Protein AF-0000000067905037 (afdb_homodimer)

Sequence (658 aa):
MSNEEKDTKITINEKEEEEYQRSCMRKISRIVVLLLIGLLATCYYIFVVELCIFTVQLLEAKVTFLVIFHLLFLLCVWCYLRTVMMPPVVPPEKFRPSESDKQLYLSDERPQVLQEILIRMAKDLHIKKAVRYCTTCHVIKPDRCHHCPVCNVCILKLDHHCGFLNNCVGFSNYKFFLLAVMYGVLLCIFTSAVSLYCSILFWTHQLPNSPSKVPIIVLFSLTTFFAIMLFQLFLDHFELALRNITDREDSDNTEEFNPYNLGFSKNLREVFGNEKKYWFLPIFSSLGDGFSFPMGEVTMDIEKNAAIAAKPPSESNSQLLEVKTTQKSMSNEEKDTKITINEKEEEEYQRSCMRKISRIVVLLLIGLLATCYYIFVVELCIFTVQLLEAKVTFLVIFHLLFLLCVWCYLRTVMMPPVVPPEKFRPSESDKQLYLSDERPQVLQEILIRMAKDLHIKKAVRYCTTCHVIKPDRCHHCPVCNVCILKLDHHCGFLNNCVGFSNYKFFLLAVMYGVLLCIFTSAVSLYCSILFWTHQLPNSPSKVPIIVLFSLTTFFAIMLFQLFLDHFELALRNITDREDSDNTEEFNPYNLGFSKNLREVFGNEKKYWFLPIFSSLGDGFSFPMGEVTMDIEKNAAIAAKPPSESNSQLLEVKTTQKS

Organism: Xenopus laevis (NCBI:txid8355)

Foldseek 3Di:
DDPVVVVVVVVVVVVVVLVVVLVVLLVLLVVLQVVVVVVVVLLVCLVLPLNLPPFDDDPVVSVVLVVVLVVLVVLLVQLLCLLLPDAFDADDPLQAADPVLLVVLVVDDDPVVNQVSQCVSCVPVPAPDDWDADNQARGTAFPLWDADSSVRGIGQNWQDQDSNSSHTDGLFRVLSVLLSLVSLLVSLVSLLVSLVVSLVCVVVVVTPDDPSNVVSVVSNVVSVVSNVVSVVVSVVVLVCLQQVHGNVCVVVDPDPDDFQGAGRVVSNCQNQNDDPVCSNHSDDHHDDDRRDGDTHPPPCPVVVVVVVVVPPPDPPPVPPPPPDPDDDD/DDPVVVVVVVVVVVVVVLVVVLVVLLVLLVVLQVVVVVVVVLLVCLVLPLNLPPFDDDPVVSVVLVVVLVVLVVLLVQLLCLLLVDAFDADDPLQAADPVLLVVLVVDDDPVVNQVSQCVSCVPVPAPDRWDADPQARGTAFPLWDADSSVRGIGQNWQDQDSNSSHTDGLFRVLSVLLSLVSLLVSLVSLLVSLVVSLVCVVVVVTPDDPSNVVSVVSNVVSVVSNVVSVVVSVVVLVCLQQLHGNVCVVVDPDPDDFQGAGRVVSNCQNQNDDPVCSNHSDDHHDDDRRDGDTHPPPCPVVVVVVVVPPPPPPPPVPPPPPPPPDDD

pLDDT: mean 87.22, std 19.2, range [18.95, 98.88]

InterPro domains:
  IPR001594 Palmitoyltransferase, DHHC domain [PF01529] (130-250)
  IPR039859 Palmitoyltransferase PFA4/ZDHHC16/ZDHHC20/ERF2-like [PTHR12246] (24-300)

Structure (mmCIF, N/CA/C/O backbone):
data_AF-0000000067905037-model_v1
#
loop_
_entity.id
_entity.type
_entity.pdbx_description
1 polymer Palmitoyltransferase
#
loop_
_atom_site.group_PDB
_atom_site.id
_atom_site.type_symbol
_atom_site.label_atom_id
_atom_site.label_alt_id
_atom_site.label_comp_id
_atom_site.label_asym_id
_atom_site.label_entity_id
_atom_site.label_seq_id
_atom_site.pdbx_PDB_ins_code
_atom_site.Cartn_x
_atom_site.Cartn_y
_atom_site.Cartn_z
_atom_site.occupancy
_atom_site.B_iso_or_equiv
_atom_site.auth_seq_id
_atom_site.auth_comp_id
_atom_site.auth_asym_id
_atom_site.auth_atom_id
_atom_site.pdbx_PDB_model_num
ATOM 1 N N . MET A 1 1 ? 27.641 -44.125 22.328 1 56.81 1 MET A N 1
ATOM 2 C CA . MET A 1 1 ? 26.625 -43.938 21.297 1 56.81 1 MET A CA 1
ATOM 3 C C . MET A 1 1 ? 27.172 -44.344 19.938 1 56.81 1 MET A C 1
ATOM 5 O O . MET A 1 1 ? 28.188 -43.812 19.484 1 56.81 1 MET A O 1
ATOM 9 N N . SER A 1 2 ? 26.688 -45.469 19.344 1 69.44 2 SER A N 1
ATOM 10 C CA . SER A 1 2 ? 27.203 -45.969 18.078 1 69.44 2 SER A CA 1
ATOM 11 C C . SER A 1 2 ? 27 -44.969 16.938 1 69.44 2 SER A C 1
ATOM 13 O O . SER A 1 2 ? 26.141 -44.094 17.047 1 69.44 2 SER A O 1
ATOM 15 N N . ASN A 1 3 ? 27.875 -45.062 15.961 1 76.19 3 ASN A N 1
ATOM 16 C CA . ASN A 1 3 ? 27.766 -44.219 14.773 1 76.19 3 ASN A CA 1
ATOM 17 C C . ASN A 1 3 ? 26.375 -44.312 14.156 1 76.19 3 ASN A C 1
ATOM 19 O O . ASN A 1 3 ? 25.859 -43.344 13.625 1 76.19 3 ASN A O 1
ATOM 23 N N . GLU A 1 4 ? 25.781 -45.375 14.281 1 78.31 4 GLU A N 1
ATOM 24 C CA . GLU A 1 4 ? 24.453 -45.625 13.75 1 78.31 4 GLU A CA 1
ATOM 25 C C . GLU A 1 4 ? 23.391 -44.844 14.531 1 78.31 4 GLU A C 1
ATOM 27 O O . GLU A 1 4 ? 22.469 -44.281 13.938 1 78.31 4 GLU A O 1
ATOM 32 N N . GLU A 1 5 ? 23.578 -44.844 15.75 1 75.69 5 GLU A N 1
ATOM 33 C CA . GLU A 1 5 ? 22.641 -44.094 16.594 1 75.69 5 GLU A CA 1
ATOM 34 C C . GLU A 1 5 ? 22.75 -42.594 16.328 1 75.69 5 GLU A C 1
ATOM 36 O O . GLU A 1 5 ? 21.734 -41.906 16.312 1 75.69 5 GLU A O 1
ATOM 41 N N . LYS A 1 6 ? 23.875 -42.219 16.062 1 72.75 6 LYS A N 1
ATOM 42 C CA . LYS A 1 6 ? 24.109 -40.781 15.781 1 72.75 6 LYS A CA 1
ATOM 43 C C . LYS A 1 6 ? 23.484 -40.375 14.453 1 72.75 6 LYS A C 1
ATOM 45 O O . LYS A 1 6 ? 22.859 -39.312 14.344 1 72.75 6 LYS A O 1
ATOM 50 N N . ASP A 1 7 ? 23.609 -41.188 13.484 1 72.06 7 ASP A N 1
ATOM 51 C CA . ASP A 1 7 ? 23.031 -40.938 12.172 1 72.06 7 ASP A CA 1
ATOM 52 C C . ASP A 1 7 ? 21.516 -40.938 12.219 1 72.06 7 ASP A C 1
ATOM 54 O O . ASP A 1 7 ? 20.875 -40.125 11.57 1 72.06 7 ASP A O 1
ATOM 58 N N . THR A 1 8 ? 21.016 -41.719 12.977 1 74.25 8 THR A N 1
ATOM 59 C CA . THR A 1 8 ? 19.562 -41.781 13.125 1 74.25 8 THR A CA 1
ATOM 60 C C . THR A 1 8 ? 19.047 -40.531 13.836 1 74.25 8 THR A C 1
ATOM 62 O O . THR A 1 8 ? 18 -39.969 13.461 1 74.25 8 THR A O 1
ATOM 65 N N . LYS A 1 9 ? 19.781 -40.062 14.82 1 74.12 9 LYS A N 1
ATOM 66 C CA . LYS A 1 9 ? 19.375 -38.875 15.555 1 74.12 9 LYS A CA 1
ATOM 67 C C . LYS A 1 9 ? 19.453 -37.625 14.672 1 74.12 9 LYS A C 1
ATOM 69 O O . LYS A 1 9 ? 18.578 -36.781 14.727 1 74.12 9 LYS A O 1
ATOM 74 N N . ILE A 1 10 ? 20.359 -37.625 13.867 1 73.81 10 ILE A N 1
ATOM 75 C CA . ILE A 1 10 ? 20.547 -36.5 12.953 1 73.81 10 ILE A CA 1
ATOM 76 C C . ILE A 1 10 ? 19.406 -36.469 11.945 1 73.81 10 ILE A C 1
ATOM 78 O O . ILE A 1 10 ? 18.844 -35.406 11.656 1 73.81 10 ILE A O 1
ATOM 82 N N . THR A 1 11 ? 19.016 -37.562 11.477 1 77.62 11 THR A N 1
ATOM 83 C CA . THR A 1 11 ? 17.922 -37.688 10.516 1 77.62 11 THR A CA 1
ATOM 84 C C . THR A 1 11 ? 16.594 -37.281 11.164 1 77.62 11 THR A C 1
ATOM 86 O O . THR A 1 11 ? 15.773 -36.594 10.547 1 77.62 11 THR A O 1
ATOM 89 N N . ILE A 1 12 ? 16.469 -37.656 12.398 1 78.31 12 ILE A N 1
ATOM 90 C CA . ILE A 1 12 ? 15.242 -37.344 13.117 1 78.31 12 ILE A CA 1
ATOM 91 C C . ILE A 1 12 ? 15.18 -35.812 13.367 1 78.31 12 ILE A C 1
ATOM 93 O O . ILE A 1 12 ? 14.125 -35.219 13.195 1 78.31 12 ILE A O 1
ATOM 97 N N . ASN A 1 13 ? 16.266 -35.312 13.75 1 81.75 13 ASN A N 1
ATOM 98 C CA . ASN A 1 13 ? 16.328 -33.875 13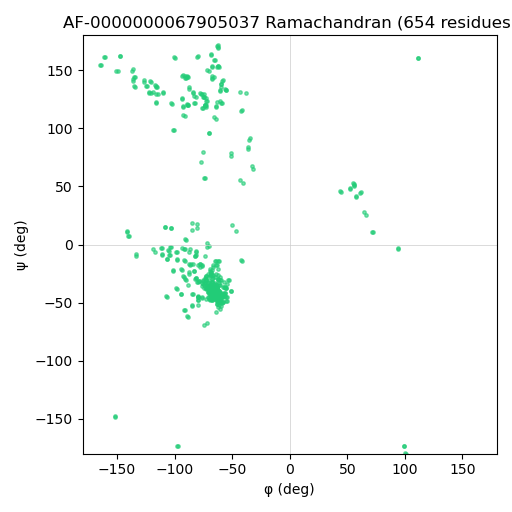.992 1 81.75 13 ASN A CA 1
ATOM 99 C C . ASN A 1 13 ? 16.078 -33.094 12.711 1 81.75 13 ASN A C 1
ATOM 101 O O . ASN A 1 13 ? 15.406 -32.062 12.742 1 81.75 13 ASN A O 1
ATOM 105 N N . GLU A 1 14 ? 16.547 -33.594 11.664 1 83.88 14 GLU A N 1
ATOM 106 C CA . GLU A 1 14 ? 16.328 -32.906 10.383 1 83.88 14 GLU A CA 1
ATOM 107 C C . GLU A 1 14 ? 14.859 -32.969 9.977 1 83.88 14 GLU A C 1
ATOM 109 O O . GLU A 1 14 ? 14.305 -31.984 9.484 1 83.88 14 GLU A O 1
ATOM 114 N N . LYS A 1 15 ? 14.289 -34.094 10.203 1 85.38 15 LYS A N 1
ATOM 115 C CA . LYS A 1 15 ? 12.875 -34.25 9.883 1 85.38 15 LYS A CA 1
ATOM 116 C C . LYS A 1 15 ? 12.008 -33.375 10.766 1 85.38 15 LYS A C 1
ATOM 118 O O . LYS A 1 15 ? 11.023 -32.781 10.289 1 85.38 15 LYS A O 1
ATOM 123 N N . GLU A 1 16 ? 12.391 -33.219 11.969 1 86.06 16 GLU A N 1
ATOM 124 C CA . GLU A 1 16 ? 11.656 -32.375 12.883 1 86.06 16 GLU A CA 1
ATOM 125 C C . GLU A 1 16 ? 11.812 -30.891 12.5 1 86.06 16 GLU A C 1
ATOM 127 O O . GLU A 1 16 ? 10.859 -30.125 12.57 1 86.06 16 GLU A O 1
ATOM 132 N N . GLU A 1 17 ? 12.938 -30.578 12.117 1 87.38 17 GLU A N 1
ATOM 133 C CA . GLU A 1 17 ? 13.195 -29.203 11.68 1 87.38 17 GLU A CA 1
ATOM 134 C C . GLU A 1 17 ? 12.406 -28.875 10.414 1 87.38 17 GLU A C 1
ATOM 136 O O . GLU A 1 17 ? 11.859 -27.781 10.289 1 87.38 17 GLU A O 1
ATOM 141 N N . GLU A 1 18 ? 12.367 -29.797 9.508 1 88.25 18 GLU A N 1
ATOM 142 C CA . GLU A 1 18 ? 11.602 -29.609 8.281 1 88.25 18 GLU A CA 1
ATOM 143 C C . GLU A 1 18 ? 10.109 -29.469 8.586 1 88.25 18 GLU A C 1
ATOM 145 O O . GLU A 1 18 ? 9.43 -28.625 7.992 1 88.25 18 GLU A O 1
ATOM 150 N N . GLU A 1 19 ? 9.695 -30.281 9.477 1 88.69 19 GLU A N 1
ATOM 151 C CA . GLU A 1 19 ? 8.289 -30.188 9.867 1 88.69 19 GLU A CA 1
ATOM 152 C C . GLU A 1 19 ? 7.988 -28.859 10.555 1 88.69 19 GLU A C 1
ATOM 154 O O . GLU A 1 19 ? 6.918 -28.281 10.352 1 88.69 19 GLU A O 1
ATOM 159 N N . TYR A 1 20 ? 8.867 -28.438 11.359 1 88.62 20 TYR A N 1
ATOM 160 C CA . TYR A 1 20 ? 8.719 -27.156 12.008 1 88.62 20 TYR A CA 1
ATOM 161 C C . TYR A 1 20 ? 8.664 -26.031 10.984 1 88.62 20 TYR A C 1
ATOM 163 O O . TYR A 1 20 ? 7.809 -25.141 11.07 1 88.62 20 TYR A O 1
ATOM 171 N N . GLN A 1 21 ? 9.492 -26.062 10.023 1 89.44 21 GLN A N 1
ATOM 172 C CA . GLN A 1 21 ? 9.516 -25.047 8.961 1 89.44 21 GLN A CA 1
ATOM 173 C C . GLN A 1 21 ? 8.203 -25.062 8.172 1 89.44 21 GLN A C 1
ATOM 175 O O . GLN A 1 21 ? 7.664 -24 7.852 1 89.44 21 GLN A O 1
ATOM 180 N N . ARG A 1 22 ? 7.727 -26.234 7.914 1 90.5 22 ARG A N 1
ATOM 181 C CA . ARG A 1 22 ? 6.465 -26.359 7.191 1 90.5 22 ARG A CA 1
ATOM 182 C C . ARG A 1 22 ? 5.309 -25.797 8 1 90.5 22 ARG A C 1
ATOM 184 O O . ARG A 1 22 ? 4.449 -25.094 7.453 1 90.5 22 ARG A O 1
ATOM 191 N N . SER A 1 23 ? 5.363 -26.094 9.234 1 89.94 23 SER A N 1
ATOM 192 C CA . SER A 1 23 ? 4.324 -25.578 10.125 1 89.94 23 SER A CA 1
ATOM 193 C C . SER A 1 23 ? 4.367 -24.047 10.195 1 89.94 23 SER A C 1
ATOM 195 O O . SER A 1 23 ? 3.326 -23.391 10.195 1 89.94 23 SER A O 1
ATOM 197 N N . CYS A 1 24 ? 5.465 -23.594 10.203 1 90.94 24 CYS A N 1
ATOM 198 C CA . CYS A 1 24 ? 5.645 -22.156 10.242 1 90.94 24 CYS A CA 1
ATOM 199 C C . CYS A 1 24 ? 5.133 -21.5 8.953 1 90.94 24 CYS A C 1
ATOM 201 O O . CYS A 1 24 ? 4.434 -20.5 9 1 90.94 24 CYS A O 1
ATOM 203 N N . MET A 1 25 ? 5.367 -22.094 7.887 1 90.56 25 MET A N 1
ATOM 204 C CA . MET A 1 25 ? 4.938 -21.547 6.598 1 90.56 25 MET A CA 1
ATOM 205 C C . MET A 1 25 ? 3.416 -21.578 6.477 1 90.56 25 MET A C 1
ATOM 207 O O . MET A 1 25 ? 2.811 -20.656 5.941 1 90.56 25 MET A O 1
ATOM 211 N N . ARG A 1 26 ? 2.885 -22.578 7.027 1 90.06 26 ARG A N 1
ATOM 212 C CA . ARG A 1 26 ? 1.43 -22.688 6.996 1 90.06 26 ARG A CA 1
ATOM 213 C C . ARG A 1 26 ? 0.78 -21.625 7.871 1 90.06 26 ARG A C 1
ATOM 215 O O . ARG A 1 26 ? -0.245 -21.047 7.504 1 90.06 26 ARG A O 1
ATOM 222 N N . LYS A 1 27 ? 1.39 -21.422 9 1 92.62 27 LYS A N 1
ATOM 223 C CA . LYS A 1 27 ? 0.876 -20.391 9.891 1 92.62 27 LYS A CA 1
ATOM 224 C C . LYS A 1 27 ? 1.007 -19 9.266 1 92.62 27 LYS A C 1
ATOM 226 O O . LYS A 1 27 ? 0.085 -18.188 9.344 1 92.62 27 LYS A O 1
ATOM 231 N N . ILE A 1 28 ? 2.059 -18.766 8.625 1 92.75 28 ILE A N 1
ATOM 232 C CA . ILE A 1 28 ? 2.277 -17.5 7.953 1 92.75 28 ILE A CA 1
ATOM 233 C C . ILE A 1 28 ? 1.254 -17.312 6.836 1 92.75 28 ILE A C 1
ATOM 235 O O . ILE A 1 28 ? 0.665 -16.25 6.688 1 92.75 28 ILE A O 1
ATOM 239 N N . SER A 1 29 ? 1.012 -18.328 6.121 1 93.19 29 SER A N 1
ATOM 240 C CA . SER A 1 29 ? 0.037 -18.266 5.035 1 93.19 29 SER A CA 1
ATOM 241 C C . SER A 1 29 ? -1.364 -17.984 5.566 1 93.19 29 SER A C 1
ATOM 243 O O . SER A 1 29 ? -2.137 -17.266 4.938 1 93.19 29 SER A O 1
ATOM 245 N N . ARG A 1 30 ? -1.628 -18.562 6.73 1 93.38 30 ARG A N 1
ATOM 246 C CA . ARG A 1 30 ? -2.928 -18.297 7.34 1 93.38 30 ARG A CA 1
ATOM 247 C C . ARG A 1 30 ? -3.072 -16.828 7.727 1 93.38 30 ARG A C 1
ATOM 249 O O . ARG A 1 30 ? -4.133 -16.234 7.535 1 93.38 30 ARG A O 1
ATOM 256 N N . ILE A 1 31 ? -2.041 -16.344 8.164 1 94.38 31 ILE A N 1
ATOM 257 C CA . ILE A 1 31 ? -2.043 -14.938 8.547 1 94.38 31 ILE A CA 1
ATOM 258 C C . ILE A 1 31 ? -2.191 -14.062 7.297 1 94.38 31 ILE A C 1
ATOM 260 O O . ILE A 1 31 ? -2.961 -13.102 7.293 1 94.38 31 ILE A O 1
ATOM 264 N N . VAL A 1 32 ? -1.517 -14.445 6.293 1 93.5 32 VAL A N 1
ATOM 265 C CA . VAL A 1 32 ? -1.561 -13.688 5.043 1 93.5 32 VAL A CA 1
ATOM 266 C C . VAL A 1 32 ? -2.977 -13.719 4.473 1 93.5 32 VAL A C 1
ATOM 268 O O . VAL A 1 32 ? -3.496 -12.688 4.035 1 93.5 32 VAL A O 1
ATOM 271 N N . VAL A 1 33 ? -3.586 -14.836 4.566 1 94.5 33 VAL A N 1
ATOM 272 C CA . VAL A 1 33 ? -4.945 -14.984 4.059 1 94.5 33 VAL A CA 1
ATOM 273 C C . VAL A 1 33 ? -5.91 -14.148 4.895 1 94.5 33 VAL A C 1
ATOM 275 O O . VAL A 1 33 ? -6.797 -13.484 4.352 1 94.5 33 VAL A O 1
ATOM 278 N N . LEU A 1 34 ? -5.723 -14.141 6.195 1 94.25 34 LEU A N 1
ATOM 279 C CA . LEU A 1 34 ? -6.574 -13.344 7.07 1 94.25 34 LEU A CA 1
ATOM 280 C C . LEU A 1 34 ? -6.406 -11.859 6.789 1 94.25 34 LEU A C 1
ATOM 282 O O . LEU A 1 34 ? -7.387 -11.109 6.773 1 94.25 34 LEU A O 1
ATOM 286 N N . LEU A 1 35 ? -5.211 -11.461 6.543 1 94.25 35 LEU A N 1
ATOM 287 C CA . LEU A 1 35 ? -4.941 -10.062 6.203 1 94.25 35 LEU A CA 1
ATOM 288 C C . LEU A 1 35 ? -5.594 -9.695 4.875 1 94.25 35 LEU A C 1
ATOM 290 O O . LEU A 1 35 ? -6.125 -8.594 4.727 1 94.25 35 LEU A O 1
ATOM 294 N N . LEU A 1 36 ? -5.551 -10.641 3.998 1 95 36 LEU A N 1
ATOM 295 C CA . LEU A 1 36 ? -6.188 -10.414 2.705 1 95 36 LEU A CA 1
ATOM 296 C C . LEU A 1 36 ? -7.695 -10.242 2.861 1 95 36 LEU A C 1
ATOM 298 O O . LEU A 1 36 ? -8.289 -9.352 2.252 1 95 36 LEU A O 1
ATOM 302 N N . ILE A 1 37 ? -8.25 -11.039 3.686 1 94.38 37 ILE A N 1
ATOM 303 C CA . ILE A 1 37 ? -9.688 -10.961 3.936 1 94.38 37 ILE A CA 1
ATOM 304 C C . ILE A 1 37 ? -10.016 -9.625 4.598 1 94.38 37 ILE A C 1
ATOM 306 O O . ILE A 1 37 ? -11 -8.969 4.234 1 94.38 37 ILE A O 1
ATOM 310 N N . GLY A 1 38 ? -9.234 -9.258 5.543 1 95.94 38 GLY A N 1
ATOM 311 C CA . GLY A 1 38 ? -9.422 -7.969 6.18 1 95.94 38 GLY A CA 1
ATOM 312 C C . GLY A 1 38 ? -9.312 -6.805 5.215 1 95.94 38 GLY A C 1
ATOM 313 O O . GLY A 1 38 ? -10.102 -5.863 5.273 1 95.94 38 GLY A O 1
ATOM 314 N N . LEU A 1 39 ? -8.312 -6.867 4.375 1 96.25 39 LEU A N 1
ATOM 315 C CA . LEU A 1 39 ? -8.117 -5.828 3.367 1 96.25 39 LEU A CA 1
ATOM 316 C C . LEU A 1 39 ? -9.312 -5.754 2.422 1 96.25 39 LEU A C 1
ATOM 318 O O . LEU A 1 39 ? -9.797 -4.664 2.109 1 96.25 39 LEU A O 1
ATOM 322 N N . LEU A 1 40 ? -9.781 -6.895 2.016 1 96.44 40 LEU A N 1
ATOM 323 C CA . LEU A 1 40 ? -10.938 -6.945 1.122 1 96.44 40 LEU A CA 1
ATOM 324 C C . LEU A 1 40 ? -12.18 -6.379 1.803 1 96.44 40 LEU A C 1
ATOM 326 O O . LEU A 1 40 ? -12.953 -5.648 1.182 1 96.44 40 LEU A O 1
ATOM 330 N N . ALA A 1 41 ? -12.344 -6.684 3.039 1 97.38 41 ALA A N 1
ATOM 331 C CA . ALA A 1 41 ? -13.492 -6.191 3.793 1 97.38 41 ALA A CA 1
ATOM 332 C C . ALA A 1 41 ? -13.438 -4.672 3.943 1 97.38 41 ALA A C 1
ATOM 334 O O . ALA A 1 41 ? -14.461 -3.994 3.803 1 97.38 41 ALA A O 1
ATOM 335 N N . THR A 1 42 ? -12.281 -4.184 4.219 1 97.38 42 THR A N 1
ATOM 336 C CA . THR A 1 42 ? -12.117 -2.742 4.379 1 97.38 42 THR A CA 1
ATOM 337 C C . THR A 1 42 ? -12.383 -2.014 3.066 1 97.38 42 THR A C 1
ATOM 339 O O . THR A 1 42 ? -13.109 -1.019 3.039 1 97.38 42 THR A O 1
ATOM 342 N N . CYS A 1 43 ? -11.836 -2.518 1.996 1 97.94 43 CYS A N 1
ATOM 343 C CA . CYS A 1 43 ? -12.07 -1.91 0.69 1 97.94 43 CYS A CA 1
ATOM 344 C C . CYS A 1 43 ? -13.547 -1.984 0.307 1 97.94 43 CYS A C 1
ATOM 346 O O . CYS A 1 43 ? -14.086 -1.04 -0.269 1 97.94 43 CYS A O 1
ATOM 348 N N . TYR A 1 44 ? -14.148 -3.105 0.646 1 98.56 44 TYR A N 1
ATOM 349 C CA . TYR A 1 44 ? -15.578 -3.27 0.395 1 98.56 44 TYR A CA 1
ATOM 350 C C . TYR A 1 44 ? -16.391 -2.223 1.151 1 98.56 44 TYR A C 1
ATOM 352 O O . TYR A 1 44 ? -17.266 -1.577 0.578 1 98.56 44 TYR A O 1
ATOM 360 N N . TYR A 1 45 ? -16.078 -1.998 2.354 1 98.56 45 TYR A N 1
ATOM 361 C CA . TYR A 1 45 ? -16.781 -1.016 3.172 1 98.56 45 TYR A CA 1
ATOM 362 C C . TYR A 1 45 ? -16.609 0.389 2.604 1 98.56 45 TYR A C 1
ATOM 364 O O . TYR A 1 45 ? -17.578 1.143 2.494 1 98.56 45 TYR A O 1
ATOM 372 N N . ILE A 1 46 ? -15.367 0.693 2.262 1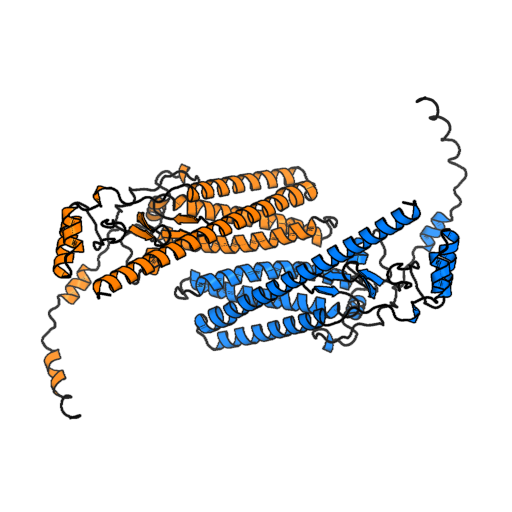 98.69 46 ILE A N 1
ATOM 373 C CA . ILE A 1 46 ? -15.117 2.043 1.772 1 98.69 46 ILE A CA 1
ATOM 374 C C . ILE A 1 46 ? -15.828 2.254 0.439 1 98.69 46 ILE A C 1
ATOM 376 O O . ILE A 1 46 ? -16.469 3.289 0.224 1 98.69 46 ILE A O 1
ATOM 380 N N . PHE A 1 47 ? -15.789 1.333 -0.455 1 98.81 47 PHE A N 1
ATOM 381 C CA . PHE A 1 47 ? -16.391 1.51 -1.772 1 98.81 47 PHE A CA 1
ATOM 382 C C . PHE A 1 47 ? -17.906 1.553 -1.673 1 98.81 47 PHE A C 1
ATOM 384 O O . PHE A 1 47 ? -18.547 2.439 -2.242 1 98.81 47 PHE A O 1
ATOM 391 N N . VAL A 1 48 ? -18.5 0.611 -0.927 1 98.75 48 VAL A N 1
ATOM 392 C CA . VAL A 1 48 ? -19.953 0.461 -0.908 1 98.75 48 VAL A CA 1
ATOM 393 C C . VAL A 1 48 ? -20.578 1.508 0.018 1 98.75 48 VAL A C 1
ATOM 395 O O . VAL A 1 48 ? -21.5 2.217 -0.37 1 98.75 48 VAL A O 1
ATOM 398 N N . VAL A 1 49 ? -20.031 1.706 1.178 1 98.38 49 VAL A N 1
ATOM 399 C CA . VAL A 1 49 ? -20.672 2.547 2.184 1 98.38 49 VAL A CA 1
ATOM 400 C C . VAL A 1 49 ? -20.188 3.984 2.045 1 98.38 49 VAL A C 1
ATOM 402 O O . VAL A 1 49 ? -20.969 4.891 1.758 1 98.38 49 VAL A O 1
ATOM 405 N N . GLU A 1 50 ? -18.922 4.199 2.109 1 98.25 50 GLU A N 1
ATOM 406 C CA . GLU A 1 50 ? -18.391 5.559 2.1 1 98.25 50 GLU A CA 1
ATOM 407 C C . GLU A 1 50 ? -18.562 6.203 0.728 1 98.25 50 GLU A C 1
ATOM 409 O O . GLU A 1 50 ? -19.016 7.34 0.622 1 98.25 50 GLU A O 1
ATOM 414 N N . LEU A 1 51 ? -18.234 5.469 -0.307 1 98.5 51 LEU A N 1
ATOM 415 C CA . LEU A 1 51 ? -18.203 6.055 -1.643 1 98.5 51 LEU A CA 1
ATOM 416 C C . LEU A 1 51 ? -19.594 6.023 -2.277 1 98.5 51 LEU A C 1
ATOM 418 O O . LEU A 1 51 ? -20.109 7.062 -2.695 1 98.5 51 LEU A O 1
ATOM 422 N N . CYS A 1 52 ? -20.219 4.875 -2.307 1 98.12 52 CYS A N 1
ATOM 423 C CA . CYS A 1 52 ? -21.469 4.762 -3.031 1 98.12 52 CYS A CA 1
ATOM 424 C C . CYS A 1 52 ? -22.625 5.309 -2.205 1 98.12 52 CYS A C 1
ATOM 426 O O . CYS A 1 52 ? -23.406 6.137 -2.686 1 98.12 52 CYS A O 1
ATOM 428 N N . ILE A 1 53 ? -22.781 4.969 -0.982 1 97.31 53 ILE A N 1
ATOM 429 C CA . ILE A 1 53 ? -23.953 5.309 -0.195 1 97.31 53 ILE A CA 1
ATOM 430 C C . ILE A 1 53 ? -23.859 6.746 0.303 1 97.31 53 ILE A C 1
ATOM 432 O O . ILE A 1 53 ? -24.781 7.539 0.132 1 97.31 53 ILE A O 1
ATOM 436 N N . PHE A 1 54 ? -22.703 7.156 0.796 1 96.56 54 PHE A N 1
ATOM 437 C CA . PHE A 1 54 ? -22.594 8.445 1.473 1 96.56 54 PHE A CA 1
ATOM 438 C C . PHE A 1 54 ? -22.172 9.539 0.497 1 96.56 54 PHE A C 1
ATOM 440 O O . PHE A 1 54 ? -22.516 10.703 0.681 1 96.56 54 PHE A O 1
ATOM 447 N N . THR A 1 55 ? -21.484 9.203 -0.531 1 96.69 55 THR A N 1
ATOM 448 C CA . THR A 1 55 ? -20.844 10.258 -1.31 1 96.69 55 THR A CA 1
ATOM 449 C C . THR A 1 55 ? -21.547 10.461 -2.645 1 96.69 55 THR A C 1
ATOM 451 O O . THR A 1 55 ? -21.844 11.586 -3.031 1 96.69 55 THR A O 1
ATOM 454 N N . VAL A 1 56 ? -21.875 9.352 -3.338 1 96.69 56 VAL A N 1
ATOM 455 C CA . VAL A 1 56 ? -22.516 9.461 -4.652 1 96.69 56 VAL A CA 1
ATOM 456 C C . VAL A 1 56 ? -23.969 9.867 -4.492 1 96.69 56 VAL A C 1
ATOM 458 O O . VAL A 1 56 ? -24.719 9.234 -3.752 1 96.69 56 VAL A O 1
ATOM 461 N N . GLN A 1 57 ? -24.344 10.945 -5.195 1 93.06 57 GLN A N 1
ATOM 462 C CA . GLN A 1 57 ? -25.672 11.516 -5.023 1 93.06 57 GLN A CA 1
ATOM 463 C C . GLN A 1 57 ? -26.625 11.039 -6.113 1 93.06 57 GLN A C 1
ATOM 465 O O . GLN A 1 57 ? -27.797 10.773 -5.848 1 93.06 57 GLN A O 1
ATOM 470 N N . LEU A 1 58 ? -26.125 10.914 -7.355 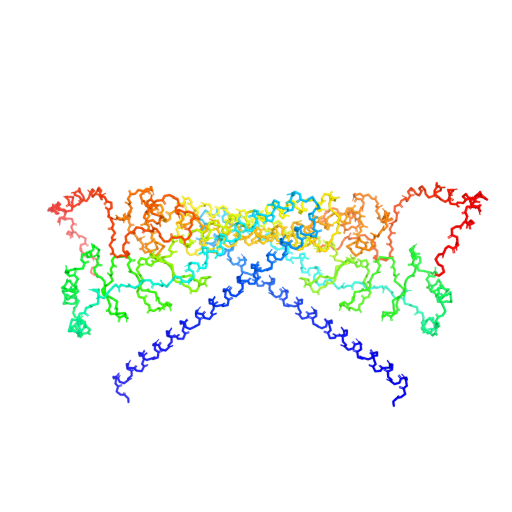1 94.81 58 LEU A N 1
ATOM 471 C CA . LEU A 1 58 ? -26.969 10.492 -8.469 1 94.81 58 LEU A CA 1
ATOM 472 C C . LEU A 1 58 ? -27.312 9.008 -8.367 1 94.81 58 LEU A C 1
ATOM 474 O O . LEU A 1 58 ? -26.422 8.156 -8.359 1 94.81 58 LEU A O 1
ATOM 478 N N . LEU A 1 59 ? -28.531 8.711 -8.352 1 96.88 59 LEU A N 1
ATOM 479 C CA . LEU A 1 59 ? -29.016 7.348 -8.164 1 96.88 59 LEU A CA 1
ATOM 480 C C . LEU A 1 59 ? -28.531 6.441 -9.297 1 96.88 59 LEU A C 1
ATOM 482 O O . LEU A 1 59 ? -28.141 5.301 -9.055 1 96.88 59 LEU A O 1
ATOM 486 N N . GLU A 1 60 ? -28.531 6.891 -10.531 1 97.25 60 GLU A N 1
ATOM 487 C CA . GLU A 1 60 ? -28.125 6.082 -11.672 1 97.25 60 GLU A CA 1
ATOM 488 C C . GLU A 1 60 ? -26.656 5.691 -11.57 1 97.25 60 GLU A C 1
ATOM 490 O O . GLU A 1 60 ? -26.281 4.559 -11.875 1 97.25 60 GLU A O 1
ATOM 495 N N . ALA A 1 61 ? -25.844 6.664 -11.164 1 96.81 61 ALA A N 1
ATOM 496 C CA . ALA A 1 61 ? -24.422 6.387 -10.992 1 96.81 61 ALA A CA 1
ATOM 497 C C . ALA A 1 61 ? -24.188 5.387 -9.859 1 96.81 61 ALA A C 1
ATOM 499 O O . ALA A 1 61 ? -23.406 4.449 -10.008 1 96.81 61 ALA A O 1
ATOM 500 N N . LYS A 1 62 ? -24.891 5.586 -8.828 1 97.62 62 LYS A N 1
ATOM 501 C CA . LYS A 1 62 ? -24.781 4.711 -7.66 1 97.62 62 LYS A CA 1
ATOM 502 C C . LYS A 1 62 ? -25.125 3.268 -8.023 1 97.62 62 LYS A C 1
ATOM 504 O O . LYS A 1 62 ? -24.359 2.352 -7.711 1 97.62 62 LYS A O 1
ATOM 509 N N . VAL A 1 63 ? -26.203 3.072 -8.672 1 98.06 63 VAL A N 1
ATOM 510 C CA . VAL A 1 63 ? -26.641 1.735 -9.062 1 98.06 63 VAL A CA 1
ATOM 511 C C . VAL A 1 63 ? -25.641 1.122 -10.039 1 98.06 63 VAL A C 1
ATOM 513 O O . VAL A 1 63 ? -25.281 -0.048 -9.906 1 98.06 63 VAL A O 1
ATOM 516 N N . THR A 1 64 ? -25.172 1.926 -10.977 1 98.31 64 THR A N 1
ATOM 517 C CA . THR A 1 64 ? -24.219 1.436 -11.961 1 98.31 64 THR A CA 1
ATOM 518 C C . THR A 1 64 ? -22.922 0.999 -11.281 1 98.31 64 THR A C 1
ATOM 520 O O . THR A 1 64 ? -22.406 -0.085 -11.562 1 98.31 64 THR A O 1
ATOM 523 N N . PHE A 1 65 ? -22.422 1.813 -10.359 1 98.69 65 PHE A N 1
ATOM 524 C CA . PHE A 1 65 ? -21.188 1.49 -9.648 1 98.69 65 PHE A CA 1
ATOM 525 C C . PHE A 1 65 ? -21.344 0.208 -8.836 1 98.69 65 PHE A C 1
ATOM 527 O O . PHE A 1 65 ? -20.484 -0.675 -8.891 1 98.69 65 PHE A O 1
ATOM 534 N N . LEU A 1 66 ? -22.484 0.11 -8.18 1 98.75 66 LEU A N 1
ATOM 535 C CA . LEU A 1 66 ? -22.703 -1.039 -7.309 1 98.75 66 LEU A CA 1
ATOM 536 C C . LEU A 1 66 ? -22.875 -2.316 -8.125 1 98.75 66 LEU A C 1
ATOM 538 O O . LEU A 1 66 ? -22.359 -3.373 -7.742 1 98.75 66 LEU A O 1
ATOM 542 N N . VAL A 1 67 ? -23.5 -2.229 -9.273 1 98.81 67 VAL A N 1
ATOM 543 C CA . VAL A 1 67 ? -23.734 -3.408 -10.102 1 98.81 67 VAL A CA 1
ATOM 544 C C . VAL A 1 67 ? -22.422 -3.9 -10.688 1 98.81 67 VAL A C 1
ATOM 546 O O . VAL A 1 67 ? -22.094 -5.086 -10.578 1 98.81 67 VAL A O 1
ATOM 549 N N . ILE A 1 68 ? -21.656 -3.016 -11.211 1 98.81 68 ILE A N 1
ATOM 550 C CA . ILE A 1 68 ? -20.391 -3.395 -11.836 1 98.81 68 ILE A CA 1
ATOM 551 C C . ILE A 1 68 ? -19.438 -3.912 -10.766 1 98.81 68 ILE A C 1
ATOM 553 O O . ILE A 1 68 ? -18.781 -4.945 -10.953 1 98.81 68 ILE A O 1
ATOM 557 N N . PHE A 1 69 ? -19.406 -3.252 -9.617 1 98.88 69 PHE A N 1
ATOM 558 C CA . PHE A 1 69 ? -18.531 -3.643 -8.523 1 98.88 69 PHE A CA 1
ATOM 559 C C . PHE A 1 69 ? -18.859 -5.051 -8.039 1 98.88 69 PHE A C 1
ATOM 561 O O . PHE A 1 69 ? -17.969 -5.887 -7.898 1 98.88 69 PHE A O 1
ATOM 568 N N . HIS A 1 70 ? -20.109 -5.316 -7.816 1 98.81 70 HIS A N 1
ATOM 569 C CA . HIS A 1 70 ? -20.484 -6.602 -7.238 1 98.81 70 HIS A CA 1
ATOM 570 C C . HIS A 1 70 ? -20.344 -7.727 -8.258 1 98.81 70 HIS A C 1
ATOM 572 O O . HIS A 1 70 ? -20.047 -8.867 -7.898 1 98.81 70 HIS A O 1
ATOM 578 N N . LEU A 1 71 ? -20.5 -7.445 -9.578 1 98.75 71 LEU A N 1
ATOM 579 C CA . LEU A 1 71 ? -20.25 -8.453 -10.602 1 98.75 71 LEU A CA 1
ATOM 580 C C . LEU A 1 71 ? -18.781 -8.867 -10.609 1 98.75 71 LEU A C 1
ATOM 582 O O . LEU A 1 71 ? -18.469 -10.062 -10.555 1 98.75 71 LEU A O 1
ATOM 586 N N . LEU A 1 72 ? -17.938 -7.93 -10.602 1 98.81 72 LEU A N 1
ATOM 587 C CA . LEU A 1 72 ? -16.5 -8.203 -10.609 1 98.81 72 LEU A CA 1
ATOM 588 C C . LEU A 1 72 ? -16.062 -8.836 -9.297 1 98.81 72 LEU A C 1
ATOM 590 O O . LEU A 1 72 ? -15.258 -9.773 -9.289 1 98.81 72 LEU A O 1
ATOM 594 N N . PHE A 1 73 ? -16.609 -8.297 -8.219 1 98.75 73 PHE A N 1
ATOM 595 C CA . PHE A 1 73 ? -16.266 -8.773 -6.887 1 98.75 73 PHE A CA 1
ATOM 596 C C . PHE A 1 73 ? -16.672 -10.234 -6.719 1 98.75 73 PHE A C 1
ATOM 598 O O . PHE A 1 73 ? -15.867 -11.047 -6.246 1 98.75 73 PHE A O 1
ATOM 605 N N . LEU A 1 74 ? -17.844 -10.602 -7.141 1 98.5 74 LEU A N 1
ATOM 606 C CA . LEU A 1 74 ? -18.344 -11.961 -6.992 1 98.5 74 LEU A CA 1
ATOM 607 C C . LEU A 1 74 ? -17.562 -12.922 -7.883 1 98.5 74 LEU A C 1
ATOM 609 O O . LEU A 1 74 ? -17.25 -14.047 -7.469 1 98.5 74 LEU A O 1
ATOM 613 N N . LEU A 1 75 ? -17.219 -12.477 -9.078 1 98.69 75 LEU A N 1
ATOM 614 C CA . LEU A 1 75 ? -16.422 -13.32 -9.969 1 98.69 75 LEU A CA 1
ATOM 615 C C . LEU A 1 75 ? -15.023 -13.539 -9.406 1 98.69 75 LEU A C 1
ATOM 617 O O . LEU A 1 75 ? -14.508 -14.656 -9.438 1 98.69 75 LEU A O 1
ATOM 621 N N . CYS A 1 76 ? -14.445 -12.508 -8.875 1 98.56 76 CYS A N 1
ATOM 622 C CA . CYS A 1 76 ? -13.109 -12.594 -8.305 1 98.56 76 CYS A CA 1
ATOM 623 C C . CYS A 1 76 ? -13.094 -13.531 -7.105 1 98.56 76 CYS A C 1
ATOM 625 O O . CYS A 1 76 ? -12.25 -14.422 -7.023 1 98.56 76 CYS A O 1
ATOM 627 N N . VAL A 1 77 ? -14.055 -13.383 -6.242 1 98.12 77 VAL A N 1
ATOM 628 C CA . VAL A 1 77 ? -14.125 -14.188 -5.031 1 98.12 77 VAL A CA 1
ATOM 629 C C . VAL A 1 77 ? -14.422 -15.641 -5.395 1 98.12 77 VAL A C 1
ATOM 631 O O . VAL A 1 77 ? -13.852 -16.562 -4.805 1 98.12 77 VAL A O 1
ATOM 634 N N . TRP A 1 78 ? -15.289 -15.805 -6.371 1 98.5 78 TRP A N 1
ATOM 635 C CA . TRP A 1 78 ? -15.617 -17.156 -6.816 1 98.5 78 TRP A CA 1
ATOM 636 C C . TRP A 1 78 ? -14.383 -17.875 -7.352 1 98.5 78 TRP A C 1
ATOM 638 O O . TRP A 1 78 ? -14.094 -19.016 -6.969 1 98.5 78 TRP A O 1
ATOM 648 N N . CYS A 1 79 ? -13.664 -17.219 -8.172 1 98.62 79 CYS A N 1
ATOM 649 C CA . CYS A 1 79 ? -12.453 -17.812 -8.734 1 98.62 79 CYS A CA 1
ATOM 650 C C . CYS A 1 79 ? -11.406 -18.062 -7.652 1 98.62 79 CYS A C 1
ATOM 652 O O . CYS A 1 79 ? -10.75 -19.094 -7.648 1 98.62 79 CYS A O 1
ATOM 654 N N . TYR A 1 80 ? -11.281 -17.141 -6.746 1 98.31 80 TYR A N 1
ATOM 655 C CA . TYR A 1 80 ? -10.344 -17.281 -5.637 1 98.31 80 TYR A CA 1
ATOM 656 C C . TYR A 1 80 ? -10.695 -18.484 -4.773 1 98.31 80 TYR A C 1
ATOM 658 O O . TYR A 1 80 ? -9.828 -19.297 -4.449 1 98.31 80 TYR A O 1
ATOM 666 N N . LEU A 1 81 ? -11.953 -18.609 -4.461 1 97.81 81 LEU A N 1
ATOM 667 C CA . LEU A 1 81 ? -12.391 -19.703 -3.604 1 97.81 81 LEU A CA 1
ATOM 668 C C . LEU A 1 81 ? -12.195 -21.062 -4.297 1 97.81 81 LEU A C 1
ATOM 670 O O . LEU A 1 81 ? -11.797 -22.031 -3.66 1 97.81 81 LEU A O 1
ATOM 674 N N . ARG A 1 82 ? -12.414 -21.078 -5.594 1 98.12 82 ARG A N 1
ATOM 675 C CA . ARG A 1 82 ? -12.188 -22.312 -6.344 1 98.12 82 ARG A CA 1
ATOM 676 C C . ARG A 1 82 ? -10.711 -22.688 -6.34 1 98.12 82 ARG A C 1
ATOM 678 O O . ARG A 1 82 ? -10.367 -23.859 -6.27 1 98.12 82 ARG A O 1
ATOM 685 N N . THR A 1 83 ? -9.883 -21.672 -6.395 1 97.94 83 THR A N 1
ATOM 686 C CA . THR A 1 83 ? -8.453 -21.922 -6.395 1 97.94 83 THR A CA 1
ATOM 687 C C . THR A 1 83 ? -8 -22.5 -5.051 1 97.94 83 THR A C 1
ATOM 689 O O . THR A 1 83 ? -7.219 -23.453 -5.004 1 97.94 83 THR A O 1
ATOM 692 N N . VAL A 1 84 ? -8.562 -21.953 -4 1 96.5 84 VAL A N 1
ATOM 693 C CA . VAL A 1 84 ? -8.172 -22.297 -2.639 1 96.5 84 VAL A CA 1
ATOM 694 C C . VAL A 1 84 ? -8.75 -23.672 -2.266 1 96.5 84 VAL A C 1
ATOM 696 O O . VAL A 1 84 ? -8.102 -24.453 -1.577 1 96.5 84 VAL A O 1
ATOM 699 N N . MET A 1 85 ? -9.883 -23.953 -2.758 1 95.88 85 MET A N 1
ATOM 700 C CA . MET A 1 85 ? -10.617 -25.125 -2.281 1 95.88 85 MET A CA 1
ATOM 701 C C . MET A 1 85 ? -10.273 -26.359 -3.111 1 95.88 85 MET A C 1
ATOM 703 O O . MET A 1 85 ? -10.555 -27.484 -2.703 1 95.88 85 MET A O 1
ATOM 707 N N . MET A 1 86 ? -9.656 -26.141 -4.215 1 95.12 86 MET A N 1
ATOM 708 C CA . MET A 1 86 ? -9.242 -27.297 -5.016 1 95.12 86 MET A CA 1
ATOM 709 C C . MET A 1 86 ? -8.023 -27.969 -4.402 1 95.12 86 MET A C 1
ATOM 711 O O . MET A 1 86 ? -6.961 -27.359 -4.27 1 95.12 86 MET A O 1
ATOM 715 N N . PRO A 1 87 ? -8.148 -29.156 -4.016 1 91.94 87 PRO A N 1
ATOM 716 C CA . PRO A 1 87 ? -6.973 -29.844 -3.467 1 91.94 87 PRO A CA 1
ATOM 717 C C . PRO A 1 87 ? -5.926 -30.156 -4.531 1 91.94 87 PRO A C 1
ATOM 719 O O . PRO A 1 87 ? -6.27 -30.375 -5.695 1 91.94 87 PRO A O 1
ATOM 722 N N . PRO A 1 88 ? -4.711 -30.156 -4.09 1 91.5 88 PRO A N 1
ATOM 723 C CA . PRO A 1 88 ? -3.676 -30.578 -5.039 1 91.5 88 PRO A CA 1
ATOM 724 C C . PRO A 1 88 ? -3.883 -32 -5.551 1 91.5 88 PRO A C 1
ATOM 726 O O . PRO A 1 88 ? -4.258 -32.875 -4.777 1 91.5 88 PRO A O 1
ATOM 729 N N . VAL A 1 89 ? -3.666 -32.156 -6.82 1 95.75 89 VAL A N 1
ATOM 730 C CA . VAL A 1 89 ? -3.826 -33.469 -7.414 1 95.75 89 VAL A CA 1
ATOM 731 C C . VAL A 1 89 ? -2.482 -34.188 -7.43 1 95.75 89 VAL A C 1
ATOM 733 O O . VAL A 1 89 ? -1.501 -33.688 -7.977 1 95.75 89 VAL A O 1
ATOM 736 N N . VAL A 1 90 ? -2.518 -35.406 -6.844 1 96.75 90 VAL A N 1
ATOM 737 C CA . VAL A 1 90 ? -1.304 -36.188 -6.707 1 96.75 90 VAL A CA 1
ATOM 738 C C . VAL A 1 90 ? -1.256 -37.25 -7.801 1 96.75 90 VAL A C 1
ATOM 740 O O . VAL A 1 90 ? -2.268 -37.531 -8.445 1 96.75 90 VAL A O 1
ATOM 743 N N . PRO A 1 91 ? -0.085 -37.781 -8.055 1 97 91 PRO A N 1
ATOM 744 C CA . PRO A 1 91 ? 0.013 -38.844 -9.062 1 97 91 PRO A CA 1
ATOM 745 C C . PRO A 1 91 ? -0.859 -40.062 -8.734 1 97 91 PRO A C 1
ATOM 747 O O . PRO A 1 91 ? -0.979 -40.438 -7.566 1 97 91 PRO A O 1
ATOM 750 N N . PRO A 1 92 ? -1.461 -40.625 -9.758 1 95.56 92 PRO A N 1
ATOM 751 C CA . PRO A 1 92 ? -2.285 -41.812 -9.547 1 95.56 92 PRO A CA 1
ATOM 752 C C . PRO A 1 92 ? -1.485 -43 -9.008 1 95.56 92 PRO A C 1
ATOM 754 O O . PRO A 1 92 ? -0.252 -42.969 -9.047 1 95.56 92 PRO A O 1
ATOM 757 N N . GLU A 1 93 ? -2.195 -44.031 -8.586 1 95.25 93 GLU A N 1
ATOM 758 C CA . GLU A 1 93 ? -1.613 -45.188 -7.926 1 95.25 93 GLU A CA 1
ATOM 759 C C . GLU A 1 93 ? -0.671 -45.938 -8.859 1 95.25 93 GLU A C 1
ATOM 761 O O . GLU A 1 93 ? 0.31 -46.531 -8.414 1 95.25 93 GLU A O 1
ATOM 766 N N . LYS A 1 94 ? -0.877 -45.812 -10.164 1 94 94 LYS A N 1
ATOM 767 C CA . LYS A 1 94 ? -0.054 -46.531 -11.133 1 94 94 LYS A CA 1
ATOM 768 C C . LYS A 1 94 ? 1.387 -46.031 -11.109 1 94 94 LYS A C 1
ATOM 770 O O . LYS A 1 94 ? 2.295 -46.719 -11.586 1 94 94 LYS A O 1
ATOM 775 N N . PHE A 1 95 ? 1.571 -44.875 -10.555 1 96.06 95 PHE A N 1
ATOM 776 C CA . PHE A 1 95 ? 2.918 -44.312 -10.508 1 96.06 95 PHE A CA 1
ATOM 777 C C . PHE A 1 95 ? 3.635 -44.719 -9.227 1 96.06 95 PHE A C 1
ATOM 779 O O . PHE A 1 95 ? 4.801 -44.375 -9.023 1 96.06 95 PHE A O 1
ATOM 786 N N . ARG A 1 96 ? 2.996 -45.406 -8.352 1 94.44 96 ARG A N 1
ATOM 787 C CA . ARG A 1 96 ? 3.617 -45.938 -7.148 1 94.44 96 ARG A CA 1
ATOM 788 C C . ARG A 1 96 ? 4.191 -47.344 -7.406 1 94.44 96 ARG A C 1
ATOM 790 O O . ARG A 1 96 ? 3.467 -48.25 -7.812 1 94.44 96 ARG A O 1
ATOM 797 N N . PRO A 1 97 ? 5.461 -47.438 -7.219 1 93.25 97 PRO A N 1
ATOM 798 C CA . PRO A 1 97 ? 6.066 -48.75 -7.461 1 93.25 97 PRO A CA 1
ATOM 799 C C . PRO A 1 97 ? 5.637 -49.812 -6.434 1 93.25 97 PRO A C 1
ATOM 801 O O . PRO A 1 97 ? 5.133 -49.438 -5.363 1 93.25 97 PRO A O 1
ATOM 804 N N . SER A 1 98 ? 5.879 -51.031 -6.805 1 91.44 98 SER A N 1
ATOM 805 C CA . SER A 1 98 ? 5.637 -52.125 -5.867 1 91.44 98 SER A CA 1
ATOM 806 C C . SER A 1 98 ? 6.574 -52.031 -4.668 1 91.44 98 SER A C 1
ATOM 808 O O . SER A 1 98 ? 7.648 -51.438 -4.754 1 91.44 98 SER A O 1
ATOM 810 N N . GLU A 1 99 ? 6.066 -52.719 -3.604 1 92.31 99 GLU A N 1
ATOM 811 C CA . GLU A 1 99 ? 6.875 -52.719 -2.389 1 92.31 99 GLU A CA 1
ATOM 812 C C . GLU A 1 99 ? 8.242 -53.344 -2.633 1 92.31 99 GLU A C 1
ATOM 814 O O . GLU A 1 99 ? 9.25 -52.875 -2.08 1 92.31 99 GLU A O 1
ATOM 819 N N . SER A 1 100 ? 8.266 -54.281 -3.443 1 90.81 100 SER A N 1
ATOM 820 C CA . SER A 1 100 ? 9.531 -54.938 -3.764 1 90.81 100 SER A CA 1
ATOM 821 C C . SER A 1 100 ? 10.477 -54 -4.508 1 90.81 100 SER A C 1
ATOM 823 O O . SER A 1 100 ? 11.656 -53.906 -4.168 1 90.81 100 SER A O 1
ATOM 825 N N . ASP A 1 101 ? 9.961 -53.312 -5.457 1 89.88 101 ASP A N 1
ATOM 826 C CA . ASP A 1 101 ? 10.773 -52.406 -6.234 1 89.88 101 ASP A CA 1
ATOM 827 C C . ASP A 1 101 ? 11.25 -51.219 -5.371 1 89.88 101 ASP A C 1
ATOM 829 O O . ASP A 1 101 ? 12.391 -50.781 -5.5 1 89.88 101 ASP A O 1
ATOM 833 N N . LYS A 1 102 ? 10.391 -50.812 -4.535 1 91 102 LYS A N 1
ATOM 834 C CA . LYS A 1 102 ? 10.727 -49.75 -3.607 1 91 102 LYS A CA 1
ATOM 835 C C . LYS A 1 102 ? 11.898 -50.125 -2.711 1 91 102 LYS A C 1
ATOM 837 O O . LYS A 1 102 ? 12.852 -49.375 -2.57 1 91 102 LYS A O 1
ATOM 842 N N . GLN A 1 103 ? 11.852 -51.281 -2.16 1 91.19 103 GLN A N 1
ATOM 843 C CA . GLN A 1 103 ? 12.906 -51.75 -1.264 1 91.19 103 GLN A CA 1
ATOM 844 C C . GLN A 1 103 ? 14.219 -51.938 -2.01 1 91.19 103 GLN A C 1
ATOM 846 O O . GLN A 1 103 ? 15.289 -51.594 -1.484 1 91.19 103 GLN A O 1
ATOM 851 N N . LEU A 1 104 ? 14.094 -52.406 -3.207 1 89.38 104 LEU A N 1
ATOM 852 C CA . LEU A 1 104 ? 15.281 -52.594 -4.031 1 89.38 104 LEU A CA 1
ATOM 853 C C . LEU A 1 104 ? 15.953 -51.281 -4.332 1 89.38 104 LEU A C 1
ATOM 855 O O . LEU A 1 104 ? 17.172 -51.156 -4.258 1 89.38 104 LEU A O 1
ATOM 859 N N . TYR A 1 105 ? 15.148 -50.312 -4.66 1 90.69 105 TYR A N 1
ATOM 860 C CA . TYR A 1 105 ? 15.664 -48.969 -4.996 1 90.69 105 TYR A CA 1
ATOM 861 C C . TYR A 1 105 ? 16.312 -48.312 -3.783 1 90.69 105 TYR A C 1
ATOM 863 O O . TYR A 1 105 ? 17.375 -47.719 -3.895 1 90.69 105 TYR A O 1
ATOM 871 N N . LEU A 1 106 ? 15.711 -48.469 -2.549 1 89.38 106 LEU A N 1
ATOM 872 C CA . LEU A 1 106 ? 16.172 -47.812 -1.347 1 89.38 106 LEU A CA 1
ATOM 873 C C . LEU A 1 106 ? 17.391 -48.5 -0.763 1 89.38 106 LEU A C 1
ATOM 875 O O . LEU A 1 106 ? 18.172 -47.875 -0.017 1 89.38 106 LEU A O 1
ATOM 879 N N . SER A 1 107 ? 17.609 -49.75 -1.159 1 88.69 107 SER A N 1
ATOM 880 C CA . SER A 1 107 ? 18.703 -50.531 -0.569 1 88.69 107 SER A CA 1
ATOM 881 C C . SER A 1 107 ? 19.969 -50.438 -1.407 1 88.69 107 SER A C 1
ATOM 883 O O . SER A 1 107 ? 21.078 -50.594 -0.891 1 88.69 107 SER A O 1
ATOM 885 N N . ASP A 1 108 ? 19.812 -50.094 -2.629 1 84.5 108 ASP A N 1
ATOM 886 C CA . ASP A 1 108 ? 20.969 -50.031 -3.529 1 84.5 108 ASP A CA 1
ATOM 887 C C . ASP A 1 108 ? 21.562 -48.656 -3.588 1 84.5 108 ASP A C 1
ATOM 889 O O . ASP A 1 108 ? 20.844 -47.656 -3.465 1 84.5 108 ASP A O 1
ATOM 893 N N . GLU A 1 109 ? 22.891 -48.562 -3.713 1 85.06 109 GLU A N 1
ATOM 894 C CA . GLU A 1 109 ? 23.547 -47.25 -3.744 1 85.06 109 GLU A CA 1
ATOM 895 C C . GLU A 1 109 ? 24.234 -47.031 -5.082 1 85.06 109 GLU A C 1
ATOM 897 O O . GLU A 1 109 ? 24.672 -45.906 -5.371 1 85.06 109 GLU A O 1
ATOM 902 N N . ARG A 1 110 ? 24.281 -48.031 -5.977 1 84.94 110 ARG A N 1
ATOM 903 C CA . ARG A 1 110 ? 25 -47.906 -7.238 1 84.94 110 ARG A CA 1
ATOM 904 C C . ARG A 1 110 ? 24.156 -47.188 -8.281 1 84.94 110 ARG A C 1
ATOM 906 O O . ARG A 1 110 ? 23.062 -47.625 -8.633 1 84.94 110 ARG A O 1
ATOM 913 N N . PRO A 1 111 ? 24.688 -46.062 -8.789 1 87.31 111 PRO A N 1
ATOM 914 C CA . PRO A 1 111 ? 23.891 -45.219 -9.695 1 87.31 111 PRO A CA 1
ATOM 915 C C . PRO A 1 111 ? 23.391 -46 -10.914 1 87.31 111 PRO A C 1
ATOM 917 O O . PRO A 1 111 ? 22.266 -45.75 -11.367 1 87.31 111 PRO A O 1
ATOM 920 N N . GLN A 1 112 ? 24.172 -46.75 -11.484 1 89.5 112 GLN A N 1
ATOM 921 C CA . GLN A 1 112 ? 23.781 -47.5 -12.68 1 89.5 112 GLN A CA 1
ATOM 922 C C . GLN A 1 112 ? 22.625 -48.438 -12.383 1 89.5 112 GLN A C 1
ATOM 924 O O . GLN A 1 112 ? 21.688 -48.562 -13.172 1 89.5 112 GLN A O 1
ATOM 929 N N . VAL A 1 113 ? 22.75 -49.125 -11.242 1 89.06 113 VAL A N 1
ATOM 930 C CA . VAL A 1 113 ? 21.703 -50.062 -10.836 1 89.06 113 VAL A CA 1
ATOM 931 C C . VAL A 1 113 ? 20.422 -49.281 -10.531 1 89.06 113 VAL A C 1
ATOM 933 O O . VAL A 1 113 ? 19.328 -49.719 -10.906 1 89.06 113 VAL A O 1
ATOM 936 N N . LEU A 1 114 ? 20.562 -48.25 -9.844 1 89.88 114 LEU A N 1
ATOM 937 C CA . LEU A 1 114 ? 19.422 -47.406 -9.516 1 89.88 114 LEU A CA 1
ATOM 938 C C . LEU A 1 114 ? 18.703 -46.938 -10.773 1 89.88 114 LEU A C 1
ATOM 940 O O . LEU A 1 114 ? 17.484 -46.938 -10.844 1 89.88 114 LEU A O 1
ATOM 944 N N . GLN A 1 115 ? 19.469 -46.562 -11.773 1 90.12 115 GLN A N 1
ATOM 945 C CA . GLN A 1 115 ? 18.891 -46.125 -13.039 1 90.12 115 GLN A CA 1
ATOM 946 C C . GLN A 1 115 ? 18.141 -47.25 -13.727 1 90.12 115 GLN A C 1
ATOM 948 O O . GLN A 1 115 ? 17.062 -47.062 -14.289 1 90.12 115 GLN A O 1
ATOM 953 N N . GLU A 1 116 ? 18.719 -48.375 -13.648 1 89.25 116 GLU A N 1
ATOM 954 C CA . GLU A 1 116 ? 18.078 -49.531 -14.25 1 89.25 116 GLU A CA 1
ATOM 955 C C . GLU A 1 116 ? 16.766 -49.844 -13.547 1 89.25 116 GLU A C 1
ATOM 957 O O . GLU A 1 116 ? 15.773 -50.188 -14.195 1 89.25 116 GLU A O 1
ATOM 962 N N . ILE A 1 117 ? 16.766 -49.75 -12.219 1 90.56 117 ILE A N 1
ATOM 963 C CA . ILE A 1 117 ? 15.562 -50 -11.438 1 90.56 117 ILE A CA 1
ATOM 964 C C . ILE A 1 117 ? 14.5 -48.938 -11.789 1 90.56 117 ILE A C 1
ATOM 966 O O . ILE A 1 117 ? 13.328 -49.281 -11.961 1 90.56 117 ILE A O 1
ATOM 970 N N . LEU A 1 118 ? 14.93 -47.812 -11.945 1 91.44 118 LEU A N 1
ATOM 971 C CA . LEU A 1 118 ? 14.016 -46.719 -12.281 1 91.44 118 LEU A CA 1
ATOM 972 C C . LEU A 1 118 ? 13.391 -46.938 -13.656 1 91.44 118 LEU A C 1
ATOM 974 O O . LEU A 1 118 ? 12.18 -46.75 -13.82 1 91.44 118 LEU A O 1
ATOM 978 N N . ILE A 1 119 ? 14.172 -47.312 -14.586 1 90.12 119 ILE A N 1
ATOM 979 C CA . ILE A 1 119 ? 13.695 -47.562 -15.945 1 90.12 119 ILE A CA 1
ATOM 980 C C . ILE A 1 119 ? 12.688 -48.719 -15.938 1 90.12 119 ILE A C 1
ATOM 982 O O . ILE A 1 119 ? 11.664 -48.656 -16.609 1 90.12 119 ILE A O 1
ATOM 986 N N . ARG A 1 120 ? 12.977 -49.656 -15.203 1 89.44 120 ARG A N 1
ATOM 987 C CA . ARG A 1 120 ? 12.078 -50.781 -15.094 1 89.44 120 ARG A CA 1
ATOM 988 C C . ARG A 1 120 ? 10.75 -50.375 -14.469 1 89.44 120 ARG A C 1
ATOM 990 O O . ARG A 1 120 ? 9.68 -50.781 -14.938 1 89.44 120 ARG A O 1
ATOM 997 N N . MET A 1 121 ? 10.812 -49.594 -13.453 1 90.69 121 MET A N 1
ATOM 998 C CA . MET A 1 121 ? 9.609 -49.125 -12.758 1 90.69 121 MET A CA 1
ATOM 999 C C . MET A 1 121 ? 8.766 -48.25 -13.656 1 90.69 121 MET A C 1
ATOM 1001 O O . MET A 1 121 ? 7.539 -48.188 -13.523 1 90.69 121 MET A O 1
ATOM 1005 N N . ALA A 1 122 ? 9.414 -47.594 -14.602 1 91.81 122 ALA A N 1
ATOM 1006 C CA . ALA A 1 122 ? 8.734 -46.562 -15.422 1 91.81 122 ALA A CA 1
ATOM 1007 C C . ALA A 1 122 ? 8.289 -47.156 -16.766 1 91.81 122 ALA A C 1
ATOM 1009 O O . ALA A 1 122 ? 7.699 -46.469 -17.594 1 91.81 122 ALA A O 1
ATOM 1010 N N . LYS A 1 123 ? 8.641 -48.375 -17.078 1 87.94 123 LYS A N 1
ATOM 1011 C CA . LYS A 1 123 ? 8.461 -49 -18.391 1 87.94 123 LYS A CA 1
ATOM 1012 C C . LYS A 1 123 ? 7.027 -48.844 -18.875 1 87.94 123 LYS A C 1
ATOM 1014 O O . LYS A 1 123 ? 6.793 -48.469 -20.031 1 87.94 123 LYS A O 1
ATOM 1019 N N . ASP A 1 124 ? 5.969 -48.969 -18.062 1 88.75 124 ASP A N 1
ATOM 1020 C CA . ASP A 1 124 ? 4.574 -48.938 -18.484 1 88.75 124 ASP A CA 1
ATOM 1021 C C . ASP A 1 124 ? 3.916 -47.625 -18.172 1 88.75 124 ASP A C 1
ATOM 1023 O O . ASP A 1 124 ? 2.705 -47.438 -18.328 1 88.75 124 ASP A O 1
ATOM 1027 N N . LEU A 1 125 ? 4.668 -46.594 -17.844 1 91.56 125 LEU A N 1
ATOM 1028 C CA . LEU A 1 125 ? 4.086 -45.344 -17.375 1 91.56 125 LEU A CA 1
ATOM 1029 C C . LEU A 1 125 ? 4.141 -44.281 -18.469 1 91.56 125 LEU A C 1
ATOM 1031 O O . LEU A 1 125 ? 3.498 -43.219 -18.359 1 91.56 125 LEU A O 1
ATOM 1035 N N . HIS A 1 126 ? 4.828 -44.5 -19.609 1 86.44 126 HIS A N 1
ATOM 1036 C CA . HIS A 1 126 ? 4.898 -43.625 -20.781 1 86.44 126 HIS A CA 1
ATOM 1037 C C . HIS A 1 126 ? 5.418 -42.25 -20.422 1 86.44 126 HIS A C 1
ATOM 1039 O O . HIS A 1 126 ? 4.832 -41.219 -20.812 1 86.44 126 HIS A O 1
ATOM 1045 N N . ILE A 1 127 ? 6.379 -42.188 -19.594 1 90.19 127 ILE A N 1
ATOM 1046 C CA . ILE A 1 127 ? 7.07 -40.969 -19.266 1 90.19 127 ILE A CA 1
ATOM 1047 C C . ILE A 1 127 ? 7.977 -40.531 -20.422 1 90.19 127 ILE A C 1
ATOM 1049 O O . ILE A 1 127 ? 8.766 -41.344 -20.906 1 90.19 127 ILE A O 1
ATOM 1053 N N . LYS A 1 128 ? 7.832 -39.344 -20.875 1 85.56 128 LYS A N 1
ATOM 1054 C CA . LYS A 1 128 ? 8.555 -38.875 -22.047 1 85.56 128 LYS A CA 1
ATOM 1055 C C . LYS A 1 128 ? 9.883 -38.25 -21.672 1 85.56 128 LYS A C 1
ATOM 1057 O O . LYS A 1 128 ? 10.844 -38.281 -22.438 1 85.56 128 LYS A O 1
ATOM 1062 N N . LYS A 1 129 ? 9.93 -37.656 -20.484 1 85.5 129 LYS A N 1
ATOM 1063 C CA . LYS A 1 129 ? 11.164 -37.031 -20.031 1 85.5 129 LYS A CA 1
ATOM 1064 C C . LYS A 1 129 ? 11.938 -37.969 -19.094 1 85.5 129 LYS A C 1
ATOM 1066 O O . LYS A 1 129 ? 11.633 -39.156 -19.016 1 85.5 129 LYS A O 1
ATOM 1071 N N . ALA A 1 130 ? 13.016 -37.375 -18.547 1 86.19 130 ALA A N 1
ATOM 1072 C CA . ALA A 1 130 ? 13.828 -38.156 -17.609 1 86.19 130 ALA A CA 1
ATOM 1073 C C . ALA A 1 130 ? 13 -38.688 -16.438 1 86.19 130 ALA A C 1
ATOM 1075 O O . ALA A 1 130 ? 12.172 -37.938 -15.898 1 86.19 130 ALA A O 1
ATOM 1076 N N . VAL A 1 131 ? 13.211 -39.938 -16.172 1 91.81 131 VAL A N 1
ATOM 1077 C CA . VAL A 1 131 ? 12.461 -40.562 -15.086 1 91.81 131 VAL A CA 1
ATOM 1078 C C . VAL A 1 131 ? 13.023 -40.094 -13.742 1 91.81 131 VAL A C 1
ATOM 1080 O O . VAL A 1 131 ? 14.234 -40.156 -13.516 1 91.81 131 VAL A O 1
ATOM 1083 N N . ARG A 1 132 ? 12.055 -39.656 -12.922 1 93.25 132 ARG A N 1
ATOM 1084 C CA . ARG A 1 132 ? 12.438 -39.188 -11.594 1 93.25 132 ARG A CA 1
ATOM 1085 C C . ARG A 1 132 ? 11.625 -39.906 -10.516 1 93.25 132 ARG A C 1
ATOM 1087 O O . ARG A 1 132 ? 10.438 -40.156 -10.695 1 93.25 132 ARG A O 1
ATOM 1094 N N . TYR A 1 133 ? 12.336 -40.188 -9.469 1 94.5 133 TYR A N 1
ATOM 1095 C CA . TYR A 1 133 ? 11.719 -40.844 -8.312 1 94.5 133 TYR A CA 1
ATOM 1096 C C . TYR A 1 133 ? 11.766 -39.938 -7.094 1 94.5 133 TYR A C 1
ATOM 1098 O O . TYR A 1 133 ? 12.805 -39.312 -6.805 1 94.5 133 TYR A O 1
ATOM 1106 N N . CYS A 1 134 ? 10.602 -39.75 -6.426 1 95.38 134 CYS A N 1
ATOM 1107 C CA . CYS A 1 134 ? 10.547 -38.969 -5.199 1 95.38 134 CYS A CA 1
ATOM 1108 C C . CYS A 1 134 ? 10.703 -39.844 -3.973 1 95.38 134 CYS A C 1
ATOM 1110 O O . CYS A 1 134 ? 9.836 -40.688 -3.688 1 95.38 134 CYS A O 1
ATOM 1112 N N . THR A 1 135 ? 11.703 -39.625 -3.215 1 92.12 135 THR A N 1
ATOM 1113 C CA . THR A 1 135 ? 12.008 -40.5 -2.072 1 92.12 135 THR A CA 1
ATOM 1114 C C . THR A 1 135 ? 11.078 -40.188 -0.902 1 92.12 135 THR A C 1
ATOM 1116 O O . THR A 1 135 ? 10.93 -41 0.011 1 92.12 135 THR A O 1
ATOM 1119 N N . THR A 1 136 ? 10.453 -39.062 -0.947 1 93.5 136 THR A N 1
ATOM 1120 C CA . THR A 1 136 ? 9.539 -38.656 0.123 1 93.5 136 THR A CA 1
ATOM 1121 C C . THR A 1 136 ? 8.156 -39.25 -0.099 1 93.5 136 THR A C 1
ATOM 1123 O O . THR A 1 136 ? 7.594 -39.875 0.8 1 93.5 136 THR A O 1
ATOM 1126 N N . CYS A 1 137 ? 7.707 -39.219 -1.301 1 95.06 137 CYS A N 1
ATOM 1127 C CA . CYS A 1 137 ? 6.359 -39.656 -1.628 1 95.06 137 CYS A CA 1
ATOM 1128 C C . CYS A 1 137 ? 6.379 -41.094 -2.148 1 95.06 137 CYS A C 1
ATOM 1130 O O . CYS A 1 137 ? 5.328 -41.719 -2.26 1 95.06 137 CYS A O 1
ATOM 1132 N N . HIS A 1 138 ? 7.52 -41.562 -2.449 1 94.19 138 HIS A N 1
ATOM 1133 C CA . HIS A 1 138 ? 7.707 -42.906 -2.984 1 94.19 138 HIS A CA 1
ATOM 1134 C C . HIS A 1 138 ? 6.875 -43.125 -4.246 1 94.19 138 HIS A C 1
ATOM 1136 O O . HIS A 1 138 ? 6.137 -44.094 -4.348 1 94.19 138 HIS A O 1
ATOM 1142 N N . VAL A 1 139 ? 7.023 -42.188 -5.16 1 96.44 139 VAL A N 1
ATOM 1143 C CA . VAL A 1 139 ? 6.324 -42.25 -6.441 1 96.44 139 VAL A CA 1
ATOM 1144 C C . VAL A 1 139 ? 7.289 -41.906 -7.574 1 96.44 139 VAL A C 1
ATOM 1146 O O . VAL A 1 139 ? 8.25 -41.156 -7.379 1 96.44 139 VAL A O 1
ATOM 1149 N N . ILE A 1 140 ? 7.086 -42.594 -8.68 1 95.69 140 ILE A N 1
ATOM 1150 C CA . ILE A 1 140 ? 7.719 -42.156 -9.914 1 95.69 140 ILE A CA 1
ATOM 1151 C C . ILE A 1 140 ? 7.012 -40.906 -10.438 1 95.69 140 ILE A C 1
ATOM 1153 O O . ILE A 1 140 ? 5.809 -40.938 -10.703 1 95.69 140 ILE A O 1
ATOM 1157 N N . LYS A 1 141 ? 7.676 -39.844 -10.555 1 96.12 141 LYS A N 1
ATOM 1158 C CA . LYS A 1 141 ? 7.051 -38.562 -10.945 1 96.12 141 LYS A CA 1
ATOM 1159 C C . LYS A 1 141 ? 6.668 -38.562 -12.422 1 96.12 141 LYS A C 1
ATOM 1161 O O . LYS A 1 141 ? 7.523 -38.75 -13.289 1 96.12 141 LYS A O 1
ATOM 1166 N N . PRO A 1 142 ? 5.367 -38.375 -12.641 1 96 142 PRO A N 1
ATOM 1167 C CA . PRO A 1 142 ? 5 -38.156 -14.039 1 96 142 PRO A CA 1
ATOM 1168 C C . PRO A 1 142 ? 5.617 -36.875 -14.617 1 96 142 PRO A C 1
ATOM 1170 O O . PRO A 1 142 ? 6.227 -36.094 -13.883 1 96 142 PRO A O 1
ATOM 1173 N N . ASP A 1 143 ? 5.473 -36.719 -15.945 1 93.81 143 ASP A N 1
ATOM 1174 C CA . ASP A 1 143 ? 5.969 -35.5 -16.578 1 93.81 143 ASP A CA 1
ATOM 1175 C C . ASP A 1 143 ? 5.375 -34.25 -15.93 1 93.81 143 ASP A C 1
ATOM 1177 O O . ASP A 1 143 ? 4.188 -34.219 -15.609 1 93.81 143 ASP A O 1
ATOM 1181 N N . ARG A 1 144 ? 6.23 -33.312 -15.648 1 94.69 144 ARG A N 1
ATOM 1182 C CA . ARG A 1 144 ? 5.891 -31.953 -15.188 1 94.69 144 ARG A CA 1
ATOM 1183 C C . ARG A 1 144 ? 5.379 -31.984 -13.75 1 94.69 144 ARG A C 1
ATOM 1185 O O . ARG A 1 144 ? 4.758 -31.031 -13.281 1 94.69 144 ARG A O 1
ATOM 1192 N N . CYS A 1 145 ? 5.555 -33.156 -13.125 1 97 145 CYS A N 1
ATOM 1193 C CA . CYS A 1 145 ? 5.207 -33.312 -11.719 1 97 145 CYS A CA 1
ATOM 1194 C C . CYS A 1 145 ? 6.379 -32.906 -10.828 1 97 145 CYS A C 1
ATOM 1196 O O . CYS A 1 145 ? 7.527 -33.25 -11.117 1 97 145 CYS A O 1
ATOM 1198 N N . HIS A 1 146 ? 6.09 -32.156 -9.773 1 96.88 146 HIS A N 1
ATOM 1199 C CA . HIS A 1 146 ? 7.121 -31.734 -8.828 1 96.88 146 HIS A CA 1
ATOM 1200 C C . HIS A 1 146 ? 6.629 -31.875 -7.391 1 96.88 146 HIS A C 1
ATOM 1202 O O . HIS A 1 146 ? 5.422 -31.797 -7.133 1 96.88 146 HIS A O 1
ATOM 1208 N N . HIS A 1 147 ? 7.594 -32.156 -6.465 1 97 147 HIS A N 1
ATOM 1209 C CA . HIS A 1 147 ? 7.305 -32.219 -5.039 1 97 147 HIS A CA 1
ATOM 1210 C C . HIS A 1 147 ? 7.285 -30.828 -4.402 1 97 147 HIS A C 1
ATOM 1212 O O . HIS A 1 147 ? 8.211 -30.047 -4.602 1 97 147 HIS A O 1
ATOM 1218 N N . CYS A 1 148 ? 6.258 -30.5 -3.727 1 95.62 148 CYS A N 1
ATOM 1219 C CA . CYS A 1 148 ? 6.188 -29.266 -2.967 1 95.62 148 CYS A CA 1
ATOM 1220 C C . CYS A 1 148 ? 6.723 -29.453 -1.554 1 95.62 148 CYS A C 1
ATOM 1222 O O . CYS A 1 148 ? 6.16 -30.219 -0.771 1 95.62 148 CYS A O 1
ATOM 1224 N N . PRO A 1 149 ? 7.668 -28.781 -1.209 1 92.88 149 PRO A N 1
ATOM 1225 C CA . PRO A 1 149 ? 8.234 -28.953 0.131 1 92.88 149 PRO A CA 1
ATOM 1226 C C . PRO A 1 149 ? 7.301 -28.453 1.234 1 92.88 149 PRO A C 1
ATOM 1228 O O . PRO A 1 149 ? 7.371 -28.938 2.369 1 92.88 149 PRO A O 1
ATOM 1231 N N . VAL A 1 150 ? 6.492 -27.547 0.919 1 92.62 150 VAL A N 1
ATOM 1232 C CA . VAL A 1 150 ? 5.598 -26.984 1.925 1 92.62 150 VAL A CA 1
ATOM 1233 C C . VAL A 1 150 ? 4.457 -27.969 2.205 1 92.62 150 VAL A C 1
ATOM 1235 O O . VAL A 1 150 ? 4.164 -28.266 3.365 1 92.62 150 VAL A O 1
ATOM 1238 N N . CYS A 1 151 ? 3.879 -28.5 1.194 1 92.06 151 CYS A N 1
ATOM 1239 C CA . CYS A 1 151 ? 2.773 -29.438 1.344 1 92.06 151 CYS A CA 1
ATOM 1240 C C . CYS A 1 151 ? 3.289 -30.859 1.529 1 92.06 151 CYS A C 1
ATOM 1242 O O . CYS A 1 151 ? 2.549 -31.734 1.969 1 92.06 151 CYS A O 1
ATOM 1244 N N . ASN A 1 152 ? 4.449 -31.078 1.201 1 94.75 152 ASN A N 1
ATOM 1245 C CA . ASN A 1 152 ? 5.133 -32.344 1.337 1 94.75 152 ASN A CA 1
ATOM 1246 C C . ASN A 1 152 ? 4.453 -33.438 0.514 1 94.75 152 ASN A C 1
ATOM 1248 O O . ASN A 1 152 ? 4.219 -34.562 1.011 1 94.75 152 ASN A O 1
ATOM 1252 N N . VAL A 1 153 ? 4.117 -33.094 -0.69 1 96.44 153 VAL A N 1
ATOM 1253 C CA . VAL A 1 153 ? 3.488 -34.031 -1.612 1 96.44 153 VAL A CA 1
ATOM 1254 C C . VAL A 1 153 ? 3.863 -33.656 -3.049 1 96.44 153 VAL A C 1
ATOM 1256 O O . VAL A 1 153 ? 4.16 -32.5 -3.35 1 96.44 153 VAL A O 1
ATOM 1259 N N . CYS A 1 154 ? 3.926 -34.719 -3.908 1 97.75 154 CYS A N 1
ATOM 1260 C CA . CYS A 1 154 ? 4.113 -34.5 -5.336 1 97.75 154 CYS A CA 1
ATOM 1261 C C . CYS A 1 154 ? 2.816 -34.062 -5.996 1 97.75 154 CYS A C 1
ATOM 1263 O O . CYS A 1 154 ? 1.759 -34.656 -5.762 1 97.75 154 CYS A O 1
ATOM 1265 N N . ILE A 1 155 ? 2.902 -32.969 -6.773 1 97.94 155 ILE A N 1
ATOM 1266 C CA . ILE A 1 155 ? 1.718 -32.375 -7.371 1 97.94 155 ILE A CA 1
ATOM 1267 C C . ILE A 1 155 ? 1.842 -32.375 -8.891 1 97.94 155 ILE A C 1
ATOM 1269 O O . ILE A 1 155 ? 2.895 -32.062 -9.438 1 97.94 155 ILE A O 1
ATOM 1273 N N . LEU A 1 156 ? 0.755 -32.875 -9.539 1 98 156 LEU A N 1
ATOM 1274 C CA . LEU A 1 156 ? 0.737 -32.906 -11 1 98 156 LEU A CA 1
ATOM 1275 C C . LEU A 1 156 ? 0.849 -31.516 -11.594 1 98 156 LEU A C 1
ATOM 1277 O O . LEU A 1 156 ? 0.053 -30.625 -11.273 1 98 156 LEU A O 1
ATOM 1281 N N . LYS A 1 157 ? 1.882 -31.312 -12.453 1 97.31 157 LYS A N 1
ATOM 1282 C CA . LYS A 1 157 ? 2.146 -30.047 -13.141 1 97.31 157 LYS A CA 1
ATOM 1283 C C . LYS A 1 157 ? 2.199 -28.891 -12.156 1 97.31 157 LYS A C 1
ATOM 1285 O O . LYS A 1 157 ? 1.513 -27.875 -12.344 1 97.31 157 LYS A O 1
ATOM 1290 N N . LEU A 1 158 ? 2.938 -29.078 -11.109 1 97.62 158 LEU A N 1
ATOM 1291 C CA . LEU A 1 158 ? 3.076 -28.062 -10.07 1 97.62 158 LEU A CA 1
ATOM 1292 C C . LEU A 1 158 ? 3.65 -26.781 -10.648 1 97.62 158 LEU A C 1
ATOM 1294 O O . LEU A 1 158 ? 4.723 -26.797 -11.258 1 97.62 158 LEU A O 1
ATOM 1298 N N . ASP A 1 159 ? 2.912 -25.75 -10.492 1 97.38 159 ASP A N 1
ATOM 1299 C CA . ASP A 1 159 ? 3.398 -24.438 -10.914 1 97.38 159 ASP A CA 1
ATOM 1300 C C . ASP A 1 159 ? 4.164 -23.75 -9.781 1 97.38 159 ASP A C 1
ATOM 1302 O O . ASP A 1 159 ? 5.324 -23.375 -9.953 1 97.38 159 ASP A O 1
ATOM 1306 N N . HIS A 1 160 ? 3.531 -23.5 -8.703 1 96 160 HIS A N 1
ATOM 1307 C CA . HIS A 1 160 ? 4.156 -22.906 -7.531 1 96 160 HIS A CA 1
ATOM 1308 C C . HIS A 1 160 ? 3.273 -23.062 -6.297 1 96 160 HIS A C 1
ATOM 1310 O O . HIS A 1 160 ? 2.084 -23.375 -6.414 1 96 160 HIS A O 1
ATOM 1316 N N . HIS A 1 161 ? 3.91 -23.047 -5.18 1 95.56 161 HIS A N 1
ATOM 1317 C CA . HIS A 1 161 ? 3.16 -22.875 -3.941 1 95.56 161 HIS A CA 1
ATOM 1318 C C . HIS A 1 161 ? 2.91 -21.406 -3.65 1 95.56 161 HIS A C 1
ATOM 1320 O O . HIS A 1 161 ? 3.832 -20.578 -3.725 1 95.56 161 HIS A O 1
ATOM 1326 N N . CYS A 1 162 ? 1.69 -21.078 -3.357 1 94.56 162 CYS A N 1
ATOM 1327 C CA . CYS A 1 162 ? 1.34 -19.672 -3.139 1 94.56 162 CYS A CA 1
ATOM 1328 C C . CYS A 1 162 ? 0.879 -19.453 -1.705 1 94.56 162 CYS A C 1
ATOM 1330 O O . CYS A 1 162 ? -0.149 -19.984 -1.285 1 94.56 162 CYS A O 1
ATOM 1332 N N . GLY A 1 163 ? 1.525 -18.562 -0.958 1 92.31 163 GLY A N 1
ATOM 1333 C CA . GLY A 1 163 ? 1.182 -18.219 0.416 1 92.31 163 GLY A CA 1
ATOM 1334 C C . GLY A 1 163 ? -0.13 -17.469 0.537 1 92.31 163 GLY A C 1
ATOM 1335 O O . GLY A 1 163 ? -0.831 -17.594 1.544 1 92.31 163 GLY A O 1
ATOM 1336 N N . PHE A 1 164 ? -0.481 -16.781 -0.521 1 94.38 164 PHE A N 1
ATOM 1337 C CA . PHE A 1 164 ? -1.711 -15.992 -0.507 1 94.38 164 PHE A CA 1
ATOM 1338 C C . PHE A 1 164 ? -2.93 -16.891 -0.66 1 94.38 164 PHE A C 1
ATOM 1340 O O . PHE A 1 164 ? -4.059 -16.469 -0.402 1 94.38 164 PHE A O 1
ATOM 1347 N N . LEU A 1 165 ? -2.717 -18.094 -1.134 1 95.56 165 LEU A N 1
ATOM 1348 C CA . LEU A 1 165 ? -3.783 -19.062 -1.309 1 95.56 165 LEU A CA 1
ATOM 1349 C C . LEU A 1 165 ? -3.697 -20.156 -0.248 1 95.56 165 LEU A C 1
ATOM 1351 O O . LEU A 1 165 ? -4.648 -20.922 -0.056 1 95.56 165 LEU A O 1
ATOM 1355 N N . ASN A 1 166 ? -2.596 -20.188 0.444 1 94.19 166 ASN A N 1
ATOM 1356 C CA . ASN A 1 166 ? -2.279 -21.328 1.302 1 94.19 166 ASN A CA 1
ATOM 1357 C C . ASN A 1 166 ? -2.564 -22.656 0.602 1 94.19 166 ASN A C 1
ATOM 1359 O O . ASN A 1 166 ? -3.223 -23.531 1.166 1 94.19 166 ASN A O 1
ATOM 1363 N N . ASN A 1 167 ? -2.119 -22.703 -0.629 1 95.38 167 ASN A N 1
ATOM 1364 C CA . ASN A 1 167 ? -2.326 -23.844 -1.515 1 95.38 167 ASN A CA 1
ATOM 1365 C C . ASN A 1 167 ? -1.334 -23.844 -2.676 1 95.38 167 ASN A C 1
ATOM 1367 O O . ASN A 1 167 ? -0.668 -22.828 -2.926 1 95.38 167 ASN A O 1
ATOM 1371 N N . CYS A 1 168 ? -1.199 -25 -3.283 1 96.56 168 CYS A N 1
ATOM 1372 C CA . CYS A 1 168 ? -0.397 -25.094 -4.496 1 96.56 168 CYS A CA 1
ATOM 1373 C C . CYS A 1 168 ? -1.245 -24.828 -5.734 1 96.56 168 CYS A C 1
ATOM 1375 O O . CYS A 1 168 ? -2.428 -25.172 -5.77 1 96.56 168 CYS A O 1
ATOM 1377 N N . VAL A 1 169 ? -0.618 -24.219 -6.652 1 98.19 169 VAL A N 1
ATOM 1378 C CA . VAL A 1 169 ? -1.214 -24.016 -7.973 1 98.19 169 VAL A CA 1
ATOM 1379 C C . VAL A 1 169 ? -0.612 -25.016 -8.961 1 98.19 169 VAL A C 1
ATOM 1381 O O . VAL A 1 169 ? 0.611 -25.109 -9.086 1 98.19 169 VAL A O 1
ATOM 1384 N N . GLY A 1 170 ? -1.457 -25.844 -9.57 1 97.94 170 GLY A N 1
ATOM 1385 C CA . GLY A 1 170 ? -1.036 -26.844 -10.531 1 97.94 170 GLY A CA 1
ATOM 1386 C C . GLY A 1 170 ? -2.102 -27.188 -11.555 1 97.94 170 GLY A C 1
ATOM 1387 O O . GLY A 1 170 ? -2.879 -26.312 -11.953 1 97.94 170 GLY A O 1
ATOM 1388 N N . PHE A 1 171 ? -2.094 -28.406 -11.977 1 97.44 171 PHE A N 1
ATOM 1389 C CA . PHE A 1 171 ? -2.963 -28.828 -13.07 1 97.44 171 PHE A CA 1
ATOM 1390 C C . PHE A 1 171 ? -4.426 -28.562 -12.734 1 97.44 171 PHE A C 1
ATOM 1392 O O . PHE A 1 171 ? -5.176 -28.078 -13.586 1 97.44 171 PHE A O 1
ATOM 1399 N N . SER A 1 172 ? -4.816 -28.719 -11.523 1 96.06 172 SER A N 1
ATOM 1400 C CA . SER A 1 172 ? -6.223 -28.766 -11.141 1 96.06 172 SER A CA 1
ATOM 1401 C C . SER A 1 172 ? -6.801 -27.359 -10.984 1 96.06 172 SER A C 1
ATOM 1403 O O . SER A 1 172 ? -8.016 -27.172 -11.055 1 96.06 172 SER A O 1
ATOM 1405 N N . ASN A 1 173 ? -5.973 -26.359 -10.75 1 98.06 173 ASN A N 1
ATOM 1406 C CA . ASN A 1 173 ? -6.586 -25.078 -10.383 1 98.06 173 ASN A CA 1
ATOM 1407 C C . ASN A 1 173 ? -5.855 -23.906 -11.023 1 98.06 173 ASN A C 1
ATOM 1409 O O . ASN A 1 173 ? -6.109 -22.75 -10.672 1 98.06 173 ASN A O 1
ATOM 1413 N N . TYR A 1 174 ? -4.969 -24.172 -11.953 1 98.56 174 TYR A N 1
ATOM 1414 C CA . TYR A 1 174 ? -4.211 -23.094 -12.578 1 98.56 174 TYR A CA 1
ATOM 1415 C C . TYR A 1 174 ? -5.137 -22.109 -13.297 1 98.56 174 TYR A C 1
ATOM 1417 O O . TYR A 1 174 ? -4.953 -20.891 -13.211 1 98.56 174 TYR A O 1
ATOM 1425 N N . LYS A 1 175 ? -6.125 -22.656 -13.977 1 98.5 175 LYS A N 1
ATOM 1426 C CA . LYS A 1 175 ? -7.098 -21.797 -14.648 1 98.5 175 LYS A CA 1
ATOM 1427 C C . LYS A 1 175 ? -7.809 -20.891 -13.656 1 98.5 175 LYS A C 1
ATOM 1429 O O . LYS A 1 175 ? -7.969 -19.688 -13.914 1 98.5 175 LYS A O 1
ATOM 1434 N N . PHE A 1 176 ? -8.227 -21.422 -12.539 1 98.62 176 PHE A N 1
ATOM 1435 C CA . PHE A 1 176 ? -8.922 -20.641 -11.523 1 98.62 176 PHE A CA 1
ATOM 1436 C C . PHE A 1 176 ? -8.039 -19.516 -11 1 98.62 176 PHE A C 1
ATOM 1438 O O . PHE A 1 176 ? -8.5 -18.391 -10.797 1 98.62 176 PHE A O 1
ATOM 1445 N N . PHE A 1 177 ? -6.816 -19.906 -10.852 1 98.62 177 PHE A N 1
ATOM 1446 C CA . PHE A 1 177 ? -5.84 -18.922 -10.375 1 98.62 177 PHE A CA 1
ATOM 1447 C C . PHE A 1 177 ? -5.711 -17.766 -11.359 1 98.62 177 PHE A C 1
ATOM 1449 O O . PHE A 1 177 ? -5.801 -16.609 -10.969 1 98.62 177 PHE A O 1
ATOM 1456 N N . LEU A 1 178 ? -5.559 -18.062 -12.625 1 98.75 178 LEU A N 1
ATOM 1457 C CA . LEU A 1 178 ? -5.406 -17.031 -13.648 1 98.75 178 LEU A CA 1
ATOM 1458 C C . LEU A 1 178 ? -6.645 -16.141 -13.719 1 98.75 178 LEU A C 1
ATOM 1460 O O . LEU A 1 178 ? -6.535 -14.922 -13.859 1 98.75 178 LEU A O 1
ATOM 1464 N N . LEU A 1 179 ? -7.781 -16.766 -13.594 1 98.81 179 LEU A N 1
ATOM 1465 C CA . LEU A 1 179 ? -9.031 -16.016 -13.625 1 98.81 179 LEU A CA 1
ATOM 1466 C C . LEU A 1 179 ? -9.172 -15.133 -12.398 1 98.81 179 LEU A C 1
ATOM 1468 O O . LEU A 1 179 ? -9.641 -13.992 -12.5 1 98.81 179 LEU A O 1
ATOM 1472 N N . ALA A 1 180 ? -8.805 -15.672 -11.234 1 98.69 180 ALA A N 1
ATOM 1473 C CA . ALA A 1 180 ? -8.852 -14.875 -10.008 1 98.69 180 ALA A CA 1
ATOM 1474 C C . ALA A 1 180 ? -7.984 -13.625 -10.133 1 98.69 180 ALA A C 1
ATOM 1476 O O . ALA A 1 180 ? -8.414 -12.523 -9.758 1 98.69 180 ALA A O 1
ATOM 1477 N N . VAL A 1 181 ? -6.805 -13.82 -10.656 1 98.69 181 VAL A N 1
ATOM 1478 C CA . VAL A 1 181 ? -5.883 -12.703 -10.836 1 98.69 181 VAL A CA 1
ATOM 1479 C C . VAL A 1 181 ? -6.461 -11.711 -11.844 1 98.69 181 VAL A C 1
ATOM 1481 O O . VAL A 1 181 ? -6.441 -10.5 -11.609 1 98.69 181 VAL A O 1
ATOM 1484 N N . MET A 1 182 ? -7.02 -12.164 -12.914 1 98.81 182 MET A N 1
ATOM 1485 C CA . MET A 1 182 ? -7.586 -11.305 -13.953 1 98.81 182 MET A CA 1
ATOM 1486 C C . MET A 1 182 ? -8.742 -10.477 -13.398 1 98.81 182 MET A C 1
ATOM 1488 O O . MET A 1 182 ? -8.781 -9.258 -13.578 1 98.81 182 MET A O 1
ATOM 1492 N N . TYR A 1 183 ? -9.641 -11.102 -12.75 1 98.88 183 TYR A N 1
ATOM 1493 C CA . TYR A 1 183 ? -10.781 -10.383 -12.195 1 98.88 183 TYR A CA 1
ATOM 1494 C C . TYR A 1 183 ? -10.344 -9.453 -11.062 1 98.88 183 TYR A C 1
ATOM 1496 O O . TYR A 1 183 ? -10.945 -8.398 -10.852 1 98.88 183 TYR A O 1
ATOM 1504 N N . GLY A 1 184 ? -9.289 -9.891 -10.328 1 98.75 184 GLY A N 1
ATOM 1505 C CA . GLY A 1 184 ? -8.711 -8.984 -9.344 1 98.75 184 GLY A CA 1
ATOM 1506 C C . GLY A 1 184 ? -8.195 -7.695 -9.961 1 98.75 184 GLY A C 1
ATOM 1507 O O . GLY A 1 184 ? -8.422 -6.609 -9.422 1 98.75 184 GLY A O 1
ATOM 1508 N N . VAL A 1 185 ? -7.531 -7.816 -11.07 1 98.81 185 VAL A N 1
ATOM 1509 C CA . VAL A 1 185 ? -7.027 -6.648 -11.789 1 98.81 185 VAL A CA 1
ATOM 1510 C C . VAL A 1 185 ? -8.195 -5.758 -12.203 1 98.81 185 VAL A C 1
ATOM 1512 O O . VAL A 1 185 ? -8.172 -4.547 -11.969 1 98.81 185 VAL A O 1
ATOM 1515 N N . LEU A 1 186 ? -9.188 -6.336 -12.766 1 98.81 186 LEU A N 1
ATOM 1516 C CA . LEU A 1 186 ? -10.328 -5.574 -13.258 1 98.81 186 LEU A CA 1
ATOM 1517 C C . LEU A 1 186 ? -11.062 -4.887 -12.109 1 98.81 186 LEU A C 1
ATOM 1519 O O . L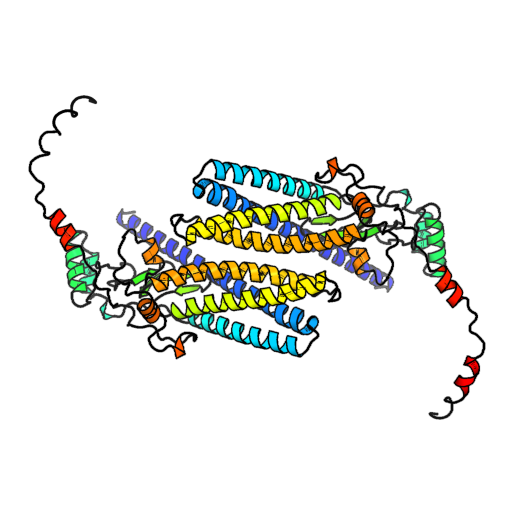EU A 1 186 ? -11.469 -3.729 -12.227 1 98.81 186 LEU A O 1
ATOM 1523 N N . LEU A 1 187 ? -11.188 -5.602 -11.039 1 98.88 187 LEU A N 1
ATOM 1524 C CA . LEU A 1 187 ? -11.844 -5.051 -9.859 1 98.88 187 LEU A CA 1
ATOM 1525 C C . LEU A 1 187 ? -11.07 -3.852 -9.32 1 98.88 187 LEU A C 1
ATOM 1527 O O . LEU A 1 187 ? -11.664 -2.811 -9.016 1 98.88 187 LEU A O 1
ATOM 1531 N N . CYS A 1 188 ? -9.781 -4 -9.195 1 98.75 188 CYS A N 1
ATOM 1532 C CA . CYS A 1 188 ? -8.945 -2.932 -8.664 1 98.75 188 CYS A CA 1
ATOM 1533 C C . CYS A 1 188 ? -8.906 -1.738 -9.609 1 98.75 188 CYS A C 1
ATOM 1535 O O . CYS A 1 188 ? -8.945 -0.589 -9.164 1 98.75 188 CYS A O 1
ATOM 1537 N N . ILE A 1 189 ? -8.867 -1.976 -10.922 1 98.81 189 ILE A N 1
ATOM 1538 C CA . ILE A 1 189 ? -8.867 -0.885 -11.891 1 98.81 189 ILE A CA 1
ATOM 1539 C C . ILE A 1 189 ? -10.188 -0.124 -11.812 1 98.81 189 ILE A C 1
ATOM 1541 O O . ILE A 1 189 ? -10.203 1.108 -11.797 1 98.81 189 ILE A O 1
ATOM 1545 N N . PHE A 1 190 ? -11.289 -0.825 -11.758 1 98.88 190 PHE A N 1
ATOM 1546 C CA . PHE A 1 190 ? -12.609 -0.2 -11.688 1 98.88 190 PHE A CA 1
ATOM 1547 C C . PHE A 1 190 ? -12.734 0.651 -10.43 1 98.88 190 PHE A C 1
ATOM 1549 O O . PHE A 1 190 ? -13.125 1.817 -10.5 1 98.88 190 PHE A O 1
ATOM 1556 N N . THR A 1 191 ? -12.367 0.058 -9.289 1 98.88 191 THR A N 1
ATOM 1557 C CA . THR A 1 191 ? -12.477 0.738 -8 1 98.88 191 THR A CA 1
ATOM 1558 C C . THR A 1 191 ? -11.555 1.956 -7.957 1 98.88 191 THR A C 1
ATOM 1560 O O . THR A 1 191 ? -11.938 3.008 -7.438 1 98.88 191 THR A O 1
ATOM 1563 N N . SER A 1 192 ? -10.375 1.781 -8.484 1 98.62 192 SER A N 1
ATOM 1564 C CA . SER A 1 192 ? -9.43 2.895 -8.539 1 98.62 192 SER A CA 1
ATOM 1565 C C . SER A 1 192 ? -9.977 4.035 -9.391 1 98.62 192 SER A C 1
ATOM 1567 O O . SER A 1 192 ? -9.883 5.203 -9.008 1 98.62 192 SER A O 1
ATOM 1569 N N . ALA A 1 193 ? -10.562 3.719 -10.5 1 98.62 193 ALA A N 1
ATOM 1570 C CA . ALA A 1 193 ? -11.086 4.734 -11.414 1 98.62 193 ALA A CA 1
ATOM 1571 C C . ALA A 1 193 ? -12.234 5.508 -10.773 1 98.62 193 ALA A C 1
ATOM 1573 O O . ALA A 1 193 ? -12.281 6.738 -10.844 1 98.62 193 ALA A O 1
ATOM 1574 N N . VAL A 1 194 ? -13.094 4.789 -10.18 1 98.62 194 VAL A N 1
ATOM 1575 C CA . VAL A 1 194 ? -14.25 5.43 -9.555 1 98.62 194 VAL A CA 1
ATOM 1576 C C . VAL A 1 194 ? -13.789 6.293 -8.383 1 98.62 194 VAL A C 1
ATOM 1578 O O . VAL A 1 194 ? -14.25 7.418 -8.211 1 98.62 194 VAL A O 1
ATOM 1581 N N . SER A 1 195 ? -12.898 5.75 -7.539 1 98.19 195 SER A N 1
ATOM 1582 C CA . SER A 1 195 ? -12.398 6.5 -6.391 1 98.19 195 SER A CA 1
ATOM 1583 C C . SER A 1 195 ? -11.594 7.715 -6.832 1 98.19 195 SER A C 1
ATOM 1585 O O . SER A 1 195 ? -11.609 8.75 -6.164 1 98.19 195 SER A O 1
ATOM 1587 N N . LEU A 1 196 ? -10.867 7.586 -7.934 1 97.56 196 LEU A N 1
ATOM 1588 C CA . LEU A 1 196 ? -10.18 8.742 -8.5 1 97.56 196 LEU A CA 1
ATOM 1589 C C . LEU A 1 196 ? -11.188 9.82 -8.906 1 97.56 196 LEU A C 1
ATOM 1591 O O . LEU A 1 196 ? -10.984 11 -8.617 1 97.56 196 LEU A O 1
ATOM 1595 N N . TYR A 1 197 ? -12.195 9.391 -9.57 1 97.19 197 TYR A N 1
ATOM 1596 C CA . TYR A 1 197 ? -13.25 10.32 -9.992 1 97.19 197 TYR A CA 1
ATOM 1597 C C . TYR A 1 197 ? -13.812 11.078 -8.797 1 97.19 197 TYR A C 1
ATOM 1599 O O . TYR A 1 197 ? -13.914 12.312 -8.836 1 97.19 197 TYR A O 1
ATOM 1607 N N . CYS A 1 198 ? -14.148 10.391 -7.746 1 96.25 198 CYS A N 1
ATOM 1608 C CA . CYS A 1 198 ? -14.695 11.023 -6.551 1 96.25 198 CYS A CA 1
ATOM 1609 C C . CYS A 1 198 ? -13.656 11.93 -5.895 1 96.25 198 CYS A C 1
ATOM 1611 O O . CYS A 1 198 ? -14 13 -5.391 1 96.25 198 CYS A O 1
ATOM 1613 N N . SER A 1 199 ? -12.422 11.477 -5.926 1 94.75 199 SER A N 1
ATOM 1614 C CA . SER A 1 199 ? -11.352 12.297 -5.363 1 94.75 199 SER A CA 1
ATOM 1615 C C . SER A 1 199 ? -11.227 13.625 -6.098 1 94.75 199 SER A C 1
ATOM 1617 O O . SER A 1 199 ? -11.016 14.672 -5.477 1 94.75 199 SER A O 1
ATOM 1619 N N . ILE A 1 200 ? -11.359 13.562 -7.395 1 94.62 200 ILE A N 1
ATOM 1620 C CA . ILE A 1 200 ? -11.289 14.773 -8.203 1 94.62 200 ILE A CA 1
ATOM 1621 C C . ILE A 1 200 ? -12.461 15.695 -7.852 1 94.62 200 ILE A C 1
ATOM 1623 O O . ILE A 1 200 ? -12.289 16.906 -7.75 1 94.62 200 ILE A O 1
ATOM 1627 N N . LEU A 1 201 ? -13.578 15.133 -7.613 1 94.81 201 LEU A N 1
ATOM 1628 C CA . LEU A 1 201 ? -14.75 15.93 -7.246 1 94.81 201 LEU A CA 1
ATOM 1629 C C . LEU A 1 201 ? -14.539 16.609 -5.902 1 94.81 201 LEU A C 1
ATOM 1631 O O . LEU A 1 201 ? -14.977 17.75 -5.699 1 94.81 201 LEU A O 1
ATOM 1635 N N . PHE A 1 202 ? -13.867 15.961 -4.969 1 91.06 202 PHE A N 1
ATOM 1636 C CA . PHE A 1 202 ? -13.531 16.578 -3.691 1 91.06 202 PHE A CA 1
ATOM 1637 C C . PHE A 1 202 ? -12.57 17.75 -3.889 1 91.06 202 PHE A C 1
ATOM 1639 O O . PHE A 1 202 ? -12.781 18.828 -3.348 1 91.06 202 PHE A O 1
ATOM 1646 N N . TRP A 1 203 ? -11.625 17.562 -4.742 1 87.69 203 TRP A N 1
ATOM 1647 C CA . TRP A 1 203 ? -10.57 18.547 -4.926 1 87.69 203 TRP A CA 1
ATOM 1648 C C . TRP A 1 203 ? -11.086 19.766 -5.688 1 87.69 203 TRP A C 1
ATOM 1650 O O . TRP A 1 203 ? -10.625 20.891 -5.473 1 87.69 203 TRP A O 1
ATOM 1660 N N . THR A 1 204 ? -12.062 19.562 -6.555 1 91.06 204 THR A N 1
ATOM 1661 C CA . THR A 1 204 ? -12.633 20.656 -7.324 1 91.06 204 THR A CA 1
ATOM 1662 C C . THR A 1 204 ? -13.812 21.281 -6.59 1 91.06 204 THR A C 1
ATOM 1664 O O . THR A 1 204 ? -14.539 22.109 -7.148 1 91.06 204 THR A O 1
ATOM 1667 N N . HIS A 1 205 ? -14.086 20.859 -5.449 1 89.44 205 HIS A N 1
ATOM 1668 C CA . HIS A 1 205 ? -15.117 21.391 -4.562 1 89.44 205 HIS A CA 1
ATOM 1669 C C . HIS A 1 205 ? -16.516 21.156 -5.145 1 89.44 205 HIS A C 1
ATOM 1671 O O . HIS A 1 205 ? -17.422 21.969 -4.918 1 89.44 205 HIS A O 1
ATOM 1677 N N . GLN A 1 206 ? -16.625 20.141 -5.977 1 93.25 206 GLN A N 1
ATOM 1678 C CA . GLN A 1 206 ? -17.938 19.719 -6.469 1 93.25 206 GLN A CA 1
ATOM 1679 C C . GLN A 1 206 ? -18.625 18.781 -5.48 1 93.25 206 GLN A C 1
ATOM 1681 O O . GLN A 1 206 ? -19.844 18.547 -5.578 1 93.25 206 GLN A O 1
ATOM 1686 N N . LEU A 1 207 ? -17.875 18.234 -4.578 1 91.38 207 LEU A N 1
ATOM 1687 C CA . LEU A 1 207 ? -18.359 17.516 -3.396 1 91.38 207 LEU A CA 1
ATOM 1688 C C . LEU A 1 207 ? -17.938 18.25 -2.121 1 91.38 207 LEU A C 1
ATOM 1690 O O . LEU A 1 207 ? -16.828 18.75 -2.021 1 91.38 207 LEU A O 1
ATOM 1694 N N . PRO A 1 208 ? -18.859 18.359 -1.255 1 87.19 208 PRO A N 1
ATOM 1695 C CA . PRO A 1 208 ? -18.484 19 0.01 1 87.19 208 PRO A CA 1
ATOM 1696 C C . PRO A 1 208 ? -17.5 18.156 0.825 1 87.19 208 PRO A C 1
ATOM 1698 O O . PRO A 1 208 ? -17.484 16.938 0.693 1 87.19 208 PRO A O 1
ATOM 1701 N N . ASN A 1 209 ? -16.75 18.844 1.593 1 84.81 209 ASN A N 1
ATOM 1702 C CA . ASN A 1 209 ? -15.859 18.125 2.5 1 84.81 209 ASN A CA 1
ATOM 1703 C C . ASN A 1 209 ? -16.641 17.234 3.459 1 84.81 209 ASN A C 1
ATOM 1705 O O . ASN A 1 209 ? -17.703 17.609 3.959 1 84.81 209 ASN A O 1
ATOM 1709 N N . SER A 1 210 ? -16.156 15.992 3.557 1 88.56 210 SER A N 1
ATOM 1710 C CA . SER A 1 210 ? -16.797 15 4.414 1 88.56 210 SER A CA 1
ATOM 1711 C C . SER A 1 210 ? -15.766 14.031 4.992 1 88.56 210 SER A C 1
ATOM 1713 O O . SER A 1 210 ? -14.648 13.922 4.48 1 88.56 210 SER A O 1
ATOM 1715 N N . PRO A 1 211 ? -16.156 13.344 6.035 1 90.94 211 PRO A N 1
ATOM 1716 C CA . PRO A 1 211 ? -15.258 12.336 6.602 1 90.94 211 PRO A CA 1
ATOM 1717 C C . PRO A 1 211 ? -14.93 11.219 5.617 1 90.94 211 PRO A C 1
ATOM 1719 O O . PRO A 1 211 ? -13.961 10.477 5.816 1 90.94 211 PRO A O 1
ATOM 1722 N N . SER A 1 212 ? -15.695 11.133 4.539 1 95.25 212 SER A N 1
ATOM 1723 C CA . SER A 1 212 ? -15.492 10.07 3.559 1 95.25 212 SER A CA 1
ATOM 1724 C C . SER A 1 212 ? -14.367 10.422 2.596 1 95.25 212 SER A C 1
ATOM 1726 O O . SER A 1 212 ? -13.883 9.562 1.86 1 95.25 212 SER A O 1
ATOM 1728 N N . LYS A 1 213 ? -13.914 11.586 2.635 1 93.19 213 LYS A N 1
ATOM 1729 C CA . LYS A 1 213 ? -12.906 12.047 1.684 1 93.19 213 LYS A CA 1
ATOM 1730 C C . LYS A 1 213 ? -11.609 11.25 1.833 1 93.19 213 LYS A C 1
ATOM 1732 O O . LYS A 1 213 ? -11.102 10.688 0.858 1 93.19 213 LYS A O 1
ATOM 1737 N N . VAL A 1 214 ? -11.133 11.172 3.072 1 91 214 VAL A N 1
ATOM 1738 C CA . VAL A 1 214 ? -9.836 10.547 3.318 1 91 214 VAL A CA 1
ATOM 1739 C C . VAL A 1 214 ? -9.914 9.055 3.014 1 91 214 VAL A C 1
ATOM 1741 O O . VAL A 1 214 ? -9.086 8.516 2.275 1 91 214 VAL A O 1
ATOM 1744 N N . PRO A 1 215 ? -10.93 8.383 3.52 1 95.69 215 PRO A N 1
ATOM 1745 C CA . PRO A 1 215 ? -11.047 6.969 3.162 1 95.69 215 PRO A CA 1
ATOM 1746 C C . PRO A 1 215 ? -11.102 6.746 1.651 1 95.69 215 PRO A C 1
ATOM 1748 O O . PRO A 1 215 ? -10.539 5.77 1.147 1 95.69 215 PRO A O 1
ATOM 1751 N N . ILE A 1 216 ? -11.727 7.566 0.932 1 96.5 216 ILE A N 1
ATOM 1752 C CA . ILE A 1 216 ? -11.859 7.402 -0.511 1 96.5 216 ILE A CA 1
ATOM 1753 C C . ILE A 1 216 ? -10.516 7.637 -1.19 1 96.5 216 ILE A C 1
ATOM 1755 O O . ILE A 1 216 ? -10.164 6.938 -2.143 1 96.5 216 ILE A O 1
ATOM 1759 N N . ILE A 1 217 ? -9.773 8.523 -0.687 1 94 217 ILE A N 1
ATOM 1760 C CA . ILE A 1 217 ? -8.43 8.773 -1.194 1 94 217 ILE A CA 1
ATOM 1761 C C . ILE A 1 217 ? -7.543 7.562 -0.926 1 94 217 ILE A C 1
ATOM 1763 O O . ILE A 1 217 ? -6.781 7.137 -1.799 1 94 217 ILE A O 1
ATOM 1767 N N . VAL A 1 218 ? -7.66 7.051 0.211 1 95.12 218 VAL A N 1
ATOM 1768 C CA . VAL A 1 218 ? -6.895 5.867 0.583 1 95.12 218 VAL A CA 1
ATOM 1769 C C . VAL A 1 218 ? -7.301 4.691 -0.305 1 95.12 218 VAL A C 1
ATOM 1771 O O . VAL A 1 218 ? -6.449 3.924 -0.757 1 95.12 218 VAL A O 1
ATOM 1774 N N . LEU A 1 219 ? -8.578 4.598 -0.574 1 98.19 219 LEU A N 1
ATOM 1775 C CA . LEU A 1 219 ? -9.07 3.541 -1.449 1 98.19 219 LEU A CA 1
ATOM 1776 C C . LEU A 1 219 ? -8.461 3.656 -2.842 1 98.19 219 LEU A C 1
ATOM 1778 O O . LEU A 1 219 ? -8.031 2.656 -3.42 1 98.19 219 LEU A O 1
ATOM 1782 N N . PHE A 1 220 ? -8.438 4.832 -3.322 1 98.12 220 PHE A N 1
ATOM 1783 C CA . PHE A 1 220 ? -7.848 5.07 -4.637 1 98.12 220 PHE A CA 1
ATOM 1784 C C . PHE A 1 220 ? -6.395 4.613 -4.664 1 98.12 220 PHE A C 1
ATOM 1786 O O . PHE A 1 220 ? -5.996 3.857 -5.555 1 98.12 220 PHE A O 1
ATOM 1793 N N . SER A 1 221 ? -5.629 5.004 -3.721 1 96.12 221 SER A N 1
ATOM 1794 C CA . SER A 1 221 ? -4.207 4.676 -3.672 1 96.12 221 SER A CA 1
ATOM 1795 C C . SER A 1 221 ? -3.996 3.178 -3.475 1 96.12 221 SER A C 1
ATOM 1797 O O . SER A 1 221 ? -3.17 2.566 -4.156 1 96.12 221 SER A O 1
ATOM 1799 N N . LEU A 1 222 ? -4.734 2.605 -2.588 1 96.94 222 LEU A N 1
ATOM 1800 C CA . LEU A 1 222 ? -4.586 1.189 -2.268 1 96.94 222 LEU A CA 1
ATOM 1801 C C . LEU A 1 222 ? -4.953 0.321 -3.467 1 96.94 222 LEU A C 1
ATOM 1803 O O . LEU A 1 222 ? -4.23 -0.623 -3.799 1 96.94 222 LEU A O 1
ATOM 1807 N N . THR A 1 223 ? -6.039 0.636 -4.113 1 98.31 223 THR A N 1
ATOM 1808 C CA . THR A 1 223 ? -6.48 -0.196 -5.227 1 98.31 223 THR A CA 1
ATOM 1809 C C . THR A 1 223 ? -5.582 0.009 -6.445 1 98.31 223 THR A C 1
ATOM 1811 O O . THR A 1 223 ? -5.41 -0.902 -7.258 1 98.31 223 THR A O 1
ATOM 1814 N N . THR A 1 224 ? -4.973 1.162 -6.566 1 96.94 224 THR A N 1
ATOM 1815 C CA . THR A 1 224 ? -3.973 1.354 -7.609 1 96.94 224 THR A CA 1
ATOM 1816 C C . THR A 1 224 ? -2.742 0.489 -7.352 1 96.94 224 THR A C 1
ATOM 1818 O O . THR A 1 224 ? -2.217 -0.144 -8.266 1 96.94 224 THR A O 1
ATOM 1821 N N . PHE A 1 225 ? -2.307 0.461 -6.062 1 96.56 225 PHE A N 1
ATOM 1822 C CA . PHE A 1 225 ? -1.201 -0.392 -5.645 1 96.56 225 PHE A CA 1
ATOM 1823 C C . PHE A 1 225 ? -1.463 -1.845 -6.023 1 96.56 225 PHE A C 1
ATOM 1825 O O . PHE A 1 225 ? -0.629 -2.482 -6.668 1 96.56 225 PHE A O 1
ATOM 1832 N N . PHE A 1 226 ? -2.623 -2.316 -5.773 1 97.06 226 PHE A N 1
ATOM 1833 C CA . PHE A 1 226 ? -2.936 -3.721 -6.004 1 97.06 226 PHE A CA 1
ATOM 1834 C C . PHE A 1 226 ? -3.199 -3.982 -7.48 1 97.06 226 PHE A C 1
ATOM 1836 O O . PHE A 1 226 ? -2.906 -5.066 -7.988 1 97.06 226 PHE A O 1
ATOM 1843 N N . ALA A 1 227 ? -3.74 -2.982 -8.211 1 97.81 227 ALA A N 1
ATOM 1844 C CA . ALA A 1 227 ? -3.914 -3.133 -9.656 1 97.81 227 ALA A CA 1
ATOM 1845 C C . ALA A 1 227 ? -2.574 -3.359 -10.344 1 97.81 227 ALA A C 1
ATOM 1847 O O . ALA A 1 227 ? -2.445 -4.246 -11.195 1 97.81 227 ALA A O 1
ATOM 1848 N N . ILE A 1 228 ? -1.608 -2.604 -9.938 1 95.12 228 ILE A N 1
ATOM 1849 C CA . ILE A 1 228 ? -0.284 -2.713 -10.539 1 95.12 228 ILE A CA 1
ATOM 1850 C C . ILE A 1 228 ? 0.344 -4.055 -10.164 1 95.12 228 ILE A C 1
ATOM 1852 O O . ILE A 1 228 ? 0.858 -4.77 -11.023 1 95.12 228 ILE A O 1
ATOM 1856 N N . MET A 1 229 ? 0.233 -4.449 -8.898 1 95.12 229 MET A N 1
ATOM 1857 C CA . MET A 1 229 ? 0.802 -5.699 -8.414 1 95.12 229 MET A CA 1
ATOM 1858 C C . MET A 1 229 ? 0.185 -6.895 -9.133 1 95.12 229 MET A C 1
ATOM 1860 O O . MET A 1 229 ? 0.904 -7.766 -9.625 1 95.12 229 MET A O 1
ATOM 1864 N N . LEU A 1 230 ? -1.092 -6.867 -9.211 1 97.25 230 LEU A N 1
ATOM 1865 C CA . LEU A 1 230 ? -1.799 -7.992 -9.82 1 97.25 230 LEU A CA 1
ATOM 1866 C C . LEU A 1 230 ? -1.621 -7.996 -11.336 1 97.25 230 LEU A C 1
ATOM 1868 O O . LEU A 1 230 ? -1.568 -9.055 -11.953 1 97.25 230 LEU A O 1
ATOM 1872 N N . PHE A 1 231 ? -1.521 -6.855 -11.891 1 96.81 231 PHE A N 1
ATOM 1873 C CA . PHE A 1 231 ? -1.332 -6.781 -13.336 1 96.81 231 PHE A CA 1
ATOM 1874 C C . PHE A 1 231 ? 0.007 -7.387 -13.734 1 96.81 231 PHE A C 1
ATOM 1876 O O . PHE A 1 231 ? 0.093 -8.109 -14.734 1 96.81 231 PHE A O 1
ATOM 1883 N N . GLN A 1 232 ? 0.985 -7.109 -13.031 1 93.62 232 GLN A N 1
ATOM 1884 C CA . GLN A 1 232 ? 2.289 -7.703 -13.312 1 93.62 232 GLN A CA 1
ATOM 1885 C C . GLN A 1 232 ? 2.252 -9.219 -13.156 1 93.62 232 GLN A C 1
ATOM 1887 O O . GLN A 1 232 ? 2.834 -9.945 -13.961 1 93.62 232 GLN A O 1
ATOM 1892 N N . LEU A 1 233 ? 1.636 -9.633 -12.117 1 95.19 233 LEU A N 1
ATOM 1893 C CA . LEU A 1 233 ? 1.467 -11.07 -11.922 1 95.19 233 LEU A CA 1
ATOM 1894 C C . LEU A 1 233 ? 0.698 -11.688 -13.086 1 95.19 233 LEU A C 1
ATOM 1896 O O . LEU A 1 233 ? 1.065 -12.758 -13.578 1 95.19 233 LEU A O 1
ATOM 1900 N N . PHE A 1 234 ? -0.312 -11.047 -13.461 1 97.31 234 PHE A N 1
ATOM 1901 C CA . PHE A 1 234 ? -1.113 -11.531 -14.586 1 97.31 234 PHE A CA 1
ATOM 1902 C C . PHE A 1 234 ? -0.274 -11.609 -15.852 1 97.31 234 PHE A C 1
ATOM 1904 O O . PHE A 1 234 ? -0.334 -12.609 -16.578 1 97.31 234 PHE A O 1
ATOM 1911 N N . LEU A 1 235 ? 0.505 -10.602 -16.094 1 94.12 235 LEU A N 1
ATOM 1912 C CA . LEU A 1 235 ? 1.353 -10.594 -17.281 1 94.12 235 LEU A CA 1
ATOM 1913 C C . LEU A 1 235 ? 2.332 -11.758 -17.266 1 94.12 235 LEU A C 1
ATOM 1915 O O . LEU A 1 235 ? 2.52 -12.438 -18.281 1 94.12 235 LEU A O 1
ATOM 1919 N N . ASP A 1 236 ? 2.889 -12.008 -16.156 1 93.25 236 ASP A N 1
ATOM 1920 C CA . ASP A 1 236 ? 3.844 -13.102 -16 1 93.25 236 ASP A CA 1
ATOM 1921 C C . ASP A 1 236 ? 3.186 -14.453 -16.281 1 93.25 236 ASP A C 1
ATOM 1923 O O . ASP A 1 236 ? 3.697 -15.242 -17.078 1 93.25 236 ASP A O 1
ATOM 1927 N N . HIS A 1 237 ? 2.104 -14.609 -15.734 1 96.56 237 HIS A N 1
ATOM 1928 C CA . HIS A 1 237 ? 1.476 -15.922 -15.852 1 96.56 237 HIS A CA 1
ATOM 1929 C C . HIS A 1 237 ? 0.75 -16.062 -17.188 1 96.56 237 HIS A C 1
ATOM 1931 O O . HIS A 1 237 ? 0.618 -17.172 -17.719 1 96.56 237 HIS A O 1
ATOM 1937 N N . PHE A 1 238 ? 0.304 -14.969 -17.688 1 96.56 238 PHE A N 1
ATOM 1938 C CA . PHE A 1 238 ? -0.272 -15.023 -19.031 1 96.56 238 PHE A CA 1
ATOM 1939 C C . PHE A 1 238 ? 0.778 -15.43 -20.062 1 96.56 238 PHE A C 1
ATOM 1941 O O . PHE A 1 238 ? 0.5 -16.234 -20.953 1 96.56 238 PHE A O 1
ATOM 1948 N N . GLU A 1 239 ? 1.953 -14.914 -19.891 1 94.38 239 GLU A N 1
ATOM 1949 C CA . GLU A 1 239 ? 3.064 -15.305 -20.75 1 94.38 239 GLU A CA 1
ATOM 1950 C C . GLU A 1 239 ? 3.408 -16.781 -20.578 1 94.38 239 GLU A C 1
ATOM 1952 O O . GLU A 1 239 ? 3.65 -17.484 -21.562 1 94.38 239 GLU A O 1
ATOM 1957 N N . LEU A 1 240 ? 3.438 -17.203 -19.406 1 95.69 240 LEU A N 1
ATOM 1958 C CA . LEU A 1 240 ? 3.713 -18.609 -19.125 1 95.69 240 LEU A CA 1
ATOM 1959 C C . LEU A 1 240 ? 2.66 -19.516 -19.781 1 95.69 240 LEU A C 1
ATOM 1961 O O . LEU A 1 240 ? 2.994 -20.547 -20.375 1 95.69 240 LEU A O 1
ATOM 1965 N N . ALA A 1 241 ? 1.43 -19.125 -19.688 1 97.56 241 ALA A N 1
ATOM 1966 C CA . ALA A 1 241 ? 0.341 -19.891 -20.281 1 97.56 241 ALA A CA 1
ATOM 1967 C C . ALA A 1 241 ? 0.455 -19.922 -21.797 1 97.56 241 ALA A C 1
ATOM 1969 O O . ALA A 1 241 ? 0.185 -20.938 -22.438 1 97.56 241 ALA A O 1
ATOM 1970 N N . LEU A 1 242 ? 0.919 -18.828 -22.375 1 96.31 242 LEU A N 1
ATOM 1971 C CA . LEU A 1 242 ? 1.081 -18.734 -23.812 1 96.31 242 LEU A CA 1
ATOM 1972 C C . LEU A 1 242 ? 2.203 -19.641 -24.297 1 96.31 242 LEU A C 1
ATOM 1974 O O . LEU A 1 242 ? 2.205 -20.062 -25.469 1 96.31 242 LEU A O 1
ATOM 1978 N N . ARG A 1 243 ? 3.104 -19.969 -23.422 1 94.19 243 ARG A N 1
ATOM 1979 C CA . ARG A 1 243 ? 4.254 -20.797 -23.766 1 94.19 243 ARG A CA 1
ATOM 1980 C C . ARG A 1 243 ? 4.094 -22.219 -23.219 1 94.19 243 ARG A C 1
ATOM 1982 O O . ARG A 1 243 ? 4.949 -23.078 -23.438 1 94.19 243 ARG A O 1
ATOM 1989 N N . ASN A 1 244 ? 3.096 -22.406 -22.516 1 96.06 244 ASN A N 1
ATOM 1990 C CA . ASN A 1 244 ? 2.814 -23.703 -21.891 1 96.06 244 ASN A CA 1
ATOM 1991 C C . ASN A 1 244 ? 3.986 -24.188 -21.047 1 96.06 244 ASN A C 1
ATOM 1993 O O . ASN A 1 244 ? 4.449 -25.328 -21.203 1 96.06 244 ASN A O 1
ATOM 1997 N N . ILE A 1 245 ? 4.391 -23.328 -20.188 1 95.44 245 ILE A N 1
ATOM 1998 C CA . ILE A 1 245 ? 5.469 -23.625 -19.25 1 95.44 245 ILE A CA 1
ATOM 1999 C C . ILE A 1 245 ? 5.082 -23.156 -17.844 1 95.44 245 ILE A C 1
ATOM 2001 O O . ILE A 1 245 ? 4.457 -22.094 -17.688 1 95.44 245 ILE A O 1
ATOM 2005 N N . THR A 1 246 ? 5.312 -23.953 -16.828 1 95.44 246 THR A N 1
ATOM 2006 C CA . THR A 1 246 ? 5.027 -23.547 -15.453 1 95.44 246 THR A CA 1
ATOM 2007 C C . THR A 1 246 ? 6.137 -22.656 -14.906 1 95.44 246 THR A C 1
ATOM 2009 O O . THR A 1 246 ? 7.238 -22.609 -15.461 1 95.44 246 THR A O 1
ATOM 2012 N N . ASP A 1 247 ? 5.832 -21.953 -13.859 1 93.94 247 ASP A N 1
ATOM 2013 C CA . ASP A 1 247 ? 6.836 -21.109 -13.203 1 93.94 247 ASP A CA 1
ATOM 2014 C C . ASP A 1 247 ? 8.031 -21.953 -12.75 1 93.94 247 ASP A C 1
ATOM 2016 O O . ASP A 1 247 ? 9.18 -21.531 -12.906 1 93.94 247 ASP A O 1
ATOM 2020 N N . ARG A 1 248 ? 7.801 -23.062 -12.219 1 92.38 248 ARG A N 1
ATOM 2021 C CA . ARG A 1 248 ? 8.859 -23.953 -11.766 1 92.38 248 ARG A CA 1
ATOM 2022 C C . ARG A 1 248 ? 9.742 -24.391 -12.93 1 92.38 248 ARG A C 1
ATOM 2024 O O . ARG A 1 248 ? 10.977 -24.391 -12.812 1 92.38 248 ARG A O 1
ATOM 2031 N N . GLU A 1 249 ? 9.133 -24.781 -14.016 1 91.56 249 GLU A N 1
ATOM 2032 C CA . GLU A 1 249 ? 9.875 -25.188 -15.203 1 91.56 249 GLU A CA 1
ATOM 2033 C C . GLU A 1 249 ? 10.703 -24.031 -15.758 1 91.56 249 GLU A C 1
ATOM 2035 O O . GLU A 1 249 ? 11.836 -24.234 -16.203 1 91.56 249 GLU A O 1
ATOM 2040 N N . ASP A 1 250 ? 10.094 -22.906 -15.773 1 88.69 250 ASP A N 1
ATOM 2041 C CA . ASP A 1 250 ? 10.766 -21.719 -16.297 1 88.69 250 ASP A CA 1
ATOM 2042 C C . ASP A 1 250 ? 11.977 -21.344 -15.453 1 88.69 250 ASP A C 1
ATOM 2044 O O . ASP A 1 250 ? 13 -20.906 -15.984 1 88.69 250 ASP A O 1
ATOM 2048 N N . SER A 1 251 ? 11.883 -21.484 -14.227 1 83.06 251 SER A N 1
ATOM 2049 C CA . SER A 1 251 ? 12.969 -21.156 -13.312 1 83.06 251 SER A CA 1
ATOM 2050 C C . SER A 1 251 ? 14.109 -22.156 -13.43 1 83.06 251 SER A C 1
ATOM 2052 O O . SER A 1 251 ? 15.273 -21.797 -13.227 1 83.06 251 SER A O 1
ATOM 2054 N N . ASP A 1 252 ? 13.742 -23.375 -13.727 1 77.56 252 ASP A N 1
ATOM 2055 C CA . ASP A 1 252 ? 14.734 -24.438 -13.852 1 77.56 252 ASP A CA 1
ATOM 2056 C C . ASP A 1 252 ? 15.414 -24.391 -15.219 1 77.56 252 ASP A C 1
ATOM 2058 O O . ASP A 1 252 ? 16.5 -24.953 -15.398 1 77.56 252 ASP A O 1
ATOM 2062 N N . ASN A 1 253 ? 14.602 -23.969 -16.125 1 63.97 253 ASN A N 1
ATOM 2063 C CA . ASN A 1 253 ? 14.914 -24.203 -17.531 1 63.97 253 ASN A CA 1
ATOM 2064 C C . ASN A 1 253 ? 16.094 -23.344 -17.984 1 63.97 253 ASN A C 1
ATOM 2066 O O . ASN A 1 253 ? 15.992 -22.109 -18.016 1 63.97 253 ASN A O 1
ATOM 2070 N N . THR A 1 254 ? 17.125 -24 -17.906 1 57.16 254 THR A N 1
ATOM 2071 C CA . THR A 1 254 ? 18.312 -23.5 -18.578 1 57.16 254 THR A CA 1
ATOM 2072 C C . THR A 1 254 ? 18.266 -23.859 -20.062 1 57.16 254 THR A C 1
ATOM 2074 O O . THR A 1 254 ? 19.109 -23.391 -20.844 1 57.16 254 THR A O 1
ATOM 2077 N N . GLU A 1 255 ? 17.125 -24.703 -20.312 1 57.91 255 GLU A N 1
ATOM 2078 C CA . GLU A 1 255 ? 17.156 -25.219 -21.672 1 57.91 255 GLU A CA 1
ATOM 2079 C C . GLU A 1 255 ? 16.422 -24.281 -22.641 1 57.91 255 GLU A C 1
ATOM 2081 O O . GLU A 1 255 ? 15.469 -23.609 -22.25 1 57.91 255 GLU A O 1
ATOM 2086 N N . GLU A 1 256 ? 16.828 -24.109 -23.766 1 62.19 256 GLU A N 1
ATOM 2087 C CA . GLU A 1 256 ? 16.359 -23.266 -24.875 1 62.19 256 GLU A CA 1
ATOM 2088 C C . GLU A 1 256 ? 15.023 -23.75 -25.406 1 62.19 256 GLU A C 1
ATOM 2090 O O . GLU A 1 256 ? 14.219 -22.953 -25.891 1 62.19 256 GLU A O 1
ATOM 2095 N N . PHE A 1 257 ? 14.641 -25.172 -25.141 1 74.81 257 PHE A N 1
ATOM 2096 C CA . PHE A 1 257 ? 13.461 -25.656 -25.859 1 74.81 257 PHE A CA 1
ATOM 2097 C C . PHE A 1 257 ? 12.406 -26.156 -24.875 1 74.81 257 PHE A C 1
ATOM 2099 O O . PHE A 1 257 ? 12.711 -26.891 -23.938 1 74.81 257 PHE A O 1
ATOM 2106 N N . ASN A 1 258 ? 11.117 -25.734 -25 1 87.44 258 ASN A N 1
ATOM 2107 C CA . ASN A 1 258 ? 9.922 -26.188 -24.297 1 87.44 258 ASN A CA 1
ATOM 2108 C C . ASN A 1 258 ? 9.094 -27.141 -25.172 1 87.44 258 ASN A C 1
ATOM 2110 O O . ASN A 1 258 ? 8.398 -26.703 -26.078 1 87.44 258 ASN A O 1
ATOM 2114 N N . PRO A 1 259 ? 9.25 -28.453 -24.969 1 89.44 259 PRO A N 1
ATOM 2115 C CA . PRO A 1 259 ? 8.562 -29.422 -25.812 1 89.44 259 PRO A CA 1
ATOM 2116 C C . PRO A 1 259 ? 7.039 -29.359 -25.688 1 89.44 259 PRO A C 1
ATOM 2118 O O . PRO A 1 259 ? 6.32 -29.891 -26.531 1 89.44 259 PRO A O 1
ATOM 2121 N N . TYR A 1 260 ? 6.586 -28.703 -24.688 1 93.19 260 TYR A N 1
ATOM 2122 C CA . TYR A 1 260 ? 5.152 -28.672 -24.422 1 93.19 260 TYR A CA 1
ATOM 2123 C C . TYR A 1 260 ? 4.492 -27.484 -25.094 1 93.19 260 TYR A C 1
ATOM 2125 O O . TYR A 1 260 ? 3.271 -27.312 -25.031 1 93.19 260 TYR A O 1
ATOM 2133 N N . ASN A 1 261 ? 5.285 -26.641 -25.719 1 94.12 261 ASN A N 1
ATOM 2134 C CA . ASN A 1 261 ? 4.746 -25.5 -26.453 1 94.12 261 ASN A CA 1
ATOM 2135 C C . ASN A 1 261 ? 4.074 -25.938 -27.766 1 94.12 261 ASN A C 1
ATOM 2137 O O . ASN A 1 261 ? 4.738 -26.438 -28.672 1 94.12 261 ASN A O 1
ATOM 2141 N N . LEU A 1 262 ? 2.867 -25.719 -27.938 1 95.12 262 LEU A N 1
ATOM 2142 C CA . LEU A 1 262 ? 2.086 -26.156 -29.094 1 95.12 262 LEU A CA 1
ATOM 2143 C C . LEU A 1 262 ? 1.687 -24.969 -29.953 1 95.12 262 LEU A C 1
ATOM 2145 O O . LEU A 1 262 ? 1.062 -25.156 -31.016 1 95.12 262 LEU A O 1
ATOM 2149 N N . GLY A 1 263 ? 2.021 -23.781 -29.547 1 94.88 263 GLY A N 1
ATOM 2150 C CA . GLY A 1 263 ? 1.544 -22.531 -30.141 1 94.88 263 GLY A CA 1
ATOM 2151 C C . GLY A 1 263 ? 0.606 -21.766 -29.219 1 94.88 263 GLY A C 1
ATOM 2152 O O . GLY A 1 263 ? -0.073 -22.359 -28.375 1 94.88 263 GLY A O 1
ATOM 2153 N N . PHE A 1 264 ? 0.449 -20.594 -29.438 1 95.44 264 PHE A N 1
ATOM 2154 C CA . PHE A 1 264 ? -0.223 -19.688 -28.516 1 95.44 264 PHE A CA 1
ATOM 2155 C C . PHE A 1 264 ? -1.66 -20.141 -28.266 1 95.44 264 PHE A C 1
ATOM 2157 O O . PHE A 1 264 ? -2.055 -20.391 -27.125 1 95.44 264 PHE A O 1
ATOM 2164 N N . SER A 1 265 ? -2.408 -20.344 -29.297 1 96.31 265 SER A N 1
ATOM 2165 C CA . SER A 1 265 ? -3.824 -20.672 -29.172 1 96.31 265 SER A CA 1
ATOM 2166 C C . SER A 1 265 ? -4.023 -22.047 -28.547 1 96.31 265 SER A C 1
ATOM 2168 O O . SER A 1 265 ? -4.859 -22.219 -27.656 1 96.31 265 SER A O 1
ATOM 2170 N N . LYS A 1 266 ? -3.215 -22.953 -28.922 1 97.06 266 LYS A N 1
ATOM 2171 C CA . LYS A 1 266 ? -3.324 -24.312 -28.406 1 97.06 266 LYS A CA 1
ATOM 2172 C C . LYS A 1 266 ? -2.889 -24.391 -26.938 1 97.06 266 LYS A C 1
ATOM 2174 O O . LYS A 1 266 ? -3.469 -25.125 -26.141 1 97.06 266 LYS A O 1
ATOM 2179 N N . ASN A 1 267 ? -1.875 -23.594 -26.609 1 97.56 267 ASN A N 1
ATOM 2180 C CA . ASN A 1 267 ? -1.423 -23.531 -25.234 1 97.56 267 ASN A CA 1
ATOM 2181 C C . ASN A 1 267 ? -2.51 -22.984 -24.312 1 97.56 267 ASN A C 1
ATOM 2183 O O . ASN A 1 267 ? -2.736 -23.516 -23.219 1 97.56 267 ASN A O 1
ATOM 2187 N N . LEU A 1 268 ? -3.193 -21.969 -24.781 1 97.81 268 LEU A N 1
ATOM 2188 C CA . LEU A 1 268 ? -4.277 -21.406 -23.984 1 97.81 268 LEU A CA 1
ATOM 2189 C C . LEU A 1 268 ? -5.418 -22.406 -23.828 1 97.81 268 LEU A C 1
ATOM 2191 O O . LEU A 1 268 ? -6.059 -22.469 -22.781 1 97.81 268 LEU A O 1
ATOM 2195 N N . ARG A 1 269 ? -5.629 -23.156 -24.875 1 97.75 269 ARG A N 1
ATOM 2196 C CA . ARG A 1 269 ? -6.676 -24.172 -24.812 1 97.75 269 ARG A CA 1
ATOM 2197 C C . ARG A 1 269 ? -6.32 -25.281 -23.812 1 97.75 269 ARG A C 1
ATOM 2199 O O . ARG A 1 269 ? -7.207 -25.859 -23.188 1 97.75 269 ARG A O 1
ATOM 2206 N N . GLU A 1 270 ? -5.02 -25.516 -23.641 1 97.5 270 GLU A N 1
ATOM 2207 C CA . GLU A 1 270 ? -4.594 -26.5 -22.641 1 97.5 270 GLU A CA 1
ATOM 2208 C C . GLU A 1 270 ? -5.031 -26.062 -21.25 1 97.5 270 GLU A C 1
ATOM 2210 O O . GLU A 1 270 ? -5.316 -26.922 -20.391 1 97.5 270 GLU A O 1
ATOM 2215 N N . VAL A 1 271 ? -5.133 -24.766 -21.016 1 97.88 271 VAL A N 1
ATOM 2216 C CA . VAL A 1 271 ? -5.457 -24.234 -19.688 1 97.88 271 VAL A CA 1
ATOM 2217 C C . VAL A 1 271 ? -6.961 -24 -19.594 1 97.88 271 VAL A C 1
ATOM 2219 O O . VAL A 1 271 ? -7.598 -24.406 -18.609 1 97.88 271 VAL A O 1
ATOM 2222 N N . PHE A 1 272 ? -7.57 -23.469 -20.609 1 98.25 272 PHE A N 1
ATOM 2223 C CA . PHE A 1 272 ? -8.938 -22.984 -20.516 1 98.25 272 PHE A CA 1
ATOM 2224 C C . PHE A 1 272 ? -9.914 -23.969 -21.125 1 98.25 272 PHE A C 1
ATOM 2226 O O . PHE A 1 272 ? -11.117 -23.906 -20.875 1 98.25 272 PHE A O 1
ATOM 2233 N N . GLY A 1 273 ? -9.414 -24.828 -22.016 1 97.88 273 GLY A N 1
ATOM 2234 C CA . GLY A 1 273 ? -10.258 -25.828 -22.641 1 97.88 273 GLY A CA 1
ATOM 2235 C C . GLY A 1 273 ? -10.719 -25.453 -24.031 1 97.88 273 GLY A C 1
ATOM 2236 O O . GLY A 1 273 ? -10.406 -24.359 -24.516 1 97.88 273 GLY A O 1
ATOM 2237 N N . ASN A 1 274 ? -11.5 -26.375 -24.594 1 96.94 274 ASN A N 1
ATOM 2238 C CA . ASN A 1 274 ? -11.938 -26.203 -25.984 1 96.94 274 ASN A CA 1
ATOM 2239 C C . ASN A 1 274 ? -13.227 -25.375 -26.062 1 96.94 274 ASN A C 1
ATOM 2241 O O . ASN A 1 274 ? -13.492 -24.719 -27.062 1 96.94 274 ASN A O 1
ATOM 2245 N N . GLU A 1 275 ? -13.977 -25.391 -25.047 1 97.44 275 GLU A N 1
ATOM 2246 C CA . GLU A 1 275 ? -15.258 -24.688 -25.031 1 97.44 275 GLU A CA 1
ATOM 2247 C C . GLU A 1 275 ? -15.102 -23.266 -24.516 1 97.44 275 GLU A C 1
ATOM 2249 O O . GLU A 1 275 ? -15.086 -23.031 -23.312 1 97.44 275 GLU A O 1
ATOM 2254 N N . LYS A 1 276 ? -15.25 -22.328 -25.297 1 95.75 276 LYS A N 1
ATOM 2255 C CA . LYS A 1 276 ? -14.992 -20.922 -25 1 95.75 276 LYS A CA 1
ATOM 2256 C C . LYS A 1 276 ? -16 -20.375 -24 1 95.75 276 LYS A C 1
ATOM 2258 O O . LYS A 1 276 ? -15.703 -19.438 -23.25 1 95.75 276 LYS A O 1
ATOM 2263 N N . LYS A 1 277 ? -17.172 -20.984 -23.938 1 96.31 277 LYS A N 1
ATOM 2264 C CA . LYS A 1 277 ? -18.203 -20.516 -23.016 1 96.31 277 LYS A CA 1
ATOM 2265 C C . LYS A 1 277 ? -17.766 -20.641 -21.562 1 96.31 277 LYS A C 1
ATOM 2267 O O . LYS A 1 277 ? -18.266 -19.938 -20.688 1 96.31 277 LYS A O 1
ATOM 2272 N N . TYR A 1 278 ? -16.719 -21.453 -21.281 1 97.25 278 TYR A N 1
ATOM 2273 C CA . TYR A 1 278 ? -16.281 -21.703 -19.906 1 97.25 278 TYR A CA 1
ATOM 2274 C C . TYR A 1 278 ? -15.016 -20.922 -19.594 1 97.25 278 TYR A C 1
ATOM 2276 O O . TYR A 1 278 ? -14.539 -20.938 -18.453 1 97.25 278 TYR A O 1
ATOM 2284 N N . TRP A 1 279 ? -14.484 -20.219 -20.516 1 97.88 279 TRP A N 1
ATOM 2285 C CA . TRP A 1 279 ? -13.172 -19.594 -20.359 1 97.88 279 TRP A CA 1
ATOM 2286 C C . TRP A 1 279 ? -13.172 -18.578 -19.234 1 97.88 279 TRP A C 1
ATOM 2288 O O . TRP A 1 279 ? -12.188 -18.438 -18.5 1 97.88 279 TRP A O 1
ATOM 2298 N N . PHE A 1 280 ? -14.352 -17.938 -19 1 98.12 280 PHE A N 1
ATOM 2299 C CA . PHE A 1 280 ? -14.367 -16.844 -18.047 1 98.12 280 PHE A CA 1
ATOM 2300 C C . PHE A 1 280 ? -15.094 -17.25 -16.766 1 98.12 280 PHE A C 1
ATOM 2302 O O . PHE A 1 280 ? -15.445 -16.391 -15.953 1 98.12 280 PHE A O 1
ATOM 2309 N N . LEU A 1 281 ? -15.289 -18.594 -16.641 1 98.12 281 LEU A N 1
ATOM 2310 C CA . LEU A 1 281 ? -15.93 -19.141 -15.438 1 98.12 281 LEU A CA 1
ATOM 2311 C C . LEU A 1 281 ? -15.008 -20.125 -14.727 1 98.12 281 LEU A C 1
ATOM 2313 O O . LEU A 1 281 ? -14.234 -20.828 -15.367 1 98.12 281 LEU A O 1
ATOM 2317 N N . PRO A 1 282 ? -15.039 -20.031 -13.398 1 97.62 282 PRO A N 1
ATOM 2318 C CA . PRO A 1 282 ? -14.188 -20.969 -12.656 1 97.62 282 PRO A CA 1
ATOM 2319 C C . PRO A 1 282 ? -14.734 -22.391 -12.648 1 97.62 282 PRO A C 1
ATOM 2321 O O . PRO A 1 282 ? -15.008 -22.953 -11.578 1 97.62 282 PRO A O 1
ATOM 2324 N N . ILE A 1 283 ? -14.906 -22.875 -13.852 1 97.31 283 ILE A N 1
ATOM 2325 C CA . ILE A 1 283 ? -15.289 -24.266 -14.102 1 97.31 283 ILE A CA 1
ATOM 2326 C C . ILE A 1 283 ? -14.125 -25.016 -14.727 1 97.31 283 ILE A C 1
ATOM 2328 O O . ILE A 1 283 ? -13.492 -24.531 -15.664 1 97.31 283 ILE A O 1
ATOM 2332 N N . PHE A 1 284 ? -13.867 -26.172 -14.125 1 96.62 284 PHE A N 1
ATOM 2333 C CA . PHE A 1 284 ? -12.734 -26.938 -14.641 1 96.62 284 PHE A CA 1
ATOM 2334 C C . PHE A 1 284 ? -12.984 -27.375 -16.078 1 96.62 284 PHE A C 1
ATOM 2336 O O . PHE A 1 284 ? -13.977 -28.031 -16.375 1 96.62 284 PHE A O 1
ATOM 2343 N N . SER A 1 285 ? -12.156 -26.922 -16.969 1 97.19 285 SER A N 1
ATOM 2344 C CA . SER A 1 285 ? -12.289 -27.234 -18.391 1 97.19 285 SER A CA 1
ATOM 2345 C C . SER A 1 285 ? -10.93 -27.5 -19.031 1 97.19 285 SER A C 1
ATOM 2347 O O . SER A 1 285 ? -10.828 -27.609 -20.25 1 97.19 285 SER A O 1
ATOM 2349 N N . SER A 1 286 ? -9.852 -27.562 -18.203 1 96.44 286 SER A N 1
ATOM 2350 C CA . SER A 1 286 ? -8.5 -27.766 -18.719 1 96.44 286 SER A CA 1
ATOM 2351 C C . SER A 1 286 ? -8.383 -29.125 -19.406 1 96.44 286 SER A C 1
ATOM 2353 O O . SER A 1 286 ? -9.078 -30.078 -19.031 1 96.44 286 SER A O 1
ATOM 2355 N N . LEU A 1 287 ? -7.512 -29.234 -20.312 1 97.38 287 LEU A N 1
ATOM 2356 C CA . LEU A 1 287 ? -7.379 -30.453 -21.094 1 97.38 287 LEU A CA 1
ATOM 2357 C C . LEU A 1 287 ? -6.391 -31.406 -20.438 1 97.38 287 LEU A C 1
ATOM 2359 O O . LEU A 1 287 ? -5.418 -30.984 -19.812 1 97.38 287 LEU A O 1
ATOM 2363 N N . GLY A 1 288 ? -6.711 -32.688 -20.547 1 95 288 GLY A N 1
ATOM 2364 C CA . GLY A 1 288 ? -5.746 -33.719 -20.156 1 95 288 GLY A CA 1
ATOM 2365 C C . GLY A 1 288 ? -6.023 -34.281 -18.766 1 95 288 GLY A C 1
ATOM 2366 O O . GLY A 1 288 ? -7.031 -33.969 -18.141 1 95 288 GLY A O 1
ATOM 2367 N N . ASP A 1 289 ? -5.102 -35.094 -18.328 1 94.31 289 ASP A N 1
ATOM 2368 C CA . ASP A 1 289 ? -5.238 -35.844 -17.062 1 94.31 289 ASP A CA 1
ATOM 2369 C C . ASP A 1 289 ? -4.242 -35.312 -16.031 1 94.31 289 ASP A C 1
ATOM 2371 O O . ASP A 1 289 ? -4.273 -35.75 -14.875 1 94.31 289 ASP A O 1
ATOM 2375 N N . GLY A 1 290 ? -3.389 -34.5 -16.453 1 94.75 290 GLY A N 1
ATOM 2376 C CA . GLY A 1 290 ? -2.449 -33.906 -15.523 1 94.75 290 GLY A CA 1
ATOM 2377 C C . GLY A 1 290 ? -1.135 -34.656 -15.43 1 94.75 290 GLY A C 1
ATOM 2378 O O . GLY A 1 290 ? -0.211 -34.219 -14.742 1 94.75 290 GLY A O 1
ATOM 2379 N N . PHE A 1 291 ? -1.036 -35.812 -16.172 1 94.44 291 PHE A N 1
ATOM 2380 C CA . PHE A 1 291 ? 0.221 -36.562 -16.094 1 94.44 291 PHE A CA 1
ATOM 2381 C C . PHE A 1 291 ? 0.697 -36.969 -17.484 1 94.44 291 PHE A C 1
ATOM 2383 O O . PHE A 1 291 ? 1.815 -37.469 -17.641 1 94.44 291 PHE A O 1
ATOM 2390 N N . SER A 1 292 ? -0.073 -36.812 -18.531 1 92.88 292 SER A N 1
ATOM 2391 C CA . SER A 1 292 ? 0.321 -36.969 -19.922 1 92.88 292 SER A CA 1
ATOM 2392 C C . SER A 1 292 ? 0.009 -35.688 -20.734 1 92.88 292 SER A C 1
ATOM 2394 O O . SER A 1 292 ? -1.085 -35.156 -20.625 1 92.88 292 SER A O 1
ATOM 2396 N N . PHE A 1 293 ? 0.938 -35.281 -21.562 1 94.75 293 PHE A N 1
ATOM 2397 C CA . PHE A 1 293 ? 0.778 -34 -22.25 1 94.75 293 PHE A CA 1
ATOM 2398 C C . PHE A 1 293 ? 1.16 -34.125 -23.719 1 94.75 293 PHE A C 1
ATOM 2400 O O . PHE A 1 293 ? 2.109 -34.844 -24.062 1 94.75 293 PHE A O 1
ATOM 2407 N N . PRO A 1 294 ? 0.408 -33.469 -24.578 1 93.31 294 PRO A N 1
ATOM 2408 C CA . PRO A 1 294 ? 0.846 -33.406 -25.969 1 93.31 294 PRO A CA 1
ATOM 2409 C C . PRO A 1 294 ? 2.141 -32.625 -26.156 1 93.31 294 PRO A C 1
ATOM 2411 O O . PRO A 1 294 ? 2.389 -31.641 -25.438 1 93.31 294 PRO A O 1
ATOM 2414 N N . MET A 1 295 ? 2.945 -33.062 -27.047 1 91.25 295 MET A N 1
ATOM 2415 C CA . MET A 1 295 ? 4.215 -32.406 -27.328 1 91.25 295 MET A CA 1
ATOM 2416 C C . MET A 1 295 ? 4.254 -31.859 -28.75 1 91.25 295 MET A C 1
ATOM 2418 O O . MET A 1 295 ? 3.68 -32.438 -29.656 1 91.25 295 MET A O 1
ATOM 2422 N N . GLY A 1 296 ? 4.758 -30.641 -28.859 1 82.25 296 GLY A N 1
ATOM 2423 C CA . GLY A 1 296 ? 4.875 -30.031 -30.172 1 82.25 296 GLY A CA 1
ATOM 2424 C C . GLY A 1 296 ? 5.895 -30.703 -31.062 1 82.25 296 GLY A C 1
ATOM 2425 O O . GLY A 1 296 ? 6.738 -31.469 -30.578 1 82.25 296 GLY A O 1
ATOM 2426 N N . GLU A 1 297 ? 5.625 -30.812 -32.375 1 64.31 297 GLU A N 1
ATOM 2427 C CA . GLU A 1 297 ? 6.562 -31.359 -33.344 1 64.31 297 GLU A CA 1
ATOM 2428 C C . GLU A 1 297 ? 7.93 -30.688 -33.219 1 64.31 297 GLU A C 1
ATOM 2430 O O . GLU A 1 297 ? 8.023 -29.453 -33.219 1 64.31 297 GLU A O 1
ATOM 2435 N N . VAL A 1 298 ? 8.641 -31.062 -32.312 1 54.75 298 VAL A N 1
ATOM 2436 C CA . VAL A 1 298 ? 10.016 -30.578 -32.312 1 54.75 298 VAL A CA 1
ATOM 2437 C C . VAL A 1 298 ? 10.539 -30.484 -33.75 1 54.75 298 VAL A C 1
ATOM 2439 O O . VAL A 1 298 ? 10.539 -31.469 -34.469 1 54.75 298 VAL A O 1
ATOM 2442 N N . THR A 1 299 ? 10.32 -29.484 -34.5 1 43.31 299 THR A N 1
ATOM 2443 C CA . THR A 1 299 ? 11.266 -29.469 -35.594 1 43.31 299 THR A CA 1
ATOM 2444 C C . THR A 1 299 ? 12.68 -29.781 -35.125 1 43.31 299 THR A C 1
ATOM 2446 O O . THR A 1 299 ? 13.297 -28.984 -34.406 1 43.31 299 THR A O 1
ATOM 2449 N N . MET A 1 300 ? 12.859 -30.844 -34.5 1 39.56 300 MET A N 1
ATOM 2450 C CA . MET A 1 300 ? 14.188 -31.359 -34.219 1 39.56 300 MET A CA 1
ATOM 2451 C C . MET A 1 300 ? 15.172 -31.016 -35.344 1 39.56 300 MET A C 1
ATOM 2453 O O . MET A 1 300 ? 15.07 -31.562 -36.438 1 39.56 300 MET A O 1
ATOM 2457 N N . ASP A 1 301 ? 15.539 -29.875 -35.594 1 38.75 301 ASP A N 1
ATOM 2458 C CA . ASP A 1 301 ? 16.844 -29.781 -36.25 1 38.75 301 ASP A CA 1
ATOM 2459 C C . ASP A 1 301 ? 17.891 -30.594 -35.5 1 38.75 301 ASP A C 1
ATOM 2461 O O . ASP A 1 301 ? 19.047 -30.203 -35.375 1 38.75 301 ASP A O 1
ATOM 2465 N N . ILE A 1 302 ? 17.562 -31.469 -34.656 1 39.12 302 ILE A N 1
ATOM 2466 C CA . ILE A 1 302 ? 18.516 -32.375 -34.031 1 39.12 302 ILE A CA 1
ATOM 2467 C C . ILE A 1 302 ? 19.219 -33.219 -35.094 1 39.12 302 ILE A C 1
ATOM 2469 O O . ILE A 1 302 ? 20.266 -33.812 -34.844 1 39.12 302 ILE A O 1
ATOM 2473 N N . GLU A 1 303 ? 18.656 -33.562 -36.219 1 34.41 303 GLU A N 1
ATOM 2474 C CA . GLU A 1 303 ? 19.469 -34.25 -37.219 1 34.41 303 GLU A CA 1
ATOM 2475 C C . GLU A 1 303 ? 20.688 -33.406 -37.594 1 34.41 303 GLU A C 1
ATOM 2477 O O . GLU A 1 303 ? 21.719 -33.969 -37.969 1 34.41 303 GLU A O 1
ATOM 2482 N N . LYS A 1 304 ? 20.422 -32.062 -37.531 1 40.81 304 LYS A N 1
ATOM 2483 C CA . LYS A 1 304 ? 21.609 -31.297 -37.906 1 40.81 304 LYS A CA 1
ATOM 2484 C C . LYS A 1 304 ? 22.641 -31.328 -36.781 1 40.81 304 LYS A C 1
ATOM 2486 O O . LYS A 1 304 ? 23.844 -31.422 -37.031 1 40.81 304 LYS A O 1
ATOM 2491 N N . ASN A 1 305 ? 22.297 -31.328 -35.562 1 38.03 305 ASN A N 1
ATOM 2492 C CA . ASN A 1 305 ? 23.328 -31.266 -34.562 1 38.03 305 ASN A CA 1
ATOM 2493 C C . ASN A 1 305 ? 23.828 -32.656 -34.188 1 38.03 305 ASN A C 1
ATOM 2495 O O . ASN A 1 305 ? 24.969 -32.812 -33.719 1 38.03 305 ASN A O 1
ATOM 2499 N N . ALA A 1 306 ? 23.094 -33.656 -34.156 1 39.47 306 ALA A N 1
ATOM 2500 C CA . ALA A 1 306 ? 23.625 -35.031 -34.031 1 39.47 306 ALA A CA 1
ATOM 2501 C C . ALA A 1 306 ? 24.516 -35.375 -35.219 1 39.47 306 ALA A C 1
ATOM 2503 O O . ALA A 1 306 ? 25.5 -36.094 -35.094 1 39.47 306 ALA A O 1
ATOM 2504 N N . ALA A 1 307 ? 24.203 -34.906 -36.344 1 39.75 307 ALA A N 1
ATOM 2505 C CA . ALA A 1 307 ? 25.094 -35.094 -37.5 1 39.75 307 ALA A CA 1
ATOM 2506 C C . ALA A 1 307 ? 26.391 -34.312 -37.312 1 39.75 307 ALA A C 1
ATOM 2508 O O . ALA A 1 307 ? 27.453 -34.75 -37.75 1 39.75 307 ALA A O 1
ATOM 2509 N N . ILE A 1 308 ? 26.344 -33.188 -36.656 1 40.78 308 ILE A N 1
ATOM 2510 C CA . ILE A 1 308 ? 27.562 -32.469 -36.344 1 40.78 308 ILE A CA 1
ATOM 2511 C C . ILE A 1 308 ? 28.328 -33.188 -35.25 1 40.78 308 ILE A C 1
ATOM 2513 O O . ILE A 1 308 ? 29.562 -33.281 -35.281 1 40.78 308 ILE A O 1
ATOM 2517 N N . ALA A 1 309 ? 27.609 -33.75 -34.25 1 39.97 309 ALA A N 1
ATOM 2518 C CA . ALA A 1 309 ? 28.297 -34.5 -33.188 1 39.97 309 ALA A CA 1
ATOM 2519 C C . ALA A 1 309 ? 28.812 -35.844 -33.688 1 39.97 309 ALA A C 1
ATOM 2521 O O . ALA A 1 309 ? 29.781 -36.375 -33.156 1 39.97 309 ALA A O 1
ATOM 2522 N N . ALA A 1 310 ? 28.031 -36.438 -34.531 1 35.28 310 ALA A N 1
ATOM 2523 C CA . ALA A 1 310 ? 28.562 -37.719 -35.031 1 35.28 310 ALA A CA 1
ATOM 2524 C C . ALA A 1 310 ? 29.766 -37.469 -35.969 1 35.28 310 ALA A C 1
ATOM 2526 O O . ALA A 1 310 ? 30.25 -38.406 -36.594 1 35.28 310 ALA A O 1
ATOM 2527 N N . LYS A 1 311 ? 30.016 -36.094 -36.125 1 37.62 311 LYS A N 1
ATOM 2528 C CA . LYS A 1 311 ? 31.266 -36 -36.875 1 37.62 311 LYS A CA 1
ATOM 2529 C C . LYS A 1 311 ? 32.438 -36.531 -36.062 1 37.62 311 LYS A C 1
ATOM 2531 O O . LYS A 1 311 ? 32.625 -36.125 -34.906 1 37.62 311 LYS A O 1
ATOM 2536 N N . PRO A 1 312 ? 33.062 -37.688 -36.375 1 32.47 312 PRO A N 1
ATOM 2537 C CA . PRO A 1 312 ? 34.219 -38.25 -35.688 1 32.47 312 PRO A CA 1
ATOM 2538 C C . PRO A 1 312 ? 35.281 -37.219 -35.344 1 32.47 312 PRO A C 1
ATOM 2540 O O . PRO A 1 312 ? 35.375 -36.188 -36.031 1 32.47 312 PRO A O 1
ATOM 2543 N N . PRO A 1 313 ? 35.562 -36.938 -34 1 35.09 313 PRO A N 1
ATOM 2544 C CA . PRO A 1 313 ? 36.688 -36.031 -33.75 1 35.09 313 PRO A CA 1
ATOM 2545 C C . PRO A 1 313 ? 37.812 -36.219 -34.781 1 35.09 313 PRO A C 1
ATOM 2547 O O . PRO A 1 313 ? 38.25 -37.344 -35.031 1 35.09 313 PRO A O 1
ATOM 2550 N N . SER A 1 314 ? 37.875 -35.562 -35.812 1 32.22 314 SER A N 1
ATOM 2551 C CA . SER A 1 314 ? 39.062 -35.594 -36.656 1 32.22 314 SER A CA 1
ATOM 2552 C C . SER A 1 314 ? 40.344 -35.531 -35.812 1 32.22 314 SER A C 1
ATOM 2554 O O . SER A 1 314 ? 40.344 -34.875 -34.75 1 32.22 314 SER A O 1
ATOM 2556 N N . GLU A 1 315 ? 41.438 -36.406 -35.969 1 31.42 315 GLU A N 1
ATOM 2557 C CA . GLU A 1 315 ? 42.781 -36.688 -35.469 1 31.42 315 GLU A CA 1
ATOM 2558 C C . GLU A 1 315 ? 43.562 -35.406 -35.281 1 31.42 315 GLU A C 1
ATOM 2560 O O . GLU A 1 315 ? 44.719 -35.438 -34.875 1 31.42 315 GLU A O 1
ATOM 2565 N N . SER A 1 316 ? 43.188 -34.281 -35.75 1 31.25 316 SER A N 1
ATOM 2566 C CA . SER A 1 316 ? 44.219 -33.281 -35.938 1 31.25 316 SER A CA 1
ATOM 2567 C C . SER A 1 316 ? 44.656 -32.656 -34.625 1 31.25 316 SER A C 1
ATOM 2569 O O . SER A 1 316 ? 45.75 -32.094 -34.531 1 31.25 316 SER A O 1
ATOM 2571 N N . ASN A 1 317 ? 43.812 -32.531 -33.594 1 29.28 317 ASN A N 1
ATOM 2572 C CA . ASN A 1 317 ? 44.344 -31.656 -32.531 1 29.28 317 ASN A CA 1
ATOM 2573 C C . ASN A 1 317 ? 45.25 -32.406 -31.562 1 29.28 317 ASN A C 1
ATOM 2575 O O . ASN A 1 317 ? 45.406 -31.984 -30.422 1 29.28 317 ASN A O 1
ATOM 2579 N N . SER A 1 318 ? 45.812 -33.594 -31.844 1 29.17 318 SER A N 1
ATOM 2580 C CA . SER A 1 318 ? 46.781 -34.281 -30.969 1 29.17 318 SER A CA 1
ATOM 2581 C C . SER A 1 318 ? 47.969 -33.375 -30.656 1 29.17 318 SER A C 1
ATOM 2583 O O . SER A 1 318 ? 48.688 -33.625 -29.672 1 29.17 318 SER A O 1
ATOM 2585 N N . GLN A 1 319 ? 48.469 -32.562 -31.562 1 29.72 319 GLN A N 1
ATOM 2586 C CA . GLN A 1 319 ? 49.844 -32.125 -31.5 1 29.72 319 GLN A CA 1
ATOM 2587 C C . GLN A 1 319 ? 50.031 -31.078 -30.422 1 29.72 319 GLN A C 1
ATOM 2589 O O . GLN A 1 319 ? 51.156 -30.859 -29.938 1 29.72 319 GLN A O 1
ATOM 2594 N N . LEU A 1 320 ? 49.031 -30.266 -30.156 1 27.53 320 LEU A N 1
ATOM 2595 C CA . LEU A 1 320 ? 49.531 -29.031 -29.531 1 27.53 320 LEU A CA 1
ATOM 2596 C C . LEU A 1 320 ? 49.656 -29.203 -28.016 1 27.53 320 LEU A C 1
ATOM 2598 O O . LEU A 1 320 ? 50.031 -28.266 -27.312 1 27.53 320 LEU A O 1
ATOM 2602 N N . LEU A 1 321 ? 49.25 -30.359 -27.453 1 26.83 321 LEU A N 1
ATOM 2603 C CA . LEU A 1 321 ? 49.312 -30.453 -26 1 26.83 321 LEU A CA 1
ATOM 2604 C C . LEU A 1 321 ? 50.75 -30.562 -25.516 1 26.83 321 LEU A C 1
ATOM 2606 O O . LEU A 1 321 ? 51 -30.719 -24.312 1 26.83 321 LEU A O 1
ATOM 2610 N N . GLU A 1 322 ? 51.812 -30.547 -26.375 1 26.66 322 GLU A N 1
ATOM 2611 C CA . GLU A 1 322 ? 53.125 -30.828 -25.844 1 26.66 322 GLU A CA 1
ATOM 2612 C C . GLU A 1 322 ? 53.531 -29.781 -24.812 1 26.66 322 GLU A C 1
ATOM 2614 O O . GLU A 1 322 ? 54.188 -30.109 -23.812 1 26.66 322 GLU A O 1
ATOM 2619 N N . VAL A 1 323 ? 53.5 -28.547 -25.109 1 25.78 323 VAL A N 1
ATOM 2620 C CA . VAL A 1 323 ? 54.594 -27.703 -24.625 1 25.78 323 VAL A CA 1
ATOM 2621 C C . VAL A 1 323 ? 54.375 -27.344 -23.156 1 25.78 323 VAL A C 1
ATOM 2623 O O . VAL A 1 323 ? 55.312 -27.203 -22.391 1 25.78 323 VAL A O 1
ATOM 2626 N N . LYS A 1 324 ? 53.156 -26.812 -22.828 1 27.92 324 LYS A N 1
ATOM 2627 C CA . LYS A 1 324 ? 53.344 -25.891 -21.719 1 27.92 324 LYS A CA 1
ATOM 2628 C C . LYS A 1 324 ? 53.438 -26.656 -20.391 1 27.92 324 LYS A C 1
ATOM 2630 O O . LYS A 1 324 ? 53.25 -26.078 -19.328 1 27.92 324 LYS A O 1
ATOM 2635 N N . THR A 1 325 ? 53.719 -28 -20.469 1 23.72 325 THR A N 1
ATOM 2636 C CA . THR A 1 325 ? 53.781 -28.703 -19.188 1 23.72 325 THR A CA 1
ATOM 2637 C C . THR A 1 325 ? 54.906 -28.141 -18.312 1 23.72 325 THR A C 1
ATOM 2639 O O . THR A 1 325 ? 55.156 -28.641 -17.219 1 23.72 325 THR A O 1
ATOM 2642 N N . THR A 1 326 ? 55.969 -27.438 -18.906 1 23.62 326 THR A N 1
ATOM 2643 C CA . THR A 1 326 ? 57.188 -27.453 -18.109 1 23.62 326 THR A CA 1
ATOM 2644 C C . THR A 1 326 ? 57 -26.734 -16.781 1 23.62 326 THR A C 1
ATOM 2646 O O . THR A 1 326 ? 57.594 -27.094 -15.773 1 23.62 326 THR A O 1
ATOM 2649 N N . GLN A 1 327 ? 56.625 -25.469 -16.797 1 21.5 327 GLN A N 1
ATOM 2650 C CA . GLN A 1 327 ? 57.344 -24.656 -15.828 1 21.5 327 GLN A CA 1
ATOM 2651 C C . GLN A 1 327 ? 56.844 -24.922 -14.406 1 21.5 327 GLN A C 1
ATOM 2653 O O . GLN A 1 327 ? 57.625 -24.875 -13.461 1 21.5 327 GLN A O 1
ATOM 2658 N N . LYS A 1 328 ? 55.562 -24.516 -14.016 1 20.91 328 LYS A N 1
ATOM 2659 C CA . LYS A 1 328 ? 55.5 -24.266 -12.578 1 20.91 328 LYS A CA 1
ATOM 2660 C C . LYS A 1 328 ? 55.469 -25.562 -11.781 1 20.91 328 LYS A C 1
ATOM 2662 O O . LYS A 1 328 ? 54.562 -26.375 -11.93 1 20.91 328 LYS A O 1
ATOM 2667 N N . SER A 1 329 ? 56.688 -26.156 -11.617 1 19.55 329 SER A N 1
ATOM 2668 C CA . SER A 1 329 ? 57.031 -27.016 -10.492 1 19.55 329 SER A CA 1
ATOM 2669 C C . SER A 1 329 ? 56.562 -26.422 -9.172 1 19.55 329 SER A C 1
ATOM 2671 O O . SER A 1 329 ? 56.75 -25.219 -8.93 1 19.55 329 SER A O 1
ATOM 2673 N N . MET B 1 1 ? -20.984 8.383 51.406 1 56.88 1 MET B N 1
ATOM 2674 C CA . MET B 1 1 ? -20.141 9.148 50.5 1 56.88 1 MET B CA 1
ATOM 2675 C C . MET B 1 1 ? -20.844 10.422 50.031 1 56.88 1 MET B C 1
ATOM 2677 O O . MET B 1 1 ? -21.953 10.367 49.531 1 56.88 1 MET B O 1
ATOM 2681 N N . SER B 1 2 ? -20.359 11.617 50.469 1 68.94 2 SER B N 1
ATOM 2682 C CA . SER B 1 2 ? -21.016 12.883 50.156 1 68.94 2 SER B CA 1
ATOM 2683 C C . SER B 1 2 ? -21.031 13.133 48.656 1 68.94 2 SER B C 1
ATOM 2685 O O . SER B 1 2 ? -20.234 12.547 47.906 1 68.94 2 SER B O 1
ATOM 2687 N N . ASN B 1 3 ? -22.031 13.914 48.25 1 76.19 3 ASN B N 1
ATOM 2688 C CA . ASN B 1 3 ? -22.141 14.305 46.844 1 76.19 3 ASN B CA 1
ATOM 2689 C C . ASN B 1 3 ? -20.844 14.938 46.344 1 76.19 3 ASN B C 1
ATOM 2691 O O . ASN B 1 3 ? -20.469 14.758 45.156 1 76.19 3 ASN B O 1
ATOM 2695 N N . GLU B 1 4 ? -20.172 15.555 47.156 1 78.25 4 GLU B N 1
ATOM 2696 C CA . GLU B 1 4 ? -18.906 16.203 46.812 1 78.25 4 GLU B CA 1
ATOM 2697 C C . GLU B 1 4 ? -17.812 15.18 46.562 1 78.25 4 GLU B C 1
ATOM 2699 O O . GLU B 1 4 ? -17.016 15.344 45.625 1 78.25 4 GLU B O 1
ATOM 2704 N N . GLU B 1 5 ? -17.812 14.227 47.344 1 75.19 5 GLU B N 1
ATOM 2705 C CA . GLU B 1 5 ? -16.828 13.164 47.156 1 75.19 5 GLU B CA 1
ATOM 2706 C C . GLU B 1 5 ? -17.078 12.406 45.844 1 75.19 5 GLU B C 1
ATOM 2708 O O . GLU B 1 5 ? -16.125 12.031 45.156 1 75.19 5 GLU B O 1
ATOM 2713 N N . LYS B 1 6 ? -18.25 12.289 45.562 1 72.88 6 LYS B N 1
ATOM 2714 C CA . LYS B 1 6 ? -18.609 11.594 44.312 1 72.88 6 LYS B CA 1
ATOM 2715 C C . LYS B 1 6 ? -18.203 12.406 43.094 1 72.88 6 LYS B C 1
ATOM 2717 O O . LYS B 1 6 ? -17.688 11.852 42.125 1 72.88 6 LYS B O 1
ATOM 2722 N N . ASP B 1 7 ? -18.422 13.648 43.125 1 72 7 ASP B N 1
ATOM 2723 C CA . ASP B 1 7 ? -18.047 14.547 42.031 1 72 7 ASP B CA 1
ATOM 2724 C C . ASP B 1 7 ? -16.531 14.594 41.844 1 72 7 ASP B C 1
ATOM 2726 O O . ASP B 1 7 ? -16.047 14.617 40.719 1 72 7 ASP B O 1
ATOM 2730 N N . THR B 1 8 ? -15.898 14.539 42.844 1 74.19 8 THR B N 1
ATOM 2731 C CA . THR B 1 8 ? -14.445 14.555 42.781 1 74.19 8 THR B CA 1
ATOM 2732 C C . THR B 1 8 ? -13.914 13.25 42.188 1 74.19 8 THR B C 1
ATOM 2734 O O . THR B 1 8 ? -12.969 13.266 41.406 1 74.19 8 THR B O 1
ATOM 2737 N N . LYS B 1 9 ? -14.523 12.156 42.562 1 73.62 9 LYS B N 1
ATOM 2738 C CA . LYS B 1 9 ? -14.102 10.867 42.062 1 73.62 9 LYS B CA 1
ATOM 2739 C C . LYS B 1 9 ? -14.383 10.758 40.562 1 73.62 9 LYS B C 1
ATOM 2741 O O . LYS B 1 9 ? -13.57 10.211 39.812 1 73.62 9 LYS B O 1
ATOM 2746 N N . ILE B 1 10 ? -15.383 11.297 40.125 1 73.69 10 ILE B N 1
ATOM 2747 C CA . ILE B 1 10 ? -15.75 11.273 38.719 1 73.69 10 ILE B CA 1
ATOM 2748 C C . ILE B 1 10 ? -14.766 12.117 37.906 1 73.69 10 ILE B C 1
ATOM 2750 O O . ILE B 1 10 ? -14.32 11.703 36.844 1 73.69 10 ILE B O 1
ATOM 2754 N N . THR B 1 11 ? -14.391 13.195 38.438 1 77.5 11 THR B N 1
ATOM 2755 C CA . THR B 1 11 ? -13.438 14.078 37.781 1 77.5 11 THR B CA 1
ATOM 2756 C C . THR B 1 11 ? -12.062 13.414 37.688 1 77.5 11 THR B C 1
ATOM 2758 O O . THR B 1 11 ? -11.383 13.508 36.656 1 77.5 11 THR B O 1
ATOM 2761 N N . ILE B 1 12 ? -11.727 12.711 38.719 1 77.94 12 ILE B N 1
ATOM 2762 C CA . ILE B 1 12 ? -10.438 12.023 38.75 1 77.94 12 ILE B CA 1
ATOM 2763 C C . ILE B 1 12 ? -10.453 10.875 37.719 1 77.94 12 ILE B C 1
ATOM 2765 O O . ILE B 1 12 ? -9.477 10.68 37 1 77.94 12 ILE B O 1
ATOM 2769 N N . ASN B 1 13 ? -11.516 10.188 37.719 1 81.12 13 ASN B N 1
ATOM 2770 C CA . ASN B 1 13 ? -11.641 9.086 36.781 1 81.12 13 ASN B CA 1
ATOM 2771 C C . ASN B 1 13 ? -11.617 9.586 35.344 1 81.12 13 ASN B C 1
ATOM 2773 O O . ASN B 1 13 ? -11.016 8.953 34.469 1 81.12 13 ASN B O 1
ATOM 2777 N N . GLU B 1 14 ? -12.203 10.68 35.125 1 83.69 14 GLU B N 1
ATOM 2778 C CA . GLU B 1 14 ? -12.203 11.258 33.781 1 83.69 14 GLU B CA 1
ATOM 2779 C C . GLU B 1 14 ? -10.805 11.711 33.375 1 83.69 14 GLU B C 1
ATOM 2781 O O . GLU B 1 14 ? -10.391 11.5 32.25 1 83.69 14 GLU B O 1
ATOM 2786 N N . LYS B 1 15 ? -10.109 12.297 34.312 1 85.19 15 LYS B N 1
ATOM 2787 C CA . LYS B 1 15 ? -8.742 12.734 34.031 1 85.19 15 LYS B CA 1
ATOM 2788 C C . LYS B 1 15 ? -7.828 11.547 33.75 1 85.19 15 LYS B C 1
ATOM 2790 O O . LYS B 1 15 ? -6.965 11.602 32.875 1 85.19 15 LYS B O 1
ATOM 2795 N N . GLU B 1 16 ? -8.086 10.5 34.469 1 85.81 16 GLU B N 1
ATOM 2796 C CA . GLU B 1 16 ? -7.289 9.297 34.281 1 85.81 16 GLU B CA 1
ATOM 2797 C C . GLU B 1 16 ? -7.602 8.648 32.906 1 85.81 16 GLU B C 1
ATOM 2799 O O . GLU B 1 16 ? -6.695 8.172 32.219 1 85.81 16 GLU B O 1
ATOM 2804 N N . GLU B 1 17 ? -8.789 8.656 32.594 1 87.25 17 GLU B N 1
ATOM 2805 C CA . GLU B 1 17 ? -9.203 8.117 31.312 1 87.25 17 GLU B CA 1
ATOM 2806 C C . GLU B 1 17 ? -8.617 8.93 30.156 1 87.25 17 GLU B C 1
ATOM 2808 O O . GLU B 1 17 ? -8.164 8.375 29.156 1 87.25 17 GLU B O 1
ATOM 2813 N N . GLU B 1 18 ? -8.641 10.219 30.312 1 88.19 18 GLU B N 1
ATOM 2814 C CA . GLU B 1 18 ? -8.062 11.094 29.297 1 88.19 18 GLU B CA 1
ATOM 2815 C C . GLU B 1 18 ? -6.559 10.867 29.156 1 88.19 18 GLU B C 1
ATOM 2817 O O . GLU B 1 18 ? -6.027 10.836 28.047 1 88.19 18 GLU B O 1
ATOM 2822 N N . GLU B 1 19 ? -5.969 10.727 30.281 1 88.56 19 GLU B N 1
ATOM 2823 C CA . GLU B 1 19 ? -4.535 10.461 30.266 1 88.56 19 GLU B CA 1
ATOM 2824 C C . GLU B 1 19 ? -4.23 9.109 29.625 1 88.56 19 GLU B C 1
ATOM 2826 O O . GLU B 1 19 ? -3.244 8.969 28.891 1 88.56 19 GLU B O 1
ATOM 2831 N N . TYR B 1 20 ? -5.016 8.172 29.922 1 88.38 20 TYR B N 1
ATOM 2832 C CA . TYR B 1 20 ? -4.871 6.859 29.312 1 88.38 20 TYR B CA 1
ATOM 2833 C C . TYR B 1 20 ? -5.031 6.938 27.797 1 88.38 20 TYR B C 1
ATOM 2835 O O . TYR B 1 20 ? -4.234 6.363 27.047 1 88.38 20 TYR B O 1
ATOM 2843 N N . GLN B 1 21 ? -5.977 7.645 27.344 1 89.5 21 GLN B N 1
ATOM 2844 C CA . GLN B 1 21 ? -6.211 7.816 25.922 1 89.5 21 GLN B CA 1
ATOM 2845 C C . GLN B 1 21 ? -5.031 8.516 25.25 1 89.5 21 GLN B C 1
ATOM 2847 O O . GLN B 1 21 ? -4.613 8.133 24.156 1 89.5 21 GLN B O 1
ATOM 2852 N N . ARG B 1 22 ? -4.52 9.492 25.922 1 90.44 22 ARG B N 1
ATOM 2853 C CA . ARG B 1 22 ? -3.365 10.219 25.406 1 90.44 22 ARG B CA 1
ATOM 2854 C C . ARG B 1 22 ? -2.145 9.305 25.297 1 90.44 22 ARG B C 1
ATOM 2856 O O . ARG B 1 22 ? -1.418 9.336 24.312 1 90.44 22 ARG B O 1
ATOM 2863 N N . SER B 1 23 ? -2.016 8.547 26.312 1 89.94 23 SER B N 1
ATOM 2864 C CA . SER B 1 23 ? -0.901 7.605 26.328 1 89.94 23 SER B CA 1
ATOM 2865 C C . SER B 1 23 ? -1.033 6.578 25.203 1 89.94 23 SER B C 1
ATOM 2867 O O . SER B 1 23 ? -0.045 6.227 24.562 1 89.94 23 SER B O 1
ATOM 2869 N N . CYS B 1 24 ? -2.148 6.207 25.016 1 91 24 CYS B N 1
ATOM 2870 C CA . CYS B 1 24 ? -2.418 5.25 23.938 1 91 24 CYS B CA 1
ATOM 2871 C C . CYS B 1 24 ? -2.129 5.863 22.578 1 91 24 CYS B C 1
ATOM 2873 O O . CYS B 1 24 ? -1.503 5.23 21.719 1 91 24 CYS B O 1
ATOM 2875 N N . MET B 1 25 ? -2.475 7.039 22.375 1 90.62 25 MET B N 1
ATOM 2876 C CA . MET B 1 25 ? -2.26 7.715 21.109 1 90.62 25 MET B CA 1
ATOM 2877 C C . MET B 1 25 ? -0.772 7.926 20.844 1 90.62 25 MET B C 1
ATOM 2879 O O . MET B 1 25 ? -0.309 7.785 19.719 1 90.62 25 MET B O 1
ATOM 2883 N N . ARG B 1 26 ? -0.104 8.172 21.891 1 90.06 26 ARG B N 1
ATOM 2884 C CA . ARG B 1 26 ? 1.336 8.367 21.75 1 90.06 26 ARG B CA 1
ATOM 2885 C C . ARG B 1 26 ? 2.029 7.055 21.391 1 90.06 26 ARG B C 1
ATOM 2887 O O . ARG B 1 26 ? 2.955 7.043 20.578 1 90.06 26 ARG B O 1
ATOM 2894 N N . LYS B 1 27 ? 1.567 6.027 22.016 1 92.69 27 LYS B N 1
ATOM 2895 C CA . LYS B 1 27 ? 2.131 4.715 21.703 1 92.69 27 LYS B CA 1
ATOM 2896 C C . LYS B 1 27 ? 1.823 4.312 20.266 1 92.69 27 LYS B C 1
ATOM 2898 O O . LYS B 1 27 ? 2.691 3.795 19.562 1 92.69 27 LYS B O 1
ATOM 2903 N N . ILE B 1 28 ? 0.683 4.578 19.844 1 92.81 28 ILE B N 1
ATOM 2904 C CA . ILE B 1 28 ? 0.291 4.27 18.469 1 92.81 28 ILE B CA 1
ATOM 2905 C C . ILE B 1 28 ? 1.14 5.086 17.5 1 92.81 28 ILE B C 1
ATOM 2907 O O . ILE B 1 28 ? 1.63 4.555 16.5 1 92.81 28 ILE B O 1
ATOM 2911 N N . SER B 1 29 ? 1.349 6.301 17.797 1 93.25 29 SER B N 1
ATOM 2912 C CA . SER B 1 29 ? 2.162 7.16 16.938 1 93.25 29 SER B CA 1
ATOM 2913 C C . SER B 1 29 ? 3.6 6.66 16.859 1 93.25 29 SER B C 1
ATOM 2915 O O . SER B 1 29 ? 4.23 6.734 15.805 1 93.25 29 SER B O 1
ATOM 2917 N N . ARG B 1 30 ? 4.055 6.148 17.984 1 93.44 30 ARG B N 1
ATOM 2918 C CA . ARG B 1 30 ? 5.406 5.598 18 1 93.44 30 ARG B CA 1
ATOM 2919 C C . ARG B 1 30 ? 5.504 4.375 17.094 1 93.44 30 ARG B C 1
ATOM 2921 O O . ARG B 1 30 ? 6.492 4.207 16.375 1 93.44 30 ARG B O 1
ATOM 2928 N N . ILE B 1 31 ? 4.512 3.66 17.125 1 94.38 31 ILE B N 1
ATOM 2929 C CA . ILE B 1 31 ? 4.473 2.473 16.281 1 94.38 31 ILE B CA 1
ATOM 2930 C C . ILE B 1 31 ? 4.395 2.889 14.812 1 94.38 31 ILE B C 1
ATOM 2932 O O . ILE B 1 31 ? 5.094 2.33 13.961 1 94.38 31 ILE B O 1
ATOM 2936 N N . VAL B 1 32 ? 3.619 3.854 14.562 1 93.56 32 VAL B N 1
ATOM 2937 C CA . VAL B 1 32 ? 3.445 4.336 13.195 1 93.56 32 VAL B CA 1
ATOM 2938 C C . VAL B 1 32 ? 4.77 4.887 12.672 1 93.56 32 VAL B C 1
ATOM 2940 O O . VAL B 1 32 ? 5.156 4.609 11.531 1 93.56 32 VAL B O 1
ATOM 2943 N N . VAL B 1 33 ? 5.453 5.562 13.508 1 94.5 33 VAL B N 1
ATOM 2944 C CA . VAL B 1 33 ? 6.734 6.145 13.125 1 94.5 33 VAL B CA 1
ATOM 2945 C C . VAL B 1 33 ? 7.75 5.031 12.875 1 94.5 33 VAL B C 1
ATOM 2947 O O . VAL B 1 33 ? 8.508 5.082 11.906 1 94.5 33 VAL B O 1
ATOM 2950 N N . LEU B 1 34 ? 7.742 4.004 13.695 1 94.38 34 LEU B N 1
ATOM 2951 C CA . LEU B 1 34 ? 8.656 2.877 13.516 1 94.38 34 LEU B CA 1
ATOM 2952 C C . LEU B 1 34 ? 8.352 2.139 12.219 1 94.38 34 LEU B C 1
ATOM 2954 O O . LEU B 1 34 ? 9.266 1.737 11.5 1 94.38 34 LEU B O 1
ATOM 2958 N N . LEU B 1 35 ? 7.117 2.012 11.93 1 94.25 35 LEU B N 1
ATOM 2959 C CA . LEU B 1 35 ? 6.711 1.371 10.68 1 94.25 35 LEU B CA 1
ATOM 2960 C C . LEU B 1 35 ? 7.152 2.199 9.477 1 94.25 35 LEU B C 1
ATOM 2962 O O . LEU B 1 35 ? 7.586 1.647 8.461 1 94.25 35 LEU B O 1
ATOM 2966 N N . LEU B 1 36 ? 7.043 3.475 9.672 1 95.06 36 LEU B N 1
ATOM 2967 C CA . LEU B 1 36 ? 7.48 4.363 8.602 1 95.06 36 LEU B CA 1
ATOM 2968 C C . LEU B 1 36 ? 8.984 4.234 8.359 1 95.06 36 LEU B C 1
ATOM 2970 O O . LEU B 1 36 ? 9.43 4.18 7.215 1 95.06 36 LEU B O 1
ATOM 2974 N N . ILE B 1 37 ? 9.695 4.141 9.406 1 94.5 37 ILE B N 1
ATOM 2975 C CA . ILE B 1 37 ? 11.148 3.988 9.305 1 94.5 37 ILE B CA 1
ATOM 2976 C C . ILE B 1 37 ? 11.477 2.652 8.641 1 94.5 37 ILE B C 1
ATOM 2978 O O . ILE B 1 37 ? 12.352 2.582 7.777 1 94.5 37 ILE B O 1
ATOM 2982 N N . GLY B 1 38 ? 10.82 1.646 9.055 1 95.94 38 GLY B N 1
ATOM 2983 C CA . GLY B 1 38 ? 11.008 0.348 8.43 1 95.94 38 GLY B CA 1
ATOM 2984 C C . GLY B 1 38 ? 10.688 0.348 6.945 1 95.94 38 GLY B C 1
ATOM 2985 O O . GLY B 1 38 ? 11.414 -0.242 6.145 1 95.94 38 GLY B O 1
ATOM 2986 N N . LEU B 1 39 ? 9.594 0.972 6.617 1 96.25 39 LEU B N 1
ATOM 2987 C CA . LEU B 1 39 ? 9.188 1.077 5.215 1 96.25 39 LEU B CA 1
ATOM 2988 C C . LEU B 1 39 ? 10.234 1.835 4.406 1 96.25 39 LEU B C 1
ATOM 2990 O O . LEU B 1 39 ? 10.602 1.417 3.305 1 96.25 39 LEU B O 1
ATOM 2994 N N . LEU B 1 40 ? 10.719 2.9 4.965 1 96.5 40 LEU B N 1
ATOM 2995 C CA . LEU B 1 40 ? 11.742 3.695 4.289 1 96.5 40 LEU B CA 1
ATOM 2996 C C . LEU B 1 40 ? 13.023 2.891 4.109 1 96.5 40 LEU B C 1
ATOM 2998 O O . LEU B 1 40 ? 13.656 2.955 3.057 1 96.5 40 LEU B O 1
ATOM 3002 N N . ALA B 1 41 ? 13.375 2.141 5.094 1 97.38 41 ALA B N 1
ATOM 3003 C CA . ALA B 1 41 ? 14.586 1.32 5.027 1 97.38 41 ALA B CA 1
ATOM 3004 C C . ALA B 1 41 ? 14.453 0.237 3.961 1 97.38 41 ALA B C 1
ATOM 3006 O O . ALA B 1 41 ? 15.398 -0.021 3.211 1 97.38 41 ALA B O 1
ATOM 3007 N N . THR B 1 42 ? 13.32 -0.362 3.912 1 97.38 42 THR B N 1
ATOM 3008 C CA . THR B 1 42 ? 13.086 -1.412 2.928 1 97.38 42 THR B CA 1
ATOM 3009 C C . THR B 1 42 ? 13.133 -0.844 1.512 1 97.38 42 THR B C 1
ATOM 3011 O O . THR B 1 42 ? 13.781 -1.411 0.63 1 97.38 42 THR B O 1
ATOM 3014 N N . CYS B 1 43 ? 12.477 0.268 1.309 1 98 43 CYS B N 1
ATOM 3015 C CA . CYS B 1 43 ? 12.484 0.904 -0.004 1 98 43 CYS B CA 1
ATOM 3016 C C . CYS B 1 43 ? 13.898 1.339 -0.384 1 98 43 CYS B C 1
ATOM 3018 O O . CYS B 1 43 ? 14.297 1.216 -1.543 1 98 43 CYS B O 1
ATOM 3020 N N . TYR B 1 44 ? 14.609 1.829 0.604 1 98.56 44 TYR B N 1
ATOM 3021 C CA . TYR B 1 44 ? 16 2.217 0.382 1 98.56 44 TYR B CA 1
ATOM 3022 C C . TYR B 1 44 ? 16.828 1.021 -0.061 1 98.56 44 TYR B C 1
ATOM 3024 O O . TYR B 1 44 ? 17.578 1.109 -1.034 1 98.56 44 TYR B O 1
ATOM 3032 N N . TYR B 1 45 ? 16.672 -0.069 0.554 1 98.62 45 TYR B N 1
ATOM 3033 C CA . TYR B 1 45 ? 17.406 -1.279 0.213 1 98.62 45 TYR B CA 1
ATOM 3034 C C . TYR B 1 45 ? 17.078 -1.744 -1.199 1 98.62 45 TYR B C 1
ATOM 3036 O O . TYR B 1 45 ? 17.969 -2.076 -1.979 1 98.62 45 TYR B O 1
ATOM 3044 N N . ILE B 1 46 ? 15.805 -1.75 -1.485 1 98.69 46 ILE B N 1
ATOM 3045 C CA . ILE B 1 46 ? 15.398 -2.244 -2.797 1 98.69 46 ILE B CA 1
ATOM 3046 C C . ILE B 1 46 ? 15.914 -1.305 -3.885 1 98.69 46 ILE B C 1
ATOM 3048 O O . ILE B 1 46 ? 16.453 -1.757 -4.898 1 98.69 46 ILE B O 1
ATOM 3052 N N . PHE B 1 47 ? 15.797 -0.038 -3.727 1 98.81 47 PHE B N 1
ATOM 3053 C CA . PHE B 1 47 ? 16.203 0.901 -4.766 1 98.81 47 PHE B CA 1
ATOM 3054 C C . PHE B 1 47 ? 17.719 0.893 -4.938 1 98.81 47 PHE B C 1
ATOM 3056 O O . PHE B 1 47 ? 18.219 0.81 -6.062 1 98.81 47 PHE B O 1
ATOM 3063 N N . VAL B 1 48 ? 18.469 0.958 -3.834 1 98.75 48 VAL B N 1
ATOM 3064 C CA . VAL B 1 48 ? 19.922 1.129 -3.9 1 98.75 48 VAL B CA 1
ATOM 3065 C C . VAL B 1 48 ? 20.594 -0.21 -4.215 1 98.75 48 VAL B C 1
ATOM 3067 O O . VAL B 1 48 ? 21.406 -0.301 -5.125 1 98.75 48 VAL B O 1
ATOM 3070 N N . VAL B 1 49 ? 20.203 -1.269 -3.572 1 98.38 49 VAL B N 1
ATOM 3071 C CA . VAL B 1 49 ? 20.922 -2.535 -3.682 1 98.38 49 VAL B CA 1
ATOM 3072 C C . VAL B 1 49 ? 20.312 -3.371 -4.809 1 98.38 49 VAL B C 1
ATOM 3074 O O . VAL B 1 49 ? 21 -3.674 -5.793 1 98.38 49 VAL B O 1
ATOM 3077 N N . GLU B 1 50 ? 19.062 -3.633 -4.762 1 98.25 50 GLU B N 1
ATOM 3078 C CA . GLU B 1 50 ? 18.453 -4.52 -5.746 1 98.25 50 GLU B CA 1
ATOM 3079 C C . GLU B 1 50 ? 18.391 -3.861 -7.121 1 98.25 50 GLU B C 1
ATOM 3081 O O . GLU B 1 50 ? 18.75 -4.477 -8.125 1 98.25 50 GLU B O 1
ATOM 3086 N N . LEU B 1 51 ? 17.969 -2.617 -7.156 1 98.5 51 LEU B N 1
ATOM 3087 C CA . LEU B 1 51 ? 17.734 -1.962 -8.438 1 98.5 51 LEU B CA 1
ATOM 3088 C C . LEU B 1 51 ? 19.016 -1.366 -8.992 1 98.5 51 LEU B C 1
ATOM 3090 O O . LEU B 1 51 ? 19.406 -1.671 -10.125 1 98.5 51 LEU B O 1
ATOM 3094 N N . CYS B 1 52 ? 19.703 -0.577 -8.219 1 98.12 52 CYS B N 1
ATOM 3095 C CA . CYS B 1 52 ? 20.859 0.134 -8.75 1 98.12 52 CYS B CA 1
ATOM 3096 C C . CYS B 1 52 ? 22.078 -0.776 -8.812 1 98.12 52 CYS B C 1
ATOM 3098 O O . CYS B 1 52 ? 22.734 -0.883 -9.852 1 98.12 52 CYS B O 1
ATOM 3100 N N . ILE B 1 53 ? 22.406 -1.488 -7.805 1 97.31 53 ILE B N 1
ATOM 3101 C CA . ILE B 1 53 ? 23.656 -2.236 -7.734 1 97.31 53 ILE B CA 1
ATOM 3102 C C . ILE B 1 53 ? 23.531 -3.539 -8.523 1 97.31 53 ILE B C 1
ATOM 3104 O O . ILE B 1 53 ? 24.375 -3.848 -9.375 1 97.31 53 ILE B O 1
ATOM 3108 N N . PHE B 1 54 ? 22.438 -4.254 -8.359 1 96.56 54 PHE B N 1
ATOM 3109 C CA . PHE B 1 54 ? 22.344 -5.598 -8.922 1 96.56 54 PHE B CA 1
ATOM 3110 C C . PHE B 1 54 ? 21.734 -5.562 -10.312 1 96.56 54 PHE B C 1
ATOM 3112 O O . PHE B 1 54 ? 22.031 -6.418 -11.148 1 96.56 54 PHE B O 1
ATOM 3119 N N . THR B 1 55 ? 20.922 -4.617 -10.617 1 96.75 55 THR B N 1
ATOM 3120 C CA . THR B 1 55 ? 20.109 -4.723 -11.828 1 96.75 55 THR B CA 1
ATOM 3121 C C . THR B 1 55 ? 20.625 -3.777 -12.906 1 96.75 55 THR B C 1
ATOM 3123 O O . THR B 1 55 ? 20.797 -4.176 -14.062 1 96.75 55 THR B O 1
ATOM 3126 N N . VAL B 1 56 ? 20.922 -2.516 -12.523 1 96.69 56 VAL B N 1
ATOM 3127 C CA . VAL B 1 56 ? 21.359 -1.533 -13.508 1 96.69 56 VAL B CA 1
ATOM 3128 C C . VAL B 1 56 ? 22.812 -1.823 -13.914 1 96.69 56 VAL B C 1
ATOM 3130 O O . VAL B 1 56 ? 23.688 -1.943 -13.062 1 96.69 56 VAL B O 1
ATOM 3133 N N . GLN B 1 57 ? 23.016 -1.939 -15.227 1 93.06 57 GLN B N 1
ATOM 3134 C CA . GLN B 1 57 ? 24.328 -2.354 -15.727 1 93.06 57 GLN B CA 1
ATOM 3135 C C . GLN B 1 57 ? 25.156 -1.147 -16.172 1 93.06 57 GLN B C 1
ATOM 3137 O O . GLN B 1 57 ? 26.359 -1.109 -15.953 1 93.06 57 GLN B O 1
ATOM 3142 N N . LEU B 1 58 ? 24.5 -0.146 -16.781 1 94.75 58 LEU B N 1
ATOM 3143 C CA . LEU B 1 58 ? 25.203 1.036 -17.266 1 94.75 58 LEU B CA 1
ATOM 3144 C C . LEU B 1 58 ? 25.656 1.914 -16.109 1 94.75 58 LEU B C 1
ATOM 3146 O O . LEU B 1 58 ? 24.828 2.387 -15.328 1 94.75 58 LEU B O 1
ATOM 3150 N N . LEU B 1 59 ? 26.875 2.176 -16.031 1 96.94 59 LEU B N 1
ATOM 3151 C CA . LEU B 1 59 ? 27.469 2.928 -14.93 1 96.94 59 LEU B CA 1
ATOM 3152 C C . LEU B 1 59 ? 26.891 4.344 -14.875 1 96.94 59 LEU B C 1
ATOM 3154 O O . LEU B 1 59 ? 26.609 4.859 -13.789 1 96.94 59 LEU B O 1
ATOM 3158 N N . GLU B 1 60 ? 26.719 5.012 -15.992 1 97.19 60 GLU B N 1
ATOM 3159 C CA . GLU B 1 60 ? 26.203 6.379 -16.031 1 97.19 60 GLU B CA 1
ATOM 3160 C C . GLU B 1 60 ? 24.781 6.453 -15.469 1 97.19 60 GLU B C 1
ATOM 3162 O O . GLU B 1 60 ? 24.453 7.391 -14.734 1 97.19 60 GLU B O 1
ATOM 3167 N N . ALA B 1 61 ? 23.984 5.473 -15.852 1 96.81 61 ALA B N 1
ATOM 3168 C CA . ALA B 1 61 ? 22.609 5.426 -15.336 1 96.81 61 ALA B CA 1
ATOM 3169 C C . ALA B 1 61 ? 22.594 5.176 -13.836 1 96.81 61 ALA B C 1
ATOM 3171 O O . ALA B 1 61 ? 21.859 5.832 -13.094 1 96.81 61 ALA B O 1
ATOM 3172 N N . LYS B 1 62 ? 23.422 4.293 -13.438 1 97.62 62 LYS B N 1
ATOM 3173 C CA . LYS B 1 62 ? 23.531 3.945 -12.023 1 97.62 62 LYS B CA 1
ATOM 3174 C C . LYS B 1 62 ? 23.891 5.164 -11.188 1 97.62 62 LYS B C 1
ATOM 3176 O O . LYS B 1 62 ? 23.25 5.453 -10.18 1 97.62 62 LYS B O 1
ATOM 3181 N N . VAL B 1 63 ? 24.891 5.859 -11.578 1 98.06 63 VAL B N 1
ATOM 3182 C CA . VAL B 1 63 ? 25.359 7.031 -10.852 1 98.06 63 VAL B CA 1
ATOM 3183 C C . VAL B 1 63 ? 24.281 8.109 -10.852 1 98.06 63 VAL B C 1
ATOM 3185 O O . VAL B 1 63 ? 24.016 8.734 -9.82 1 98.06 63 VAL B O 1
ATOM 3188 N N . THR B 1 64 ? 23.641 8.289 -11.992 1 98.31 64 THR B N 1
ATOM 3189 C CA . THR B 1 64 ? 22.594 9.297 -12.102 1 98.31 64 THR B CA 1
ATOM 3190 C C . THR B 1 64 ? 21.438 8.969 -11.164 1 98.31 64 THR B C 1
ATOM 3192 O O . THR B 1 64 ? 20.953 9.836 -10.438 1 98.31 64 THR B O 1
ATOM 3195 N N . PHE B 1 65 ? 21 7.715 -11.148 1 98.69 65 PHE B N 1
ATOM 3196 C CA . PHE B 1 65 ? 19.891 7.297 -10.289 1 98.69 65 PHE B CA 1
ATOM 3197 C C . PHE B 1 65 ? 20.25 7.496 -8.82 1 98.69 65 PHE B C 1
ATOM 3199 O O . PHE B 1 65 ? 19.453 8.039 -8.055 1 98.69 65 PHE B O 1
ATOM 3206 N N . LEU B 1 66 ? 21.469 7.117 -8.484 1 98.75 66 LEU B N 1
ATOM 3207 C CA . LEU B 1 66 ? 21.875 7.188 -7.09 1 98.75 66 LEU B CA 1
ATOM 3208 C C . LEU B 1 66 ? 22.016 8.633 -6.633 1 98.75 66 LEU B C 1
ATOM 3210 O O . LEU B 1 66 ? 21.641 8.977 -5.512 1 98.75 66 LEU B O 1
ATOM 3214 N N . VAL B 1 67 ? 22.484 9.508 -7.5 1 98.81 67 VAL B N 1
ATOM 3215 C CA . VAL B 1 67 ? 22.672 10.914 -7.137 1 98.81 67 VAL B CA 1
ATOM 3216 C C . VAL B 1 67 ? 21.328 11.586 -6.941 1 98.81 67 VAL B C 1
ATOM 3218 O O . VAL B 1 67 ? 21.094 12.242 -5.922 1 98.81 67 VAL B O 1
ATOM 3221 N N . ILE B 1 68 ? 20.453 11.383 -7.855 1 98.81 68 ILE B N 1
ATOM 3222 C CA . ILE B 1 68 ? 19.141 12.023 -7.777 1 98.81 68 ILE B CA 1
ATOM 3223 C C . ILE B 1 68 ? 18.359 11.469 -6.586 1 98.81 68 ILE B C 1
ATOM 3225 O O . ILE B 1 68 ? 17.766 12.227 -5.82 1 98.81 68 ILE B O 1
ATOM 3229 N N . PHE B 1 69 ? 18.453 10.164 -6.375 1 98.88 69 PHE B N 1
ATOM 3230 C CA . PHE B 1 69 ? 17.766 9.508 -5.273 1 98.88 69 PHE B CA 1
ATOM 3231 C C . PHE B 1 69 ? 18.234 10.055 -3.932 1 98.88 69 PHE B C 1
ATOM 3233 O O . PHE B 1 69 ? 17.422 10.414 -3.08 1 98.88 69 PHE B O 1
ATOM 3240 N N . HIS B 1 70 ? 19.516 10.125 -3.756 1 98.81 70 HIS B N 1
ATOM 3241 C CA . HIS B 1 70 ? 20.047 10.523 -2.453 1 98.81 70 HIS B CA 1
ATOM 3242 C C . HIS B 1 70 ? 19.844 12.016 -2.205 1 98.81 70 HIS B C 1
ATOM 3244 O O . HIS B 1 70 ? 19.672 12.438 -1.062 1 98.81 70 HIS B O 1
ATOM 3250 N N . LEU B 1 71 ? 19.812 12.859 -3.258 1 98.75 71 LEU B N 1
ATOM 3251 C CA . LEU B 1 71 ? 19.484 14.273 -3.09 1 98.75 71 LEU B CA 1
ATOM 3252 C C . LEU B 1 71 ? 18.062 14.445 -2.578 1 98.75 71 LEU B C 1
ATOM 3254 O O . LEU B 1 71 ? 17.828 15.141 -1.583 1 98.75 71 LEU B O 1
ATOM 3258 N N . LEU B 1 72 ? 17.156 13.789 -3.182 1 98.81 72 LEU B N 1
ATOM 3259 C CA . LEU B 1 72 ? 15.75 13.883 -2.787 1 98.81 72 LEU B CA 1
ATOM 3260 C C . LEU B 1 72 ? 15.531 13.242 -1.42 1 98.81 72 LEU B C 1
ATOM 3262 O O . LEU B 1 72 ? 14.797 13.781 -0.588 1 98.81 72 LEU B O 1
ATOM 3266 N N . PHE B 1 73 ? 16.203 12.109 -1.237 1 98.75 73 PHE B N 1
ATOM 3267 C CA . PHE B 1 73 ? 16.062 11.367 0.008 1 98.75 73 PHE B CA 1
ATOM 3268 C C . PHE B 1 73 ? 16.578 12.188 1.188 1 98.75 73 PHE B C 1
ATOM 3270 O O . PHE B 1 73 ? 15.898 12.289 2.217 1 98.75 73 PHE B O 1
ATOM 3277 N N . LEU B 1 74 ? 17.703 12.82 1.047 1 98.5 74 LEU B N 1
ATOM 3278 C CA . LEU B 1 74 ? 18.297 13.602 2.127 1 98.5 74 LEU B CA 1
ATOM 3279 C C . LEU B 1 74 ? 17.469 14.844 2.416 1 98.5 74 LEU B C 1
ATOM 3281 O O . LEU B 1 74 ? 17.281 15.219 3.576 1 98.5 74 LEU B O 1
ATOM 3285 N N . LEU B 1 75 ? 16.938 15.461 1.372 1 98.69 75 LEU B N 1
ATOM 3286 C CA . LEU B 1 75 ? 16.094 16.625 1.574 1 98.69 75 LEU B CA 1
ATOM 3287 C C . LEU B 1 75 ? 14.797 16.25 2.279 1 98.69 75 LEU B C 1
ATOM 3289 O O . LEU B 1 75 ? 14.352 16.938 3.191 1 98.69 75 LEU B O 1
ATOM 3293 N N . CYS B 1 76 ? 14.234 15.148 1.89 1 98.56 76 CYS B N 1
ATOM 3294 C CA . CYS B 1 76 ? 13 14.672 2.494 1 98.56 76 CYS B CA 1
ATOM 3295 C C . CYS B 1 76 ? 13.195 14.344 3.967 1 98.56 76 CYS B C 1
ATOM 3297 O O . CYS B 1 76 ? 12.43 14.797 4.82 1 98.56 76 CYS B O 1
ATOM 3299 N N . VAL B 1 77 ? 14.25 13.648 4.262 1 98.12 77 VAL B N 1
ATOM 3300 C CA . VAL B 1 77 ? 14.539 13.227 5.629 1 98.12 77 VAL B CA 1
ATOM 3301 C C . VAL B 1 77 ? 14.875 14.445 6.484 1 98.12 77 VAL B C 1
ATOM 3303 O O . VAL B 1 77 ? 14.453 14.547 7.637 1 98.12 77 VAL B O 1
ATOM 3306 N N . TRP B 1 78 ? 15.617 15.359 5.887 1 98.5 78 TRP B N 1
ATOM 3307 C CA . TRP B 1 78 ? 15.969 16.578 6.605 1 98.5 78 TRP B CA 1
ATOM 3308 C C . TRP B 1 78 ? 14.719 17.359 6.988 1 98.5 78 TRP B C 1
ATOM 3310 O O . TRP B 1 78 ? 14.562 17.781 8.141 1 98.5 78 TRP B O 1
ATOM 3320 N N . CYS B 1 79 ? 13.859 17.547 6.074 1 98.62 79 CYS B N 1
ATOM 3321 C CA . CYS B 1 79 ? 12.625 18.281 6.34 1 98.62 79 CYS B CA 1
ATOM 3322 C C . CYS B 1 79 ? 11.75 17.531 7.344 1 98.62 79 CYS B C 1
ATOM 3324 O O . CYS B 1 79 ? 11.172 18.141 8.242 1 98.62 79 CYS B O 1
ATOM 3326 N N . TYR B 1 80 ? 11.688 16.25 7.219 1 98.31 80 TYR B N 1
ATOM 3327 C CA . TYR B 1 80 ? 10.922 15.414 8.141 1 98.31 80 TYR B CA 1
ATOM 3328 C C . TYR B 1 80 ? 11.461 15.539 9.562 1 98.31 80 TYR B C 1
ATOM 3330 O O . TYR B 1 80 ? 10.695 15.75 10.5 1 98.31 80 TYR B O 1
ATOM 3338 N N . LEU B 1 81 ? 12.75 15.461 9.68 1 97.81 81 LEU B N 1
ATOM 3339 C CA . LEU B 1 81 ? 13.367 15.523 11 1 97.81 81 LEU B CA 1
ATOM 3340 C C . LEU B 1 81 ? 13.164 16.906 11.633 1 97.81 81 LEU B C 1
ATOM 3342 O O . LEU B 1 81 ? 12.922 17 12.836 1 97.81 81 LEU B O 1
ATOM 3346 N N . ARG B 1 82 ? 13.211 17.922 10.812 1 98.12 82 ARG B N 1
ATOM 3347 C CA . ARG B 1 82 ? 12.961 19.266 11.32 1 98.12 82 ARG B CA 1
ATOM 3348 C C . ARG B 1 82 ? 11.523 19.406 11.812 1 98.12 82 ARG B C 1
ATOM 3350 O O . ARG B 1 82 ? 11.266 20.094 12.812 1 98.12 82 ARG B O 1
ATOM 3357 N N . THR B 1 83 ? 10.641 18.766 11.117 1 97.94 83 THR B N 1
ATOM 3358 C CA . THR B 1 83 ? 9.242 18.828 11.5 1 97.94 83 THR B CA 1
ATOM 3359 C C . THR B 1 83 ? 9.008 18.125 12.836 1 97.94 83 THR B C 1
ATOM 3361 O O . THR B 1 83 ? 8.297 18.641 13.703 1 97.94 83 THR B O 1
ATOM 3364 N N . VAL B 1 84 ? 9.672 17.016 13 1 96.5 84 VAL B N 1
ATOM 3365 C CA . VAL B 1 84 ? 9.492 16.156 14.172 1 96.5 84 VAL B CA 1
ATOM 3366 C C . VAL B 1 84 ? 10.203 16.766 15.375 1 96.5 84 VAL B C 1
ATOM 3368 O O . VAL B 1 84 ? 9.703 16.703 16.5 1 96.5 84 VAL B O 1
ATOM 3371 N N . MET B 1 85 ? 11.266 17.406 15.141 1 95.88 85 MET B N 1
ATOM 3372 C CA . MET B 1 85 ? 12.133 17.828 16.25 1 95.88 85 MET B CA 1
ATOM 3373 C C . MET B 1 85 ? 11.758 19.234 16.719 1 95.88 85 MET B C 1
ATOM 3375 O O . MET B 1 85 ? 12.164 19.641 17.812 1 95.88 85 MET B O 1
ATOM 3379 N N . MET B 1 86 ? 10.992 19.906 15.953 1 95.06 86 MET B N 1
ATOM 3380 C CA . MET B 1 86 ? 10.547 21.234 16.391 1 95.06 86 MET B CA 1
ATOM 3381 C C . MET B 1 86 ? 9.461 21.109 17.453 1 95.06 86 MET B C 1
ATOM 3383 O O . MET B 1 86 ? 8.398 20.562 17.203 1 95.06 86 MET B O 1
ATOM 3387 N N . PRO B 1 87 ? 9.727 21.578 18.594 1 91.81 87 PRO B N 1
ATOM 3388 C CA . PRO B 1 87 ? 8.68 21.5 19.609 1 91.81 87 PRO B CA 1
ATOM 3389 C C . PRO B 1 87 ? 7.527 22.469 19.344 1 91.81 87 PRO B C 1
ATOM 3391 O O . PRO B 1 87 ? 7.727 23.531 18.734 1 91.81 87 PRO B O 1
ATOM 3394 N N . PRO B 1 88 ? 6.387 22.047 19.781 1 91.44 88 PRO B N 1
ATOM 3395 C CA . PRO B 1 88 ? 5.266 22.984 19.656 1 91.44 88 PRO B CA 1
ATOM 3396 C C . PRO B 1 88 ? 5.492 24.297 20.406 1 91.44 88 PRO B C 1
ATOM 3398 O O . PRO B 1 88 ? 6.031 24.281 21.516 1 91.44 88 PRO B O 1
ATOM 3401 N N . VAL B 1 89 ? 5.113 25.344 19.75 1 95.62 89 VAL B N 1
ATOM 3402 C CA . VAL B 1 89 ? 5.277 26.656 20.375 1 95.62 89 VAL B CA 1
ATOM 3403 C C . VAL B 1 89 ? 3.996 27.047 21.109 1 95.62 89 VAL B C 1
ATOM 3405 O O . VAL B 1 89 ? 2.918 27.078 20.516 1 95.62 89 VAL B O 1
ATOM 3408 N N . VAL B 1 90 ? 4.191 27.359 22.406 1 96.69 90 VAL B N 1
ATOM 3409 C CA . VAL B 1 90 ? 3.062 27.672 23.266 1 96.69 90 VAL B CA 1
ATOM 3410 C C . VAL B 1 90 ? 2.936 29.188 23.406 1 96.69 90 VAL B C 1
ATOM 3412 O O . VAL B 1 90 ? 3.867 29.938 23.078 1 96.69 90 VAL B O 1
ATOM 3415 N N . PRO B 1 91 ? 1.777 29.656 23.812 1 96.94 91 PRO B N 1
ATOM 3416 C CA . PRO B 1 91 ? 1.614 31.094 24.016 1 96.94 91 PRO B CA 1
ATOM 3417 C C . PRO B 1 91 ? 2.598 31.656 25.031 1 96.94 91 PRO B C 1
ATOM 3419 O O . PRO B 1 91 ? 2.9 31.016 26.047 1 96.94 91 PRO B O 1
ATOM 3422 N N . PRO B 1 92 ? 3.094 32.844 24.75 1 95.56 92 PRO B N 1
ATOM 3423 C CA . PRO B 1 92 ? 4.016 33.469 25.688 1 95.56 92 PRO B CA 1
ATOM 3424 C C . PRO B 1 92 ? 3.377 33.75 27.047 1 95.56 92 PRO B C 1
ATOM 3426 O O . PRO B 1 92 ? 2.152 33.719 27.172 1 95.56 92 PRO B O 1
ATOM 3429 N N . GLU B 1 93 ? 4.199 34.125 28 1 95.12 93 GLU B N 1
ATOM 3430 C CA . GLU B 1 93 ? 3.789 34.344 29.391 1 95.12 93 GLU B CA 1
ATOM 3431 C C . GLU B 1 93 ? 2.779 35.469 29.516 1 95.12 93 GLU B C 1
ATOM 3433 O O . GLU B 1 93 ? 1.909 35.438 30.391 1 95.12 93 GLU B O 1
ATOM 3438 N N . LYS B 1 94 ? 2.791 36.406 28.594 1 93.88 94 LYS B N 1
ATOM 3439 C CA . LYS B 1 94 ? 1.892 37.562 28.656 1 93.88 94 LYS B CA 1
ATOM 3440 C C . LYS B 1 94 ? 0.439 37.125 28.484 1 93.88 94 LYS B C 1
ATOM 3442 O O . LYS B 1 94 ? -0.481 37.875 28.844 1 93.88 94 LYS B O 1
ATOM 3447 N N . PHE B 1 95 ? 0.261 35.969 27.938 1 96 95 PHE B N 1
ATOM 3448 C CA . PHE B 1 95 ? -1.099 35.469 27.719 1 96 95 PHE B CA 1
ATOM 3449 C C . PHE B 1 95 ? -1.606 34.719 28.938 1 96 95 PHE B C 1
ATOM 3451 O O . PHE B 1 95 ? -2.754 34.281 28.953 1 96 95 PHE B O 1
ATOM 3458 N N . ARG B 1 96 ? -0.827 34.5 29.906 1 94.38 96 ARG B N 1
ATOM 3459 C CA . ARG B 1 96 ? -1.241 33.875 31.156 1 94.38 96 ARG B CA 1
ATOM 3460 C C . ARG B 1 96 ? -1.755 34.938 32.156 1 94.38 96 ARG B C 1
ATOM 3462 O O . ARG B 1 96 ? -1.033 35.844 32.5 1 94.38 96 ARG B O 1
ATOM 3469 N N . PRO B 1 97 ? -2.965 34.781 32.531 1 93.12 97 PRO B N 1
ATOM 3470 C CA . PRO B 1 97 ? -3.51 35.75 33.469 1 93.12 97 PRO B CA 1
ATOM 3471 C C . PRO B 1 97 ? -2.881 35.656 34.844 1 93.12 97 PRO B C 1
ATOM 3473 O O . PRO B 1 97 ? -2.27 34.625 35.188 1 93.12 97 PRO B O 1
ATOM 3476 N N . SER B 1 98 ? -3.096 36.719 35.594 1 91.12 98 SER B N 1
ATOM 3477 C CA . SER B 1 98 ? -2.654 36.688 37 1 91.12 98 SER B CA 1
ATOM 3478 C C . SER B 1 98 ? -3.428 35.656 37.812 1 91.12 98 SER B C 1
ATOM 3480 O O . SER B 1 98 ? -4.543 35.281 37.438 1 91.12 98 SER B O 1
ATOM 3482 N N . GLU B 1 99 ? -2.725 35.312 38.938 1 92.19 99 GLU B N 1
ATOM 3483 C CA . GLU B 1 99 ? -3.359 34.312 39.781 1 92.19 99 GLU B CA 1
ATOM 3484 C C . GLU B 1 99 ? -4.707 34.812 40.312 1 92.19 99 GLU B C 1
ATOM 3486 O O . GLU B 1 99 ? -5.645 34.031 40.469 1 92.19 99 GLU B O 1
ATOM 3491 N N . SER B 1 100 ? -4.789 36.031 40.531 1 90.62 100 SER B N 1
ATOM 3492 C CA . SER B 1 100 ? -6.035 36.625 41 1 90.62 100 SER B CA 1
ATOM 3493 C C . SER B 1 100 ? -7.133 36.531 39.969 1 90.62 100 SER B C 1
ATOM 3495 O O . SER B 1 100 ? -8.258 36.125 40.25 1 90.62 100 SER B O 1
ATOM 3497 N N . ASP B 1 101 ? -6.797 36.875 38.781 1 89.62 101 ASP B N 1
ATOM 3498 C CA . ASP B 1 101 ? -7.766 36.812 37.688 1 89.62 101 ASP B CA 1
ATOM 3499 C C . ASP B 1 101 ? -8.195 35.375 37.375 1 89.62 101 ASP B C 1
ATOM 3501 O O . ASP B 1 101 ? -9.367 35.125 37.094 1 89.62 101 ASP B O 1
ATOM 3505 N N . LYS B 1 102 ? -7.266 34.531 37.469 1 90.81 102 LYS B N 1
ATOM 3506 C CA . LYS B 1 102 ? -7.539 33.125 37.25 1 90.81 102 LYS B CA 1
ATOM 3507 C C . LYS B 1 102 ? -8.547 32.594 38.281 1 90.81 102 LYS B C 1
ATOM 3509 O O . LYS B 1 102 ? -9.523 31.938 37.906 1 90.81 102 LYS B O 1
ATOM 3514 N N . GLN B 1 103 ? -8.352 32.906 39.5 1 91 103 GLN B N 1
ATOM 3515 C CA . GLN B 1 103 ? -9.242 32.438 40.562 1 91 103 GLN B CA 1
ATOM 3516 C C . GLN B 1 103 ? -10.633 33.031 40.406 1 91 103 GLN B C 1
ATOM 3518 O O . GLN B 1 103 ? -11.641 32.375 40.625 1 91 103 GLN B O 1
ATOM 3523 N N . LEU B 1 104 ? -10.633 34.281 40.031 1 89.06 104 LEU B N 1
ATOM 3524 C CA . LEU B 1 104 ? -11.914 34.969 39.812 1 89.06 104 LEU B CA 1
ATOM 3525 C C . LEU B 1 104 ? -12.703 34.312 38.688 1 89.06 104 LEU B C 1
ATOM 3527 O O . LEU B 1 104 ? -13.914 34.094 38.812 1 89.06 104 LEU B O 1
ATOM 3531 N N . TYR B 1 105 ? -12.016 34 37.625 1 90.5 105 TYR B N 1
ATOM 3532 C CA . TYR B 1 105 ? -12.648 33.375 36.469 1 90.5 105 TYR B CA 1
ATOM 3533 C C . TYR B 1 105 ? -13.172 31.984 36.812 1 90.5 105 TYR B C 1
ATOM 3535 O O . TYR B 1 105 ? -14.273 31.609 36.406 1 90.5 105 TYR B O 1
ATOM 3543 N N . LEU B 1 106 ? -12.398 31.188 37.625 1 89.12 106 LEU B N 1
ATOM 3544 C CA . LEU B 1 106 ? -12.742 29.797 37.906 1 89.12 106 LEU B CA 1
ATOM 3545 C C . LEU B 1 106 ? -13.828 29.703 38.969 1 89.12 106 LEU B C 1
ATOM 3547 O O . LEU B 1 106 ? -14.531 28.703 39.062 1 89.12 106 LEU B O 1
ATOM 3551 N N . SER B 1 107 ? -14.016 30.797 39.719 1 88.31 107 SER B N 1
ATOM 3552 C CA . SER B 1 107 ? -14.961 30.766 40.844 1 88.31 107 SER B CA 1
ATOM 3553 C C . SER B 1 107 ? -16.344 31.266 40.406 1 88.31 107 SER B C 1
ATOM 3555 O O . SER B 1 107 ? -17.344 30.922 41.031 1 88.31 107 SER B O 1
ATOM 3557 N N . ASP B 1 108 ? -16.359 32 39.375 1 84.19 108 ASP B N 1
ATOM 3558 C CA . ASP B 1 108 ? -17.625 32.594 38.938 1 84.19 108 ASP B CA 1
ATOM 3559 C C . ASP B 1 108 ? -18.312 31.703 37.906 1 84.19 108 ASP B C 1
ATOM 3561 O O . ASP B 1 108 ? -17.656 31.031 37.125 1 84.19 108 ASP B O 1
ATOM 3565 N N . GLU B 1 109 ? -19.656 31.688 37.938 1 84.88 109 GLU B N 1
ATOM 3566 C CA . GLU B 1 109 ? -20.375 30.844 37 1 84.88 109 GLU B CA 1
ATOM 3567 C C . GLU B 1 109 ? -21.266 31.688 36.094 1 84.88 109 GLU B C 1
ATOM 3569 O O . GLU B 1 109 ? -21.812 31.172 35.094 1 84.88 109 GLU B O 1
ATOM 3574 N N . ARG B 1 110 ? -21.344 33 36.312 1 84.56 110 ARG B N 1
ATOM 3575 C CA . ARG B 1 110 ? -22.234 33.844 35.531 1 84.56 110 ARG B CA 1
ATOM 3576 C C . ARG B 1 110 ? -21.594 34.25 34.188 1 84.56 110 ARG B C 1
ATOM 3578 O O . ARG B 1 110 ? -20.531 34.875 34.188 1 84.56 110 ARG B O 1
ATOM 3585 N N . PRO B 1 111 ? -22.266 33.906 33.094 1 87.19 111 PRO B N 1
ATOM 3586 C CA . PRO B 1 111 ? -21.656 34.125 31.766 1 87.19 111 PRO B CA 1
ATOM 3587 C C . PRO B 1 111 ? -21.281 35.562 31.516 1 87.19 111 PRO B C 1
ATOM 3589 O O . PRO B 1 111 ? -20.234 35.844 30.906 1 87.19 111 PRO B O 1
ATOM 3592 N N . GLN B 1 112 ? -22.078 36.438 31.859 1 89.12 112 GLN B N 1
ATOM 3593 C CA . GLN B 1 112 ? -21.812 37.875 31.641 1 89.12 112 GLN B CA 1
ATOM 3594 C C . GLN B 1 112 ? -20.562 38.312 32.406 1 89.12 112 GLN B C 1
ATOM 3596 O O . GLN B 1 112 ? -19.734 39.031 31.859 1 89.12 112 GLN B O 1
ATOM 3601 N N . VAL B 1 113 ? -20.484 37.844 33.625 1 88.62 113 VAL B N 1
ATOM 3602 C CA . VAL B 1 113 ? -19.344 38.188 34.469 1 88.62 113 VAL B CA 1
ATOM 3603 C C . VAL B 1 113 ? -18.078 37.531 33.906 1 88.62 113 VAL B C 1
ATOM 3605 O O . VAL B 1 113 ? -17.016 38.188 33.844 1 88.62 113 VAL B O 1
ATOM 3608 N N . LEU B 1 114 ? -18.203 36.344 33.562 1 89.56 114 LEU B N 1
ATOM 3609 C CA . LEU B 1 114 ? -17.078 35.625 32.938 1 89.56 114 LEU B CA 1
ATOM 3610 C C . LEU B 1 114 ? -16.578 36.344 31.703 1 89.56 114 LEU B C 1
ATOM 3612 O O . LEU B 1 114 ? -15.359 36.5 31.516 1 89.56 114 LEU B O 1
ATOM 3616 N N . GLN B 1 115 ? -17.469 36.844 30.891 1 89.81 115 GLN B N 1
ATOM 3617 C CA . GLN B 1 115 ? -17.109 37.562 29.688 1 89.81 115 GLN B CA 1
ATOM 3618 C C . GLN B 1 115 ? -16.375 38.875 30.047 1 89.81 115 GLN B C 1
ATOM 3620 O O . GLN B 1 115 ? -15.406 39.25 29.375 1 89.81 115 GLN B O 1
ATOM 3625 N N . GLU B 1 116 ? -16.891 39.469 31.016 1 88.94 116 GLU B N 1
ATOM 3626 C CA . GLU B 1 116 ? -16.25 40.719 31.453 1 88.94 116 GLU B CA 1
ATOM 3627 C C . GLU B 1 116 ? -14.836 40.469 31.953 1 88.94 116 GLU B C 1
ATOM 3629 O O . GLU B 1 116 ? -13.922 41.25 31.688 1 88.94 116 GLU B O 1
ATOM 3634 N N . ILE B 1 117 ? -14.672 39.375 32.688 1 90.25 117 ILE B N 1
ATOM 3635 C CA . ILE B 1 117 ? -13.359 39 33.219 1 90.25 117 ILE B CA 1
ATOM 3636 C C . ILE B 1 117 ? -12.422 38.688 32.062 1 90.25 117 ILE B C 1
ATOM 3638 O O . ILE B 1 117 ? -11.258 39.094 32.062 1 90.25 117 ILE B O 1
ATOM 3642 N N . LEU B 1 118 ? -12.938 38.031 31.141 1 91.25 118 LEU B N 1
ATOM 3643 C CA . LEU B 1 118 ? -12.148 37.656 29.969 1 91.25 118 LEU B CA 1
ATOM 3644 C C . LEU B 1 118 ? -11.695 38.906 29.203 1 91.25 118 LEU B C 1
ATOM 3646 O O . LEU B 1 118 ? -10.539 39 28.797 1 91.25 118 LEU B O 1
ATOM 3650 N N . ILE B 1 119 ? -12.578 39.812 29.016 1 89.88 119 ILE B N 1
ATOM 3651 C CA . ILE B 1 119 ? -12.266 41.031 28.297 1 89.88 119 ILE B CA 1
ATOM 3652 C C . ILE B 1 119 ? -11.203 41.844 29.047 1 89.88 119 ILE B C 1
ATOM 3654 O O . ILE B 1 119 ? -10.281 42.375 28.438 1 89.88 119 ILE B O 1
ATOM 3658 N N . ARG B 1 120 ? -11.32 41.844 30.266 1 89.12 120 ARG B N 1
ATOM 3659 C CA . ARG B 1 120 ? -10.344 42.562 31.094 1 89.12 120 ARG B CA 1
ATOM 3660 C C . ARG B 1 120 ? -8.969 41.875 30.984 1 89.12 120 ARG B C 1
ATOM 3662 O O . ARG B 1 120 ? -7.953 42.562 30.859 1 89.12 120 ARG B O 1
ATOM 3669 N N . MET B 1 121 ? -8.953 40.594 31 1 90.38 121 MET B N 1
ATOM 3670 C CA . MET B 1 121 ? -7.703 39.844 30.922 1 90.38 121 MET B CA 1
ATOM 3671 C C . MET B 1 121 ? -7.043 40.031 29.562 1 90.38 121 MET B C 1
ATOM 3673 O O . MET B 1 121 ? -5.816 40 29.453 1 90.38 121 MET B O 1
ATOM 3677 N N . ALA B 1 122 ? -7.852 40.312 28.578 1 91.62 122 ALA B N 1
ATOM 3678 C CA . ALA B 1 122 ? -7.359 40.344 27.203 1 91.62 122 ALA B CA 1
ATOM 3679 C C . ALA B 1 122 ? -7.059 41.781 26.75 1 91.62 122 ALA B C 1
ATOM 3681 O O . ALA B 1 122 ? -6.625 42 25.625 1 91.62 122 ALA B O 1
ATOM 3682 N N . LYS B 1 123 ? -7.363 42.75 27.516 1 87.69 123 LYS B N 1
ATOM 3683 C CA . LYS B 1 123 ? -7.324 44.156 27.156 1 87.69 123 LYS B CA 1
ATOM 3684 C C . LYS B 1 123 ? -5.977 44.531 26.547 1 87.69 123 LYS B C 1
ATOM 3686 O O . LYS B 1 123 ? -5.926 45.219 25.516 1 87.69 123 LYS B O 1
ATOM 3691 N N . ASP B 1 124 ? -4.824 44.062 27.016 1 88.56 124 ASP B N 1
ATOM 3692 C CA . ASP B 1 124 ? -3.5 44.469 26.547 1 88.56 124 ASP B CA 1
ATOM 3693 C C . ASP B 1 124 ? -2.898 43.406 25.625 1 88.56 124 ASP B C 1
ATOM 3695 O O . ASP B 1 124 ? -1.734 43.531 25.234 1 88.56 124 ASP B O 1
ATOM 3699 N N . LEU B 1 125 ? -3.664 42.469 25.141 1 91.44 125 LEU B N 1
ATOM 3700 C CA . LEU B 1 125 ? -3.107 41.344 24.375 1 91.44 125 LEU B CA 1
ATOM 3701 C C . LEU B 1 125 ? -3.379 41.531 22.891 1 91.44 125 LEU B C 1
ATOM 3703 O O . LEU B 1 125 ? -2.799 40.812 22.062 1 91.44 125 LEU B O 1
ATOM 3707 N N . HIS B 1 126 ? -4.191 42.5 22.438 1 86.12 126 HIS B N 1
ATOM 3708 C CA . HIS B 1 126 ? -4.48 42.844 21.047 1 86.12 126 HIS B CA 1
ATOM 3709 C C . HIS B 1 126 ? -5.035 41.656 20.281 1 86.12 126 HIS B C 1
ATOM 3711 O O . HIS B 1 126 ? -4.578 41.344 19.172 1 86.12 126 HIS B O 1
ATOM 3717 N N . ILE B 1 127 ? -5.891 40.938 20.891 1 90 127 ILE B N 1
ATOM 3718 C CA . ILE B 1 127 ? -6.613 39.844 20.234 1 90 127 ILE B CA 1
ATOM 3719 C C . ILE B 1 127 ? -7.691 40.406 19.312 1 90 127 ILE B C 1
ATOM 3721 O O . ILE B 1 127 ? -8.484 41.25 19.734 1 90 127 ILE B O 1
ATOM 3725 N N . LYS B 1 128 ? -7.688 40 18.094 1 85.31 128 LYS B N 1
ATOM 3726 C CA . LYS B 1 128 ? -8.594 40.562 17.109 1 85.31 128 LYS B CA 1
ATOM 3727 C C . LYS B 1 128 ? -9.898 39.781 17.031 1 85.31 128 LYS B C 1
ATOM 3729 O O . LYS B 1 128 ? -10.945 40.344 16.719 1 85.31 128 LYS B O 1
ATOM 3734 N N . LYS B 1 129 ? -9.82 38.5 17.328 1 85.31 129 LYS B N 1
ATOM 3735 C CA . LYS B 1 129 ? -11.016 37.656 17.297 1 85.31 129 LYS B CA 1
ATOM 3736 C C . LYS B 1 129 ? -11.602 37.5 18.703 1 85.31 129 LYS B C 1
ATOM 3738 O O . LYS B 1 129 ? -11.219 38.219 19.625 1 85.31 129 LYS B O 1
ATOM 3743 N N . ALA B 1 130 ? -12.617 36.625 18.766 1 86 130 ALA B N 1
ATOM 3744 C CA . ALA B 1 130 ? -13.25 36.375 20.047 1 86 130 ALA B CA 1
ATOM 3745 C C . ALA B 1 130 ? -12.227 35.844 21.062 1 86 130 ALA B C 1
ATOM 3747 O O . ALA B 1 130 ? -11.383 35 20.719 1 86 130 ALA B O 1
ATOM 3748 N N . VAL B 1 131 ? -12.32 36.406 22.234 1 91.62 131 VAL B N 1
ATOM 3749 C CA . VAL B 1 131 ? -11.391 36.031 23.281 1 91.62 131 VAL B CA 1
ATOM 3750 C C . VAL B 1 131 ? -11.789 34.656 23.844 1 91.62 131 VAL B C 1
ATOM 3752 O O . VAL B 1 131 ? -12.961 34.438 24.188 1 91.62 131 VAL B O 1
ATOM 3755 N N . ARG B 1 132 ? -10.758 33.812 23.875 1 93.19 132 ARG B N 1
ATOM 3756 C CA . ARG B 1 132 ? -10.984 32.469 24.391 1 93.19 132 ARG B CA 1
ATOM 3757 C C . ARG B 1 132 ? -10 32.125 25.5 1 93.19 132 ARG B C 1
ATOM 3759 O O . ARG B 1 132 ? -8.828 32.531 25.422 1 93.19 132 ARG B O 1
ATOM 3766 N N . TYR B 1 133 ? -10.539 31.469 26.484 1 94.38 133 TYR B N 1
ATOM 3767 C CA . TYR B 1 133 ? -9.734 31.031 27.609 1 94.38 133 TYR B CA 1
ATOM 3768 C C . TYR B 1 133 ? -9.672 29.5 27.672 1 94.38 133 TYR B C 1
ATOM 3770 O O . TYR B 1 133 ? -10.695 28.828 27.516 1 94.38 133 TYR B O 1
ATOM 3778 N N . CYS B 1 134 ? -8.445 28.953 27.781 1 95.31 134 CYS B N 1
ATOM 3779 C CA . CYS B 1 134 ? -8.273 27.516 27.938 1 95.31 134 CYS B CA 1
ATOM 3780 C C . CYS B 1 134 ? -8.195 27.125 29.406 1 95.31 134 CYS B C 1
ATOM 3782 O O . CYS B 1 134 ? -7.25 27.484 30.109 1 95.31 134 CYS B O 1
ATOM 3784 N N . THR B 1 135 ? -9.094 26.328 29.844 1 92.06 135 THR B N 1
ATOM 3785 C CA . THR B 1 135 ? -9.18 25.969 31.25 1 92.06 135 THR B CA 1
ATOM 3786 C C . THR B 1 135 ? -8.117 24.922 31.609 1 92.06 135 THR B C 1
ATOM 3788 O O . THR B 1 135 ? -7.793 24.75 32.781 1 92.06 135 THR B O 1
ATOM 3791 N N . THR B 1 136 ? -7.574 24.297 30.641 1 93.5 136 THR B N 1
ATOM 3792 C CA . THR B 1 136 ? -6.555 23.281 30.875 1 93.5 136 THR B CA 1
ATOM 3793 C C . THR B 1 136 ? -5.176 23.922 31 1 93.5 136 THR B C 1
ATOM 3795 O O . THR B 1 136 ? -4.457 23.656 31.969 1 93.5 136 THR B O 1
ATOM 3798 N N . CYS B 1 137 ? -4.914 24.844 30.172 1 95.06 137 CYS B N 1
ATOM 3799 C CA . CYS B 1 137 ? -3.596 25.469 30.125 1 95.06 137 CYS B CA 1
ATOM 3800 C C . CYS B 1 137 ? -3.592 26.781 30.906 1 95.06 137 CYS B C 1
ATOM 3802 O O . CYS B 1 137 ? -2.529 27.344 31.188 1 95.06 137 CYS B O 1
ATOM 3804 N N . HIS B 1 138 ? -4.734 27.234 31.234 1 94.12 138 HIS B N 1
ATOM 3805 C CA . HIS B 1 138 ? -4.906 28.5 31.969 1 94.12 138 HIS B CA 1
ATOM 3806 C C . HIS B 1 138 ? -4.242 29.656 31.234 1 94.12 138 HIS B C 1
ATOM 3808 O O . HIS B 1 138 ? -3.461 30.406 31.828 1 94.12 138 HIS B O 1
ATOM 3814 N N . VAL B 1 139 ? -4.574 29.75 29.953 1 96.44 139 VAL B N 1
ATOM 3815 C CA . VAL B 1 139 ? -4.055 30.828 29.109 1 96.44 139 VAL B CA 1
ATOM 3816 C C . VAL B 1 139 ? -5.184 31.422 28.281 1 96.44 139 VAL B C 1
ATOM 3818 O O . VAL B 1 139 ? -6.152 30.734 27.953 1 96.44 139 VAL B O 1
ATOM 3821 N N . ILE B 1 140 ? -5.082 32.719 28.094 1 95.62 140 ILE B N 1
ATOM 3822 C CA . ILE B 1 140 ? -5.906 33.344 27.062 1 95.62 140 ILE B CA 1
ATOM 3823 C C . ILE B 1 140 ? -5.359 33 25.688 1 95.62 140 ILE B C 1
ATOM 3825 O O . ILE B 1 140 ? -4.203 33.312 25.375 1 95.62 140 ILE B O 1
ATOM 3829 N N . LYS B 1 141 ? -6.102 32.375 24.875 1 96 141 LYS B N 1
ATOM 3830 C CA . LYS B 1 141 ? -5.613 31.906 23.578 1 96 141 LYS B CA 1
ATOM 3831 C C . LYS B 1 141 ? -5.438 33.062 22.609 1 96 141 LYS B C 1
ATOM 3833 O O . LYS B 1 141 ? -6.391 33.812 22.328 1 96 141 LYS B O 1
ATOM 3838 N N . PRO B 1 142 ? -4.188 33.219 22.156 1 95.94 142 PRO B N 1
ATOM 3839 C CA . PRO B 1 142 ? -4.027 34.188 21.062 1 95.94 142 PRO B CA 1
ATOM 3840 C C . PRO B 1 142 ? -4.801 33.781 19.797 1 95.94 142 PRO B C 1
ATOM 3842 O O . PRO B 1 142 ? -5.359 32.656 19.75 1 95.94 142 PRO B O 1
ATOM 3845 N N . ASP B 1 143 ? -4.848 34.688 18.828 1 93.75 143 ASP B N 1
ATOM 3846 C CA . ASP B 1 143 ? -5.504 34.375 17.547 1 93.75 143 ASP B CA 1
ATOM 3847 C C . ASP B 1 143 ? -4.914 33.125 16.922 1 93.75 143 ASP B C 1
ATOM 3849 O O . ASP B 1 143 ? -3.695 32.938 16.938 1 93.75 143 ASP B O 1
ATOM 3853 N N . ARG B 1 144 ? -5.781 32.25 16.484 1 94.62 144 ARG B N 1
ATOM 3854 C CA . ARG B 1 144 ? -5.469 31.047 15.688 1 94.62 144 ARG B CA 1
ATOM 3855 C C . ARG B 1 144 ? -4.77 30 16.547 1 94.62 144 ARG B C 1
ATOM 3857 O O . ARG B 1 144 ? -4.152 29.078 16 1 94.62 144 ARG B O 1
ATOM 3864 N N . CYS B 1 145 ? -4.781 30.25 17.844 1 96.94 145 CYS B N 1
ATOM 3865 C CA . CYS B 1 145 ? -4.238 29.297 18.797 1 96.94 145 CYS B CA 1
ATOM 3866 C C . CYS B 1 145 ? -5.297 28.281 19.219 1 96.94 145 CYS B C 1
ATOM 3868 O O . CYS B 1 145 ? -6.453 28.641 19.438 1 96.94 145 CYS B O 1
ATOM 3870 N N . HIS B 1 146 ? -4.922 27 19.234 1 96.88 146 HIS B N 1
ATOM 3871 C CA . HIS B 1 146 ? -5.836 25.938 19.656 1 96.88 146 HIS B CA 1
ATOM 3872 C C . HIS B 1 146 ? -5.141 24.953 20.578 1 96.88 146 HIS B C 1
ATOM 3874 O O . HIS B 1 146 ? -3.922 24.781 20.516 1 96.88 146 HIS B O 1
ATOM 3880 N N . HIS B 1 147 ? -5.953 24.344 21.484 1 97 147 HIS B N 1
ATOM 3881 C CA . HIS B 1 147 ? -5.465 23.312 22.406 1 97 147 HIS B CA 1
ATOM 3882 C C . HIS B 1 147 ? -5.453 21.953 21.734 1 97 147 HIS B C 1
ATOM 3884 O O . HIS B 1 147 ? -6.445 21.547 21.125 1 97 147 HIS B O 1
ATOM 3890 N N . CYS B 1 148 ? -4.375 21.281 21.766 1 95.69 148 CYS B N 1
ATOM 3891 C CA . CYS B 1 148 ? -4.285 19.906 21.266 1 95.69 148 CYS B CA 1
ATOM 3892 C C . CYS B 1 148 ? -4.609 18.906 22.375 1 95.69 148 CYS B C 1
ATOM 3894 O O . CYS B 1 148 ? -3.895 18.828 23.375 1 95.69 148 CYS B O 1
ATOM 3896 N N . PRO B 1 149 ? -5.531 18.156 22.203 1 92.94 149 PRO B N 1
ATOM 3897 C CA . PRO B 1 149 ? -5.895 17.219 23.25 1 92.94 149 PRO B CA 1
ATOM 3898 C C . PRO B 1 149 ? -4.859 16.094 23.422 1 92.94 149 PRO B C 1
ATOM 3900 O O . PRO B 1 149 ? -4.738 15.531 24.516 1 92.94 149 PRO B O 1
ATOM 3903 N N . VAL B 1 150 ? -4.16 15.812 22.422 1 92.62 150 VAL B N 1
ATOM 3904 C CA . VAL B 1 150 ? -3.18 14.734 22.484 1 92.62 150 VAL B CA 1
ATOM 3905 C C . VAL B 1 150 ? -1.948 15.211 23.25 1 92.62 150 VAL B C 1
ATOM 3907 O O . VAL B 1 150 ? -1.479 14.523 24.172 1 92.62 150 VAL B O 1
ATOM 3910 N N . CYS B 1 151 ? -1.476 16.359 22.969 1 92.06 151 CYS B N 1
ATOM 3911 C CA . CYS B 1 151 ? -0.3 16.906 23.625 1 92.06 151 CYS B CA 1
ATOM 3912 C C . CYS B 1 151 ? -0.689 17.641 24.906 1 92.06 151 CYS B C 1
ATOM 3914 O O . CYS B 1 151 ? 0.162 17.906 25.75 1 92.06 151 CYS B O 1
ATOM 3916 N N . ASN B 1 152 ? -1.883 17.953 25.031 1 94.69 152 ASN B N 1
ATOM 3917 C CA . ASN B 1 152 ? -2.459 18.625 26.188 1 94.69 152 ASN B CA 1
ATOM 3918 C C . ASN B 1 152 ? -1.826 20 26.422 1 94.69 152 ASN B C 1
ATOM 3920 O O . ASN B 1 152 ? -1.455 20.328 27.547 1 94.69 152 ASN B O 1
ATOM 3924 N N . VAL B 1 153 ? -1.671 20.719 25.359 1 96.44 153 VAL B N 1
ATOM 3925 C CA . VAL B 1 153 ? -1.112 22.062 25.422 1 96.44 153 VAL B CA 1
ATOM 3926 C C . VAL B 1 153 ? -1.703 22.922 24.297 1 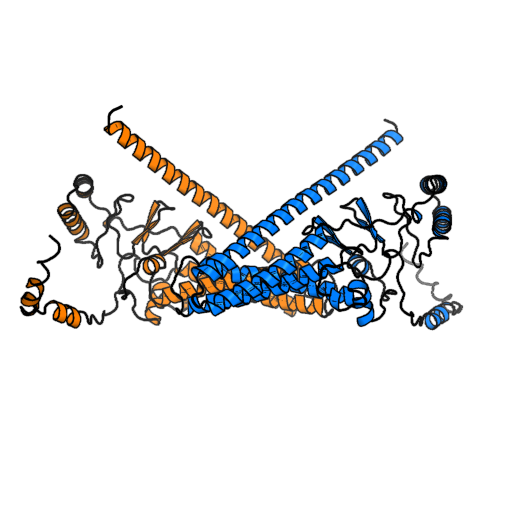96.44 153 VAL B C 1
ATOM 3928 O O . VAL B 1 153 ? -2.119 22.391 23.266 1 96.44 153 VAL B O 1
ATOM 3931 N N . CYS B 1 154 ? -1.818 24.25 24.578 1 97.69 154 CYS B N 1
ATOM 3932 C CA . CYS B 1 154 ? -2.217 25.203 23.547 1 97.69 154 CYS B CA 1
ATOM 3933 C C . CYS B 1 154 ? -1.054 25.516 22.609 1 97.69 154 CYS B C 1
ATOM 3935 O O . CYS B 1 154 ? 0.06 25.781 23.062 1 97.69 154 CYS B O 1
ATOM 3937 N N . ILE B 1 155 ? -1.314 25.406 21.297 1 97.94 155 ILE B N 1
ATOM 3938 C CA . ILE B 1 155 ? -0.265 25.562 20.297 1 97.94 155 ILE B CA 1
ATOM 3939 C C . ILE B 1 155 ? -0.592 26.75 19.391 1 97.94 155 ILE B C 1
ATOM 3941 O O . ILE B 1 155 ? -1.729 26.891 18.922 1 97.94 155 ILE B O 1
ATOM 3945 N N . LEU B 1 156 ? 0.424 27.609 19.203 1 97.94 156 LEU B N 1
ATOM 3946 C CA . LEU B 1 156 ? 0.249 28.781 18.328 1 97.94 156 LEU B CA 1
ATOM 3947 C C . LEU B 1 156 ? -0.033 28.344 16.906 1 97.94 156 LEU B C 1
ATOM 3949 O O . LEU B 1 156 ? 0.745 27.594 16.312 1 97.94 156 LEU B O 1
ATOM 3953 N N . LYS B 1 157 ? -1.188 28.797 16.344 1 97.31 157 LYS B N 1
ATOM 3954 C CA . LYS B 1 157 ? -1.624 28.5 14.977 1 97.31 157 LYS B CA 1
ATOM 3955 C C . LYS B 1 157 ? -1.615 27 14.703 1 97.31 157 LYS B C 1
ATOM 3957 O O . LYS B 1 157 ? -1.023 26.547 13.719 1 97.31 157 LYS B O 1
ATOM 3962 N N . LEU B 1 158 ? -2.186 26.281 15.617 1 97.62 158 LEU B N 1
ATOM 3963 C CA . LEU B 1 158 ? -2.248 24.828 15.5 1 97.62 158 LEU B CA 1
ATOM 3964 C C . LEU B 1 158 ? -2.979 24.422 14.227 1 97.62 158 LEU B C 1
ATOM 3966 O O . LEU B 1 158 ? -4.121 24.828 14 1 97.62 158 LEU B O 1
ATOM 3970 N N . ASP B 1 159 ? -2.295 23.703 13.43 1 97.38 159 ASP B N 1
ATOM 3971 C CA . ASP B 1 159 ? -2.916 23.156 12.227 1 97.38 159 ASP B CA 1
ATOM 3972 C C . ASP B 1 159 ? -3.564 21.812 12.5 1 97.38 159 ASP B C 1
ATOM 3974 O O . ASP B 1 159 ? -4.762 21.625 12.266 1 97.38 159 ASP B O 1
ATOM 3978 N N . HIS B 1 160 ? -2.805 20.844 12.883 1 96 160 HIS B N 1
ATOM 3979 C CA . HIS B 1 160 ? -3.301 19.531 13.242 1 96 160 HIS B CA 1
ATOM 3980 C C . HIS B 1 160 ? -2.254 18.734 14.016 1 96 160 HIS B C 1
ATOM 3982 O O . HIS B 1 160 ? -1.073 19.094 14.016 1 96 160 HIS B O 1
ATOM 3988 N N . HIS B 1 161 ? -2.746 17.828 14.789 1 95.5 161 HIS B N 1
ATOM 3989 C CA . HIS B 1 161 ? -1.849 16.812 15.328 1 95.5 161 HIS B CA 1
ATOM 3990 C C . HIS B 1 161 ? -1.658 15.672 14.336 1 95.5 161 HIS B C 1
ATOM 3992 O O . HIS B 1 161 ? -2.633 15.148 13.789 1 95.5 161 HIS B O 1
ATOM 3998 N N . CYS B 1 162 ? -0.434 15.305 14.102 1 94.62 162 CYS B N 1
ATOM 3999 C CA . CYS B 1 162 ? -0.15 14.266 13.117 1 94.62 162 CYS B CA 1
ATOM 4000 C C . CYS B 1 162 ? 0.483 13.047 13.766 1 94.62 162 CYS B C 1
ATOM 4002 O O . CYS B 1 162 ? 1.592 13.125 14.305 1 94.62 162 CYS B O 1
ATOM 4004 N N . GLY B 1 163 ? -0.107 11.875 13.648 1 92.31 163 GLY B N 1
ATOM 4005 C CA . GLY B 1 163 ? 0.396 10.625 14.195 1 92.31 163 GLY B CA 1
ATOM 4006 C C . GLY B 1 163 ? 1.659 10.141 13.508 1 92.31 163 GLY B C 1
ATOM 4007 O O . GLY B 1 163 ? 2.496 9.484 14.133 1 92.31 163 GLY B O 1
ATOM 4008 N N . PHE B 1 164 ? 1.819 10.531 12.273 1 94.44 164 PHE B N 1
ATOM 4009 C CA . PHE B 1 164 ? 2.984 10.102 11.508 1 94.44 164 PHE B CA 1
ATOM 4010 C C . PHE B 1 164 ? 4.227 10.875 11.945 1 94.44 164 PHE B C 1
ATOM 4012 O O . PHE B 1 164 ? 5.352 10.477 11.617 1 94.44 164 PHE B O 1
ATOM 4019 N N . LEU B 1 165 ? 4.031 11.977 12.602 1 95.56 165 LEU B N 1
ATOM 4020 C CA . LEU B 1 165 ? 5.125 12.805 13.109 1 95.56 165 LEU B CA 1
ATOM 4021 C C . LEU B 1 165 ? 5.254 12.672 14.617 1 95.56 165 LEU B C 1
ATOM 4023 O O . LEU B 1 165 ? 6.27 13.07 15.195 1 95.56 165 LEU B O 1
ATOM 4027 N N . ASN B 1 166 ? 4.262 12.078 15.211 1 94.25 166 ASN B N 1
ATOM 4028 C CA . ASN B 1 166 ? 4.137 12.125 16.672 1 94.25 166 ASN B CA 1
ATOM 4029 C C . ASN B 1 166 ? 4.41 13.523 17.219 1 94.25 166 ASN B C 1
ATOM 4031 O O . ASN B 1 166 ? 5.195 13.68 18.141 1 94.25 166 ASN B O 1
ATOM 4035 N N . ASN B 1 167 ? 3.799 14.477 16.547 1 95.38 167 ASN B N 1
ATOM 4036 C CA . ASN B 1 167 ? 3.961 15.891 16.844 1 95.38 167 ASN B CA 1
ATOM 4037 C C . ASN B 1 167 ? 2.826 16.719 16.25 1 95.38 167 ASN B C 1
ATOM 4039 O O . ASN B 1 167 ? 2.064 16.234 15.414 1 95.38 167 ASN B O 1
ATOM 4043 N N . CYS B 1 168 ? 2.689 17.922 16.781 1 96.56 168 CYS B N 1
ATOM 4044 C CA . CYS B 1 168 ? 1.742 18.875 16.219 1 96.56 168 CYS B CA 1
ATOM 4045 C C . CYS B 1 168 ? 2.398 19.703 15.117 1 96.56 168 CYS B C 1
ATOM 4047 O O . CYS B 1 168 ? 3.586 20.016 15.203 1 96.56 168 CYS B O 1
ATOM 4049 N N . VAL B 1 169 ? 1.608 19.984 14.156 1 98.19 169 VAL B N 1
ATOM 4050 C CA . VAL B 1 169 ? 2.01 20.922 13.109 1 98.19 169 VAL B CA 1
ATOM 4051 C C . VAL B 1 169 ? 1.347 22.266 13.336 1 98.19 169 VAL B C 1
ATOM 4053 O O . VAL B 1 169 ? 0.126 22.359 13.5 1 98.19 169 VAL B O 1
ATOM 4056 N N . GLY B 1 170 ? 2.156 23.312 13.477 1 97.88 170 GLY B N 1
ATOM 4057 C CA . GLY B 1 170 ? 1.679 24.672 13.719 1 97.88 170 GLY B CA 1
ATOM 4058 C C . GLY B 1 170 ? 2.613 25.734 13.188 1 97.88 170 GLY B C 1
ATOM 4059 O O . GLY B 1 170 ? 3.27 25.547 12.164 1 97.88 170 GLY B O 1
ATOM 4060 N N . PHE B 1 171 ? 2.629 26.828 13.867 1 97.38 171 PHE B N 1
ATOM 4061 C CA . PHE B 1 171 ? 3.369 28 13.406 1 97.38 171 PHE B CA 1
ATOM 4062 C C . PHE B 1 171 ? 4.84 27.672 13.203 1 97.38 171 PHE B C 1
ATOM 4064 O O . PHE B 1 171 ? 5.441 28.062 12.203 1 97.38 171 PHE B O 1
ATOM 4071 N N . SER B 1 172 ? 5.406 26.859 14.016 1 96.12 172 SER B N 1
ATOM 4072 C CA . SER B 1 172 ? 6.855 26.672 14.102 1 96.12 172 SER B CA 1
ATOM 4073 C C . SER B 1 172 ? 7.355 25.703 13.039 1 96.12 172 SER B C 1
ATOM 4075 O O . SER B 1 172 ? 8.539 25.719 12.688 1 96.12 172 SER B O 1
ATOM 4077 N N . ASN B 1 173 ? 6.492 24.844 12.531 1 98.06 173 ASN B N 1
ATOM 4078 C CA . ASN B 1 173 ? 7.062 23.797 11.695 1 98.06 173 ASN B CA 1
ATOM 4079 C C . ASN B 1 173 ? 6.176 23.484 10.492 1 98.06 173 ASN B C 1
ATOM 4081 O O . ASN B 1 173 ? 6.402 22.5 9.781 1 98.06 173 ASN B O 1
ATOM 4085 N N . TYR B 1 174 ? 5.199 24.312 10.234 1 98.56 174 TYR B N 1
ATOM 4086 C CA . TYR B 1 174 ? 4.297 24.062 9.117 1 98.56 174 TYR B CA 1
ATOM 4087 C C . TYR B 1 174 ? 5.055 24.047 7.793 1 98.56 174 TYR B C 1
ATOM 4089 O O . TYR B 1 174 ? 4.805 23.203 6.934 1 98.56 174 TYR B O 1
ATOM 4097 N N . LYS B 1 175 ? 5.977 24.984 7.656 1 98.5 175 LYS B N 1
ATOM 4098 C CA . LYS B 1 175 ? 6.793 25.031 6.441 1 98.5 175 LYS B CA 1
ATOM 4099 C C . LYS B 1 175 ? 7.566 23.734 6.258 1 98.5 175 LYS B C 1
ATOM 4101 O O . LYS B 1 175 ? 7.617 23.188 5.156 1 98.5 175 LYS B O 1
ATOM 4106 N N . PHE B 1 176 ? 8.164 23.234 7.309 1 98.62 176 PHE B N 1
ATOM 4107 C CA . PHE B 1 176 ? 8.938 22 7.242 1 98.62 176 PHE B CA 1
ATOM 4108 C C . PHE B 1 176 ? 8.055 20.828 6.824 1 98.62 176 PHE B C 1
ATOM 4110 O O . PHE B 1 176 ? 8.469 19.984 6.023 1 98.62 176 PHE B O 1
ATOM 4117 N N . PHE B 1 177 ? 6.898 20.875 7.383 1 98.69 177 PHE B N 1
ATOM 4118 C CA . PHE B 1 177 ? 5.938 19.828 7.059 1 98.69 177 PHE B CA 1
ATOM 4119 C C . PHE B 1 177 ? 5.602 19.844 5.57 1 98.69 177 PHE B C 1
ATOM 4121 O O . PHE B 1 177 ? 5.672 18.812 4.902 1 98.69 177 PHE B O 1
ATOM 4128 N N . LEU B 1 178 ? 5.297 21 5.023 1 98.75 178 LEU B N 1
ATOM 4129 C CA . LEU B 1 178 ? 4.945 21.125 3.615 1 98.75 178 LEU B CA 1
ATOM 4130 C C . LEU B 1 178 ? 6.105 20.703 2.723 1 98.75 178 LEU B C 1
ATOM 4132 O O . LEU B 1 178 ? 5.898 20.016 1.713 1 98.75 178 LEU B O 1
ATOM 4136 N N . LEU B 1 179 ? 7.285 21.062 3.125 1 98.81 179 LEU B N 1
ATOM 4137 C CA . LEU B 1 179 ? 8.469 20.703 2.361 1 98.81 179 LEU B CA 1
ATOM 4138 C C . LEU B 1 179 ? 8.711 19.188 2.426 1 98.81 179 LEU B C 1
ATOM 4140 O O . LEU B 1 179 ? 9.094 18.578 1.426 1 98.81 179 LEU B O 1
ATOM 4144 N N . ALA B 1 180 ? 8.531 18.609 3.615 1 98.69 180 ALA B N 1
ATOM 4145 C CA . ALA B 1 180 ? 8.695 17.172 3.76 1 98.69 180 ALA B CA 1
ATOM 4146 C C . ALA B 1 180 ? 7.738 16.422 2.836 1 98.69 180 ALA B C 1
ATOM 4148 O O . ALA B 1 180 ? 8.141 15.461 2.164 1 98.69 180 ALA B O 1
ATOM 4149 N N . VAL B 1 181 ? 6.52 16.875 2.812 1 98.69 181 VAL B N 1
ATOM 4150 C CA . VAL B 1 181 ? 5.512 16.25 1.965 1 98.69 181 VAL B CA 1
ATOM 4151 C C . VAL B 1 181 ? 5.887 16.422 0.496 1 98.69 181 VAL B C 1
ATOM 4153 O O . VAL B 1 181 ? 5.824 15.477 -0.288 1 98.69 181 VAL B O 1
ATOM 4156 N N . MET B 1 182 ? 6.324 17.578 0.106 1 98.81 182 MET B N 1
ATOM 4157 C CA . MET B 1 182 ? 6.695 17.859 -1.277 1 98.81 182 MET B CA 1
ATOM 4158 C C . MET B 1 182 ? 7.859 16.984 -1.724 1 98.81 182 MET B C 1
ATOM 4160 O O . MET B 1 182 ? 7.797 16.359 -2.781 1 98.81 182 MET B O 1
ATOM 4164 N N . TYR B 1 183 ? 8.867 16.938 -0.962 1 98.88 183 TYR B N 1
ATOM 4165 C CA . TYR B 1 183 ? 10.023 16.125 -1.32 1 98.88 183 TYR B CA 1
ATOM 4166 C C . TYR B 1 183 ? 9.688 14.641 -1.27 1 98.88 183 TYR B C 1
ATOM 4168 O O . TYR B 1 183 ? 10.242 13.844 -2.031 1 98.88 183 TYR B O 1
ATOM 4176 N N . GLY B 1 184 ? 8.773 14.273 -0.342 1 98.75 184 GLY B N 1
ATOM 4177 C CA . GLY B 1 184 ? 8.273 12.914 -0.355 1 98.75 184 GLY B CA 1
ATOM 4178 C C . GLY B 1 184 ? 7.602 12.531 -1.66 1 98.75 184 GLY B C 1
ATOM 4179 O O . GLY B 1 184 ? 7.832 11.445 -2.193 1 98.75 184 GLY B O 1
ATOM 4180 N N . VAL B 1 185 ? 6.801 13.43 -2.162 1 98.81 185 VAL B N 1
ATOM 4181 C CA . VAL B 1 185 ? 6.133 13.211 -3.441 1 98.81 185 VAL B CA 1
ATOM 4182 C C . VAL B 1 185 ? 7.172 13.039 -4.547 1 98.81 185 VAL B C 1
ATOM 4184 O O . VAL B 1 185 ? 7.105 12.086 -5.328 1 98.81 185 VAL B O 1
ATOM 4187 N N . LEU B 1 186 ? 8.125 13.891 -4.578 1 98.81 186 LEU B N 1
ATOM 4188 C CA . LEU B 1 186 ? 9.141 13.867 -5.625 1 98.81 186 LEU B CA 1
ATOM 4189 C C . LEU B 1 186 ? 9.969 12.586 -5.539 1 98.81 186 LEU B C 1
ATOM 4191 O O . LEU B 1 186 ? 10.281 11.977 -6.562 1 98.81 186 LEU B O 1
ATOM 4195 N N . LEU B 1 187 ? 10.281 12.227 -4.344 1 98.88 187 LEU B N 1
ATOM 4196 C CA . LEU B 1 187 ? 11.055 11.008 -4.125 1 98.88 187 LEU B CA 1
ATOM 4197 C C . LEU B 1 187 ? 10.289 9.781 -4.609 1 98.88 187 LEU B C 1
ATOM 4199 O O . LEU B 1 187 ? 10.844 8.93 -5.301 1 98.88 187 LEU B O 1
ATOM 4203 N N . CYS B 1 188 ? 9.031 9.703 -4.246 1 98.75 188 CYS B N 1
ATOM 4204 C CA . CYS B 1 188 ? 8.211 8.562 -4.625 1 98.75 188 CYS B CA 1
ATOM 4205 C C . CYS B 1 188 ? 7.973 8.531 -6.133 1 98.75 188 CYS B C 1
ATOM 4207 O O . CYS B 1 188 ? 7.996 7.469 -6.746 1 98.75 188 CYS B O 1
ATOM 4209 N N . ILE B 1 189 ? 7.773 9.695 -6.762 1 98.81 189 ILE B N 1
ATOM 4210 C CA . ILE B 1 189 ? 7.574 9.758 -8.203 1 98.81 189 ILE B CA 1
ATOM 4211 C C . ILE B 1 189 ? 8.844 9.297 -8.914 1 98.81 189 ILE B C 1
ATOM 4213 O O . ILE B 1 189 ? 8.781 8.5 -9.859 1 98.81 189 ILE B O 1
ATOM 4217 N N . PHE B 1 190 ? 9.977 9.758 -8.492 1 98.88 190 PHE B N 1
ATOM 4218 C CA . PHE B 1 190 ? 11.25 9.391 -9.109 1 98.88 190 PHE B CA 1
ATOM 4219 C C . PHE B 1 190 ? 11.484 7.891 -9 1 98.88 190 PHE B C 1
ATOM 4221 O O . PHE B 1 190 ? 11.789 7.23 -9.992 1 98.88 190 PHE B O 1
ATOM 4228 N N . THR B 1 191 ? 11.32 7.363 -7.777 1 98.88 191 THR B N 1
ATOM 4229 C CA . THR B 1 191 ? 11.555 5.949 -7.516 1 98.88 191 THR B CA 1
ATOM 4230 C C . THR B 1 191 ? 10.578 5.082 -8.305 1 98.88 191 THR B C 1
ATOM 4232 O O . THR B 1 191 ? 10.953 4.039 -8.836 1 98.88 191 THR B O 1
ATOM 4235 N N . SER B 1 192 ? 9.352 5.527 -8.336 1 98.69 192 SER B N 1
ATOM 4236 C CA . SER B 1 192 ? 8.344 4.805 -9.102 1 98.69 192 SER B CA 1
ATOM 4237 C C . SER B 1 192 ? 8.695 4.773 -10.586 1 98.69 192 SER B C 1
ATOM 4239 O O . SER B 1 192 ? 8.578 3.73 -11.234 1 98.69 192 SER B O 1
ATOM 4241 N N . ALA B 1 193 ? 9.141 5.871 -11.125 1 98.62 193 ALA B N 1
ATOM 4242 C CA . ALA B 1 193 ? 9.477 5.961 -12.539 1 98.62 193 ALA B CA 1
ATOM 4243 C C . ALA B 1 193 ? 10.641 5.047 -12.891 1 98.62 193 ALA B C 1
ATOM 4245 O O . ALA B 1 193 ? 10.602 4.332 -13.891 1 98.62 193 ALA B O 1
ATOM 4246 N N . VAL B 1 194 ? 11.617 5.102 -12.086 1 98.62 194 VAL B N 1
ATOM 4247 C CA . VAL B 1 194 ? 12.797 4.285 -12.344 1 98.62 194 VAL B CA 1
ATOM 4248 C C . VAL B 1 194 ? 12.438 2.805 -12.211 1 98.62 194 VAL B C 1
ATOM 4250 O O . VAL B 1 194 ? 12.852 1.985 -13.039 1 98.62 194 VAL B O 1
ATOM 4253 N N . SER B 1 195 ? 11.711 2.443 -11.148 1 98.19 195 SER B N 1
ATOM 4254 C CA . SER B 1 195 ? 11.32 1.052 -10.945 1 98.19 195 SER B CA 1
ATOM 4255 C C . SER B 1 195 ? 10.391 0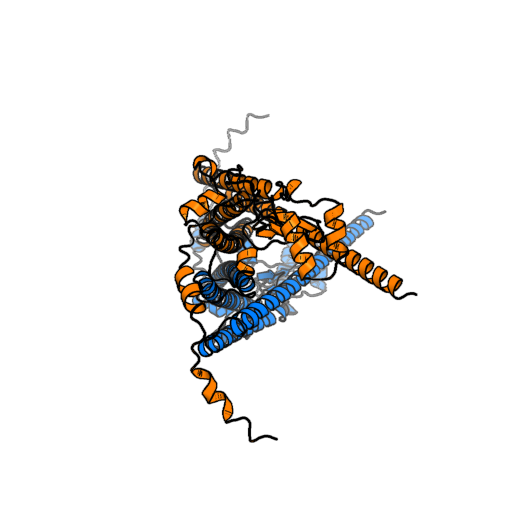.573 -12.055 1 98.19 195 SER B C 1
ATOM 4257 O O . SER B 1 195 ? 10.422 -0.598 -12.438 1 98.19 195 SER B O 1
ATOM 4259 N N . LEU B 1 196 ? 9.531 1.454 -12.547 1 97.62 196 LEU B N 1
ATOM 4260 C CA . LEU B 1 196 ? 8.711 1.116 -13.703 1 97.62 196 LEU B CA 1
ATOM 4261 C C . LEU B 1 196 ? 9.578 0.812 -14.914 1 97.62 196 LEU B C 1
ATOM 4263 O O . LEU B 1 196 ? 9.344 -0.173 -15.617 1 97.62 196 LEU B O 1
ATOM 4267 N N . TYR B 1 197 ? 10.516 1.659 -15.125 1 97.19 197 TYR B N 1
ATOM 4268 C CA . TYR B 1 197 ? 11.438 1.464 -16.234 1 97.19 197 TYR B CA 1
ATOM 4269 C C . TYR B 1 197 ? 12.102 0.095 -16.172 1 97.19 197 TYR B C 1
ATOM 4271 O O . TYR B 1 197 ? 12.117 -0.649 -17.156 1 97.19 197 TYR B O 1
ATOM 4279 N N . CYS B 1 198 ? 12.617 -0.265 -15.023 1 96.19 198 CYS B N 1
ATOM 4280 C CA . CYS B 1 198 ? 13.281 -1.555 -14.844 1 96.19 198 CYS B CA 1
ATOM 4281 C C . CYS B 1 198 ? 12.281 -2.699 -15 1 96.19 198 CYS B C 1
ATOM 4283 O O . CYS B 1 198 ? 12.617 -3.746 -15.555 1 96.19 198 CYS B O 1
ATOM 4285 N N . SER B 1 199 ? 11.094 -2.465 -14.5 1 94.75 199 SER B N 1
ATOM 4286 C CA . SER B 1 199 ? 10.055 -3.482 -14.641 1 94.75 199 SER B CA 1
ATOM 4287 C C . SER B 1 199 ? 9.75 -3.764 -16.109 1 94.75 199 SER B C 1
ATOM 4289 O O . SER B 1 199 ? 9.562 -4.918 -16.5 1 94.75 199 SER B O 1
ATOM 4291 N N . ILE B 1 200 ? 9.703 -2.711 -16.891 1 94.62 200 ILE B N 1
ATOM 4292 C CA . ILE B 1 200 ? 9.461 -2.861 -18.312 1 94.62 200 ILE B CA 1
ATOM 4293 C C . ILE B 1 200 ? 10.602 -3.645 -18.953 1 94.62 200 ILE B C 1
ATOM 4295 O O . ILE B 1 200 ? 10.367 -4.504 -19.812 1 94.62 200 ILE B O 1
ATOM 4299 N N . LEU B 1 201 ? 11.781 -3.402 -18.531 1 94.81 201 LEU B N 1
ATOM 4300 C CA . LEU B 1 201 ? 12.93 -4.117 -19.062 1 94.81 201 LEU B CA 1
ATOM 4301 C C . LEU B 1 201 ? 12.852 -5.605 -18.734 1 94.81 201 LEU B C 1
ATOM 4303 O O . LEU B 1 201 ? 13.242 -6.449 -19.531 1 94.81 201 LEU B O 1
ATOM 4307 N N . PHE B 1 202 ? 12.352 -5.953 -17.562 1 91.12 202 PHE B N 1
ATOM 4308 C CA . PHE B 1 202 ? 12.156 -7.352 -17.203 1 91.12 202 PHE B CA 1
ATOM 4309 C C . PHE B 1 202 ? 11.102 -7.996 -18.094 1 91.12 202 PHE B C 1
ATOM 4311 O O . PHE B 1 202 ? 11.312 -9.086 -18.625 1 91.12 202 PHE B O 1
ATOM 4318 N N . TRP B 1 203 ? 10.055 -7.277 -18.344 1 87.69 203 TRP B N 1
ATOM 4319 C CA . TRP B 1 203 ? 8.93 -7.828 -19.094 1 87.69 203 TRP B CA 1
ATOM 4320 C C . TRP B 1 203 ? 9.266 -7.98 -20.562 1 87.69 203 TRP B C 1
ATOM 4322 O O . TRP B 1 203 ? 8.758 -8.883 -21.234 1 87.69 203 TRP B O 1
ATOM 4332 N N . THR B 1 204 ? 10.133 -7.117 -21.078 1 91.19 204 THR B N 1
ATOM 4333 C CA . THR B 1 204 ? 10.523 -7.191 -22.484 1 91.19 204 THR B CA 1
ATOM 4334 C C . THR B 1 204 ? 11.75 -8.078 -22.656 1 91.19 204 THR B C 1
ATOM 4336 O O . THR B 1 204 ? 12.336 -8.125 -23.734 1 91.19 204 THR B O 1
ATOM 4339 N N . HIS B 1 205 ? 12.195 -8.672 -21.656 1 89.56 205 HIS B N 1
ATOM 4340 C CA . HIS B 1 205 ? 13.305 -9.625 -21.641 1 89.56 205 HIS B CA 1
ATOM 4341 C C . HIS B 1 205 ? 14.617 -8.945 -22.031 1 89.56 205 HIS B C 1
ATOM 4343 O O . HIS B 1 205 ? 15.492 -9.57 -22.625 1 89.56 205 HIS B O 1
ATOM 4349 N N . GLN B 1 206 ? 14.68 -7.648 -21.75 1 93.19 206 GLN B N 1
ATOM 4350 C CA . GLN B 1 206 ? 15.938 -6.926 -21.922 1 93.19 206 GLN B CA 1
ATOM 4351 C C . GLN B 1 206 ? 16.812 -7.055 -20.672 1 93.19 206 GLN B C 1
ATOM 4353 O O . GLN B 1 206 ? 18 -6.754 -20.719 1 93.19 206 GLN B O 1
ATOM 4358 N N . LEU B 1 207 ? 16.219 -7.449 -19.594 1 91.38 207 LEU B N 1
ATOM 4359 C CA . LEU B 1 207 ? 16.906 -7.883 -18.375 1 91.38 207 LEU B CA 1
ATOM 4360 C C . LEU B 1 207 ? 16.625 -9.352 -18.094 1 91.38 207 LEU B C 1
ATOM 4362 O O . LEU B 1 207 ? 15.492 -9.82 -18.266 1 91.38 207 LEU B O 1
ATOM 4366 N N . PRO B 1 208 ? 17.641 -10.023 -17.766 1 87.19 208 PRO B N 1
ATOM 4367 C CA . PRO B 1 208 ? 17.391 -11.43 -17.422 1 87.19 208 PRO B CA 1
ATOM 4368 C C . PRO B 1 208 ? 16.578 -11.586 -16.141 1 87.19 208 PRO B C 1
ATOM 4370 O O . PRO B 1 208 ? 16.625 -10.711 -15.266 1 87.19 208 PRO B O 1
ATOM 4373 N N . ASN B 1 209 ? 15.906 -12.664 -16.078 1 84.81 209 ASN B N 1
ATOM 4374 C CA . ASN B 1 209 ? 15.188 -12.969 -14.852 1 84.81 209 ASN B CA 1
ATOM 4375 C C . ASN B 1 209 ? 16.141 -13.086 -13.664 1 84.81 209 ASN B C 1
ATOM 4377 O O . ASN B 1 209 ? 17.234 -13.648 -13.789 1 84.81 209 ASN B O 1
ATOM 4381 N N . SER B 1 210 ? 15.75 -12.398 -12.586 1 88.62 210 SER B N 1
ATOM 4382 C CA . SER B 1 210 ? 16.562 -12.383 -11.367 1 88.62 210 SER B CA 1
ATOM 4383 C C . SER B 1 210 ? 15.688 -12.281 -10.125 1 88.62 210 SER B C 1
ATOM 4385 O O . SER B 1 210 ? 14.516 -11.898 -10.211 1 88.62 210 SER B O 1
ATOM 4387 N N . PRO B 1 211 ? 16.266 -12.625 -9 1 91 211 PRO B N 1
ATOM 4388 C CA . PRO B 1 211 ? 15.516 -12.484 -7.75 1 91 211 PRO B CA 1
ATOM 4389 C C . PRO B 1 211 ? 15.133 -11.039 -7.453 1 91 211 PRO B C 1
ATOM 4391 O O . PRO B 1 211 ? 14.242 -10.789 -6.633 1 91 211 PRO B O 1
ATOM 4394 N N . SER B 1 212 ? 15.75 -10.109 -8.164 1 95.25 212 SER B N 1
ATOM 4395 C CA . SER B 1 212 ? 15.484 -8.695 -7.934 1 95.25 212 SER B CA 1
ATOM 4396 C C . SER B 1 212 ? 14.219 -8.242 -8.648 1 95.25 212 SER B C 1
ATOM 4398 O O . SER B 1 212 ? 13.695 -7.164 -8.367 1 95.25 212 SER B O 1
ATOM 4400 N N . LYS B 1 213 ? 13.703 -9.055 -9.453 1 93.31 213 LYS B N 1
ATOM 4401 C CA . LYS B 1 213 ? 12.547 -8.672 -10.258 1 93.31 213 LYS B CA 1
ATOM 4402 C C . LYS B 1 213 ? 11.344 -8.367 -9.383 1 93.31 213 LYS B C 1
ATOM 4404 O O . LYS B 1 213 ? 10.742 -7.289 -9.484 1 93.31 213 LYS B O 1
ATOM 4409 N N . VAL B 1 214 ? 11.031 -9.289 -8.484 1 90.94 214 VAL B N 1
ATOM 4410 C CA . VAL B 1 214 ? 9.82 -9.172 -7.676 1 90.94 214 VAL B CA 1
ATOM 4411 C C . VAL B 1 214 ? 9.953 -7.98 -6.727 1 90.94 214 VAL B C 1
ATOM 4413 O O . VAL B 1 214 ? 9.07 -7.129 -6.66 1 90.94 214 VAL B O 1
ATOM 4416 N N . PRO B 1 215 ? 11.078 -7.875 -6.031 1 95.75 215 PRO B N 1
ATOM 4417 C CA . PRO B 1 215 ? 11.234 -6.691 -5.18 1 95.75 215 PRO B CA 1
ATOM 4418 C C . PRO B 1 215 ? 11.102 -5.383 -5.953 1 95.75 215 PRO B C 1
ATOM 4420 O O . PRO B 1 215 ? 10.539 -4.414 -5.441 1 95.75 215 PRO B O 1
ATOM 4423 N N . ILE B 1 216 ? 11.562 -5.316 -7.129 1 96.5 216 ILE B N 1
ATOM 4424 C CA . ILE B 1 216 ? 11.516 -4.09 -7.918 1 96.5 216 ILE B CA 1
ATOM 4425 C C . ILE B 1 216 ? 10.078 -3.803 -8.336 1 96.5 216 ILE B C 1
ATOM 4427 O O . ILE B 1 216 ? 9.641 -2.646 -8.344 1 96.5 216 ILE B O 1
ATOM 4431 N N . ILE B 1 217 ? 9.359 -4.805 -8.602 1 94 217 ILE B N 1
ATOM 4432 C CA . ILE B 1 217 ? 7.945 -4.664 -8.93 1 94 217 ILE B CA 1
ATOM 4433 C C . ILE B 1 217 ? 7.184 -4.152 -7.707 1 94 217 ILE B C 1
ATOM 4435 O O . ILE B 1 217 ? 6.344 -3.258 -7.82 1 94 217 ILE B O 1
ATOM 4439 N N . VAL B 1 218 ? 7.48 -4.695 -6.621 1 95.19 218 VAL B N 1
ATOM 4440 C CA . VAL B 1 218 ? 6.852 -4.277 -5.371 1 95.19 218 VAL B CA 1
ATOM 4441 C C . VAL B 1 218 ? 7.211 -2.822 -5.074 1 95.19 218 VAL B C 1
ATOM 4443 O O . VAL B 1 218 ? 6.355 -2.039 -4.652 1 95.19 218 VAL B O 1
ATOM 4446 N N . LEU B 1 219 ? 8.445 -2.475 -5.344 1 98.19 219 LEU B N 1
ATOM 4447 C CA . LEU B 1 219 ? 8.883 -1.098 -5.141 1 98.19 219 LEU B CA 1
ATOM 4448 C C . LEU B 1 219 ? 8.086 -0.137 -6.016 1 98.19 219 LEU B C 1
ATOM 4450 O O . LEU B 1 219 ? 7.645 0.915 -5.547 1 98.19 219 LEU B O 1
ATOM 4454 N N . PHE B 1 220 ? 7.922 -0.514 -7.223 1 98.12 220 PHE B N 1
ATOM 4455 C CA . PHE B 1 220 ? 7.148 0.31 -8.148 1 98.12 220 PHE B CA 1
ATOM 4456 C C . PHE B 1 220 ? 5.734 0.531 -7.621 1 98.12 220 PHE B C 1
ATOM 4458 O O . PHE B 1 220 ? 5.266 1.668 -7.543 1 98.12 220 PHE B O 1
ATOM 4465 N N . SER B 1 221 ? 5.074 -0.492 -7.227 1 96.12 221 SER B N 1
ATOM 4466 C CA . SER B 1 221 ? 3.697 -0.411 -6.75 1 96.12 221 SER B CA 1
ATOM 4467 C C . SER B 1 221 ? 3.605 0.374 -5.449 1 96.12 221 SER B C 1
ATOM 4469 O O . SER B 1 221 ? 2.738 1.236 -5.297 1 96.12 221 SER B O 1
ATOM 4471 N N . LEU B 1 222 ? 4.492 0.096 -4.551 1 97 222 LEU B N 1
ATOM 4472 C CA . LEU B 1 222 ? 4.477 0.738 -3.24 1 97 222 LEU B CA 1
ATOM 4473 C C . LEU B 1 222 ? 4.734 2.236 -3.367 1 97 222 LEU B C 1
ATOM 4475 O O . LEU B 1 222 ? 4.039 3.045 -2.75 1 97 222 LEU B O 1
ATOM 4479 N N . THR B 1 223 ? 5.711 2.611 -4.16 1 98.31 223 THR B N 1
ATOM 4480 C CA . THR B 1 223 ? 6.051 4.023 -4.27 1 98.31 223 THR B CA 1
ATOM 4481 C C . THR B 1 223 ? 4.984 4.777 -5.066 1 98.31 223 THR B C 1
ATOM 4483 O O . THR B 1 223 ? 4.766 5.969 -4.848 1 98.31 223 THR B O 1
ATOM 4486 N N . THR B 1 224 ? 4.297 4.102 -5.949 1 96.88 224 THR B N 1
ATOM 4487 C CA . THR B 1 224 ? 3.156 4.723 -6.617 1 96.88 224 THR B CA 1
ATOM 4488 C C . THR B 1 224 ? 2.029 4.992 -5.625 1 96.88 224 THR B C 1
ATOM 4490 O O . THR B 1 224 ? 1.429 6.07 -5.637 1 96.88 224 THR B O 1
ATOM 4493 N N . PHE B 1 225 ? 1.774 3.996 -4.742 1 96.5 225 PHE B N 1
ATOM 4494 C CA . PHE B 1 225 ? 0.79 4.141 -3.676 1 96.5 225 PHE B CA 1
ATOM 4495 C C . PHE B 1 225 ? 1.092 5.367 -2.822 1 96.5 225 PHE B C 1
ATOM 4497 O O . PHE B 1 225 ? 0.223 6.219 -2.617 1 96.5 225 PHE B O 1
ATOM 4504 N N . PHE B 1 226 ? 2.297 5.551 -2.461 1 97.06 226 PHE B N 1
ATOM 4505 C CA . PHE B 1 226 ? 2.668 6.637 -1.561 1 97.06 226 PHE B CA 1
ATOM 4506 C C . PHE B 1 226 ? 2.746 7.961 -2.312 1 97.06 226 PHE B C 1
ATOM 4508 O O . PHE B 1 226 ? 2.461 9.016 -1.749 1 97.06 226 PHE B O 1
ATOM 4515 N N . ALA B 1 227 ? 3.121 7.922 -3.609 1 97.88 227 ALA B N 1
ATOM 4516 C CA . ALA B 1 227 ? 3.109 9.141 -4.414 1 97.88 227 ALA B CA 1
ATOM 4517 C C . ALA B 1 227 ? 1.704 9.734 -4.492 1 97.88 227 ALA B C 1
ATOM 4519 O O . ALA B 1 227 ? 1.522 10.938 -4.312 1 97.88 227 ALA B O 1
ATOM 4520 N N . ILE B 1 228 ? 0.758 8.875 -4.688 1 95.06 228 ILE B N 1
ATOM 4521 C CA . ILE B 1 228 ? -0.625 9.328 -4.797 1 95.06 228 ILE B CA 1
ATOM 4522 C C . ILE B 1 228 ? -1.108 9.844 -3.441 1 95.06 228 ILE B C 1
ATOM 4524 O O . ILE B 1 228 ? -1.686 10.93 -3.355 1 95.06 228 ILE B O 1
ATOM 4528 N N . MET B 1 229 ? -0.804 9.133 -2.365 1 95.12 229 MET B N 1
ATOM 4529 C CA . MET B 1 229 ? -1.219 9.508 -1.019 1 95.12 229 MET B CA 1
ATOM 4530 C C . MET B 1 229 ? -0.63 10.859 -0.626 1 95.12 229 MET B C 1
ATOM 4532 O O . MET B 1 229 ? -1.352 11.75 -0.167 1 95.12 229 MET B O 1
ATOM 4536 N N . LEU B 1 230 ? 0.614 10.992 -0.871 1 97.25 230 LEU B N 1
ATOM 4537 C CA . LEU B 1 230 ? 1.306 12.211 -0.476 1 97.25 230 LEU B CA 1
ATOM 4538 C C . LEU B 1 230 ? 0.929 13.367 -1.393 1 97.25 230 LEU B C 1
ATOM 4540 O O . LEU B 1 230 ? 0.864 14.516 -0.952 1 97.25 230 LEU B O 1
ATOM 4544 N N . PHE B 1 231 ? 0.683 13.078 -2.607 1 96.81 231 PHE B N 1
ATOM 4545 C CA . PHE B 1 231 ? 0.298 14.125 -3.539 1 96.81 231 PHE B CA 1
ATOM 4546 C C . PHE B 1 231 ? -1.041 14.734 -3.143 1 96.81 231 PHE B C 1
ATOM 4548 O O . PHE B 1 231 ? -1.214 15.961 -3.193 1 96.81 231 PHE B O 1
ATOM 4555 N N . GLN B 1 232 ? -1.937 13.961 -2.785 1 93.56 232 GLN B N 1
ATOM 4556 C CA . GLN B 1 232 ? -3.227 14.469 -2.33 1 93.56 232 GLN B CA 1
ATOM 4557 C C . GLN B 1 232 ? -3.07 15.312 -1.066 1 93.56 232 GLN B C 1
ATOM 4559 O O . GLN B 1 232 ? -3.709 16.359 -0.927 1 93.56 232 GLN B O 1
ATOM 4564 N N . LEU B 1 233 ? -2.293 14.812 -0.186 1 95.19 233 LEU B N 1
ATOM 4565 C CA . LEU B 1 233 ? -2.008 15.578 1.02 1 95.19 233 LEU B CA 1
ATOM 4566 C C . LEU B 1 233 ? -1.363 16.922 0.669 1 95.19 233 LEU B C 1
ATOM 4568 O O . LEU B 1 233 ? -1.72 17.953 1.239 1 95.19 233 LEU B O 1
ATOM 4572 N N . PHE B 1 234 ? -0.458 16.875 -0.195 1 97.31 234 PHE B N 1
ATOM 4573 C CA . PHE B 1 234 ? 0.215 18.094 -0.632 1 97.31 234 PHE B CA 1
ATOM 4574 C C . PHE B 1 234 ? -0.778 19.062 -1.247 1 97.31 234 PHE B C 1
ATOM 4576 O O . PHE B 1 234 ? -0.751 20.266 -0.943 1 97.31 234 PHE B O 1
ATOM 4583 N N . LEU B 1 235 ? -1.644 18.562 -2.068 1 94.06 235 LEU B N 1
ATOM 4584 C CA . LEU B 1 235 ? -2.643 19.422 -2.705 1 94.06 235 LEU B CA 1
ATOM 4585 C C . LEU B 1 235 ? -3.535 20.078 -1.66 1 94.06 235 LEU B C 1
ATOM 4587 O O . LEU B 1 235 ? -3.816 21.281 -1.746 1 94.06 235 LEU B O 1
ATOM 4591 N N . ASP B 1 236 ? -3.92 19.344 -0.699 1 93.25 236 ASP B N 1
ATOM 4592 C CA . ASP B 1 236 ? -4.773 19.859 0.366 1 93.25 236 ASP B CA 1
ATOM 4593 C C . ASP B 1 236 ? -4.078 20.984 1.139 1 93.25 236 ASP B C 1
ATOM 4595 O O . ASP B 1 236 ? -4.641 22.062 1.322 1 93.25 236 ASP B O 1
ATOM 4599 N N . HIS B 1 237 ? -2.922 20.719 1.46 1 96.56 237 HIS B N 1
ATOM 4600 C CA . HIS B 1 237 ? -2.234 21.688 2.311 1 96.56 237 HIS B CA 1
ATOM 4601 C C . HIS B 1 237 ? -1.684 22.844 1.49 1 96.56 237 HIS B C 1
ATOM 4603 O O . HIS B 1 237 ? -1.549 23.969 2 1 96.56 237 HIS B O 1
ATOM 4609 N N . PHE B 1 238 ? -1.376 22.578 0.274 1 96.62 238 PHE B N 1
ATOM 4610 C CA . PHE B 1 238 ? -0.982 23.688 -0.598 1 96.62 238 PHE B CA 1
ATOM 4611 C C . PHE B 1 238 ? -2.133 24.656 -0.783 1 96.62 238 PHE B C 1
ATOM 4613 O O . PHE B 1 238 ? -1.927 25.875 -0.762 1 96.62 238 PHE B O 1
ATOM 4620 N N . GLU B 1 239 ? -3.299 24.141 -0.92 1 94.44 239 GLU B N 1
ATOM 4621 C CA . GLU B 1 239 ? -4.488 24.984 -1.011 1 94.44 239 GLU B CA 1
ATOM 4622 C C . GLU B 1 239 ? -4.715 25.75 0.282 1 94.44 239 GLU B C 1
ATOM 4624 O O . GLU B 1 239 ? -5.047 26.938 0.248 1 94.44 239 GLU B O 1
ATOM 4629 N N . LEU B 1 240 ? -4.562 25.125 1.351 1 95.69 240 LEU B N 1
ATOM 4630 C CA . LEU B 1 240 ? -4.707 25.781 2.641 1 95.69 240 LEU B CA 1
ATOM 4631 C C . LEU B 1 240 ? -3.699 26.922 2.785 1 95.69 240 LEU B C 1
ATOM 4633 O O . LEU B 1 240 ? -4.043 28 3.256 1 95.69 240 LEU B O 1
ATOM 4637 N N . ALA B 1 241 ? -2.496 26.672 2.389 1 97.62 241 ALA B N 1
ATOM 4638 C CA . ALA B 1 241 ? -1.449 27.703 2.461 1 97.62 241 ALA B CA 1
ATOM 4639 C C . ALA B 1 241 ? -1.766 28.875 1.546 1 97.62 241 ALA B C 1
ATOM 4641 O O . ALA B 1 241 ? -1.518 30.031 1.902 1 97.62 241 ALA B O 1
ATOM 4642 N N . LEU B 1 242 ? -2.371 28.594 0.416 1 96.38 242 LEU B N 1
ATOM 4643 C CA . LEU B 1 242 ? -2.732 29.625 -0.541 1 96.38 242 LEU B CA 1
ATOM 4644 C C . LEU B 1 242 ? -3.852 30.516 0.008 1 96.38 242 LEU B C 1
ATOM 4646 O O . LEU B 1 242 ? -3.986 31.672 -0.387 1 96.38 242 LEU B O 1
ATOM 4650 N N . ARG B 1 243 ? -4.602 29.984 0.935 1 94.19 243 ARG B N 1
ATOM 4651 C CA . ARG B 1 243 ? -5.73 30.688 1.516 1 94.19 243 ARG B CA 1
ATOM 4652 C C . ARG B 1 243 ? -5.406 31.188 2.922 1 94.19 243 ARG B C 1
ATOM 4654 O O . ARG B 1 243 ? -6.227 31.844 3.561 1 94.19 243 ARG B O 1
ATOM 4661 N N . ASN B 1 244 ? -4.312 30.828 3.367 1 96.12 244 ASN B N 1
ATOM 4662 C CA . ASN B 1 244 ? -3.867 31.203 4.707 1 96.12 244 ASN B CA 1
ATOM 4663 C C . ASN B 1 244 ? -4.879 30.781 5.77 1 96.12 244 ASN B C 1
ATOM 4665 O O . ASN B 1 244 ? -5.293 31.594 6.598 1 96.12 244 ASN B O 1
ATOM 4669 N N . ILE B 1 245 ? -5.215 29.531 5.707 1 95.44 245 ILE B N 1
ATOM 4670 C 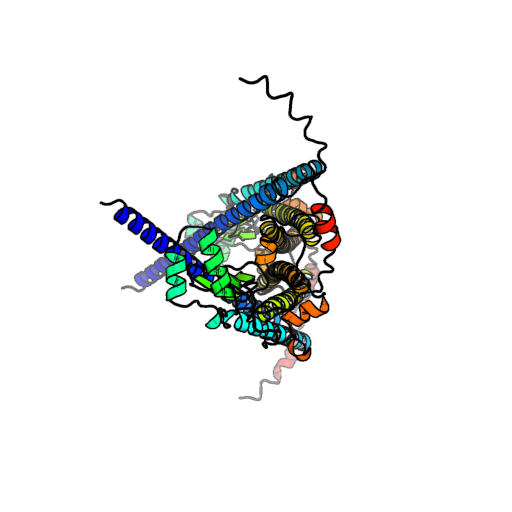CA . ILE B 1 245 ? -6.133 28.922 6.672 1 95.44 245 ILE B CA 1
ATOM 4671 C C . ILE B 1 245 ? -5.594 27.578 7.125 1 95.44 245 ILE B C 1
ATOM 4673 O O . ILE B 1 245 ? -5.02 26.828 6.328 1 95.44 245 ILE B O 1
ATOM 4677 N N . THR B 1 246 ? -5.645 27.281 8.406 1 95.5 246 THR B N 1
ATOM 4678 C CA . THR B 1 246 ? -5.203 25.984 8.914 1 95.5 246 THR B CA 1
ATOM 4679 C C . THR B 1 246 ? -6.285 24.922 8.719 1 95.5 246 THR B C 1
ATOM 4681 O O . THR B 1 246 ? -7.449 25.25 8.484 1 95.5 246 THR B O 1
ATOM 4684 N N . ASP B 1 247 ? -5.891 23.688 8.781 1 93.94 247 ASP B N 1
ATOM 4685 C CA . ASP B 1 247 ? -6.844 22.594 8.68 1 93.94 247 ASP B CA 1
ATOM 4686 C C . ASP B 1 247 ? -7.914 22.688 9.766 1 93.94 247 ASP B C 1
ATOM 4688 O O . ASP B 1 247 ? -9.094 22.453 9.508 1 93.94 247 ASP B O 1
ATOM 4692 N N . ARG B 1 248 ? -7.547 23 10.93 1 92.38 248 ARG B N 1
ATOM 4693 C CA . ARG B 1 248 ? -8.469 23.156 12.047 1 92.38 248 ARG B CA 1
ATOM 4694 C C . ARG B 1 248 ? -9.477 24.281 11.766 1 92.38 248 ARG B C 1
ATOM 4696 O O . ARG B 1 248 ? -10.68 24.109 12 1 92.38 248 ARG B O 1
ATOM 4703 N N . GLU B 1 249 ? -8.992 25.406 11.32 1 91.62 249 GLU B N 1
ATOM 4704 C CA . GLU B 1 249 ? -9.867 26.531 10.992 1 91.62 249 GLU B CA 1
ATOM 4705 C C . GLU B 1 249 ? -10.828 26.172 9.867 1 91.62 249 GLU B C 1
ATOM 4707 O O . GLU B 1 249 ? -11.992 26.578 9.891 1 91.62 249 GLU B O 1
ATOM 4712 N N . ASP B 1 250 ? -10.305 25.5 8.891 1 88.69 250 ASP B N 1
ATOM 4713 C CA . ASP B 1 250 ? -11.109 25.125 7.738 1 88.69 250 ASP B CA 1
ATOM 4714 C C . ASP B 1 250 ? -12.219 24.156 8.141 1 88.69 250 ASP B C 1
ATOM 4716 O O . ASP B 1 250 ? -13.328 24.219 7.605 1 88.69 250 ASP B O 1
ATOM 4720 N N . SER B 1 251 ? -11.953 23.312 9 1 83 251 SER B N 1
ATOM 4721 C CA . SER B 1 251 ? -12.93 22.328 9.461 1 83 251 SER B CA 1
ATOM 4722 C C . SER B 1 251 ? -14.008 22.969 10.32 1 83 251 SER B C 1
ATOM 4724 O O . SER B 1 251 ? -15.156 22.531 10.328 1 83 251 SER B O 1
ATOM 4726 N N . ASP B 1 252 ? -13.594 23.984 11.039 1 77.5 252 ASP B N 1
ATOM 4727 C CA . ASP B 1 252 ? -14.523 24.703 11.906 1 77.5 252 ASP B CA 1
ATOM 4728 C C . ASP B 1 252 ? -15.383 25.688 11.117 1 77.5 252 ASP B C 1
ATOM 4730 O O . ASP B 1 252 ? -16.438 26.094 11.578 1 77.5 252 ASP B O 1
ATOM 4734 N N . ASN B 1 253 ? -14.727 26.156 10.125 1 64 253 ASN B N 1
ATOM 4735 C CA . ASN B 1 253 ? -15.211 27.375 9.461 1 64 253 ASN B CA 1
ATOM 4736 C C . ASN B 1 253 ? -16.5 27.094 8.68 1 64 253 ASN B C 1
ATOM 4738 O O . ASN B 1 253 ? -16.484 26.344 7.707 1 64 253 ASN B O 1
ATOM 4742 N N . THR B 1 254 ? -1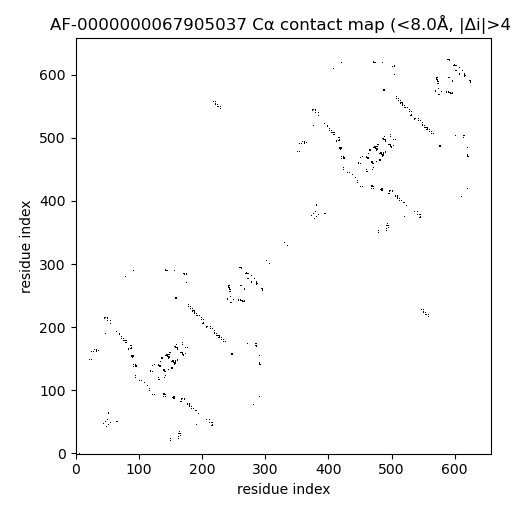7.438 27.391 9.375 1 57.19 254 THR B N 1
ATOM 4743 C CA . THR B 1 254 ? -18.734 27.531 8.734 1 57.19 254 THR B CA 1
ATOM 4744 C C . THR B 1 254 ? -18.875 28.906 8.078 1 57.19 254 THR B C 1
ATOM 4746 O O . THR B 1 254 ? -19.828 29.156 7.348 1 57.19 254 THR B O 1
ATOM 4749 N N . GLU B 1 255 ? -17.734 29.703 8.43 1 57.75 255 GLU B N 1
ATOM 4750 C CA . GLU B 1 255 ? -17.922 31.078 7.98 1 57.75 255 GLU B CA 1
ATOM 4751 C C . GLU B 1 255 ? -17.391 31.266 6.562 1 57.75 255 GLU B C 1
ATOM 4753 O O . GLU B 1 255 ? -16.453 30.594 6.148 1 57.75 255 GLU B O 1
ATOM 4758 N N . GLU B 1 256 ? -17.938 32 5.789 1 62.16 256 GLU B N 1
ATOM 4759 C CA . GLU B 1 256 ? -17.703 32.344 4.391 1 62.16 256 GLU B CA 1
ATOM 4760 C C . GLU B 1 256 ? -16.422 33.156 4.23 1 62.16 256 GLU B C 1
ATOM 4762 O O . GLU B 1 256 ? -15.75 33.062 3.201 1 62.16 256 GLU B O 1
ATOM 4767 N N . PHE B 1 257 ? -15.906 33.875 5.43 1 75 257 PHE B N 1
ATOM 4768 C CA . PHE B 1 257 ? -14.805 34.812 5.191 1 75 257 PHE B CA 1
ATOM 4769 C C . PHE B 1 257 ? -13.594 34.438 6.039 1 75 257 PHE B C 1
ATOM 4771 O O . PHE B 1 257 ? -13.727 34.188 7.234 1 75 257 PHE B O 1
ATOM 4778 N N . ASN B 1 258 ? -12.375 34.344 5.465 1 87.38 258 ASN B N 1
ATOM 4779 C CA . ASN B 1 258 ? -11.07 34.156 6.086 1 87.38 258 ASN B CA 1
ATOM 4780 C C . ASN B 1 258 ? -10.312 35.5 6.168 1 87.38 258 ASN B C 1
ATOM 4782 O O . ASN B 1 258 ? -9.773 35.969 5.168 1 87.38 258 ASN B O 1
ATOM 4786 N N . PRO B 1 259 ? -10.344 36.156 7.324 1 89.44 259 PRO B N 1
ATOM 4787 C CA . PRO B 1 259 ? -9.719 37.469 7.453 1 89.44 259 PRO B CA 1
ATOM 4788 C C . PRO B 1 259 ? -8.195 37.438 7.277 1 89.44 259 PRO B C 1
ATOM 4790 O O . PRO B 1 259 ? -7.562 38.469 7.078 1 89.44 259 PRO B O 1
ATOM 4793 N N . TYR B 1 260 ? -7.66 36.281 7.324 1 93.12 260 TYR B N 1
ATOM 4794 C CA . TYR B 1 260 ? -6.207 36.156 7.281 1 93.12 260 TYR B CA 1
ATOM 4795 C C . TYR B 1 260 ? -5.719 35.938 5.855 1 93.12 260 TYR B C 1
ATOM 4797 O O . TYR B 1 260 ? -4.512 35.875 5.609 1 93.12 260 TYR B O 1
ATOM 4805 N N . ASN B 1 261 ? -6.641 35.844 4.934 1 94.12 261 ASN B N 1
ATOM 4806 C CA . ASN B 1 261 ? -6.27 35.719 3.529 1 94.12 261 ASN B CA 1
ATOM 4807 C C . ASN B 1 261 ? -5.754 37.062 2.967 1 94.12 261 ASN B C 1
ATOM 4809 O O . ASN B 1 261 ? -6.5 38.031 2.867 1 94.12 261 ASN B O 1
ATOM 4813 N N . LEU B 1 262 ? -4.602 37.125 2.512 1 95.12 262 LEU B N 1
ATOM 4814 C CA . LEU B 1 262 ? -3.951 38.344 2.027 1 95.12 262 LEU B CA 1
ATOM 4815 C C . LEU B 1 262 ? -3.748 38.281 0.517 1 95.12 262 LEU B C 1
ATOM 4817 O O . LEU B 1 262 ? -3.256 39.25 -0.085 1 95.12 262 LEU B O 1
ATOM 4821 N N . GLY B 1 263 ? -4.094 37.188 -0.094 1 94.94 263 GLY B N 1
ATOM 4822 C CA . GLY B 1 263 ? -3.779 36.875 -1.481 1 94.94 263 GLY B CA 1
ATOM 4823 C C . GLY B 1 263 ? -2.785 35.75 -1.634 1 94.94 263 GLY B C 1
ATOM 4824 O O . GLY B 1 263 ? -1.97 35.5 -0.742 1 94.94 263 GLY B O 1
ATOM 4825 N N . PHE B 1 264 ? -2.729 35.188 -2.691 1 95.44 264 PHE B N 1
ATOM 4826 C CA . PHE B 1 264 ? -2.002 33.938 -2.902 1 95.44 264 PHE B CA 1
ATOM 4827 C C . PHE B 1 264 ? -0.518 34.125 -2.605 1 95.44 264 PHE B C 1
ATOM 4829 O O . PHE B 1 264 ? 0.043 33.406 -1.762 1 95.44 264 PHE B O 1
ATOM 4836 N N . SER B 1 265 ? 0.101 35.094 -3.186 1 96.31 265 SER B N 1
ATOM 4837 C CA . SER B 1 265 ? 1.541 35.281 -3.049 1 96.31 265 SER B CA 1
ATOM 4838 C C . SER B 1 265 ? 1.912 35.688 -1.626 1 96.31 265 SER B C 1
ATOM 4840 O O . SER B 1 265 ? 2.869 35.156 -1.055 1 96.31 265 SER B O 1
ATOM 4842 N N . LYS B 1 266 ? 1.11 36.5 -1.056 1 97.06 266 LYS B N 1
ATOM 4843 C CA . LYS B 1 266 ? 1.377 36.969 0.302 1 97.06 266 LYS B CA 1
ATOM 4844 C C . LYS B 1 266 ? 1.146 35.844 1.322 1 97.06 266 LYS B C 1
ATOM 4846 O O . LYS B 1 266 ? 1.878 35.75 2.309 1 97.06 266 LYS B O 1
ATOM 4851 N N . ASN B 1 267 ? 0.134 35.062 1.057 1 97.56 267 ASN B N 1
ATOM 4852 C CA . ASN B 1 267 ? -0.133 33.906 1.934 1 97.56 267 ASN B CA 1
ATOM 4853 C C . ASN B 1 267 ? 1.027 32.938 1.937 1 97.56 267 ASN B C 1
ATOM 4855 O O . ASN B 1 267 ? 1.431 32.438 2.994 1 97.56 267 ASN B O 1
ATOM 4859 N N . LEU B 1 268 ? 1.573 32.688 0.77 1 97.81 268 LEU B N 1
ATOM 4860 C CA . LEU B 1 268 ? 2.715 31.797 0.684 1 97.81 268 LEU B CA 1
ATOM 4861 C C . LEU B 1 268 ? 3.93 32.375 1.392 1 97.81 268 LEU B C 1
ATOM 4863 O O . LEU B 1 268 ? 4.711 31.656 2.008 1 97.81 268 LEU B O 1
ATOM 4867 N N . ARG B 1 269 ? 4.059 33.688 1.307 1 97.75 269 ARG B N 1
ATOM 4868 C CA . ARG B 1 269 ? 5.164 34.344 1.984 1 97.75 269 ARG B CA 1
ATOM 4869 C C . ARG B 1 269 ? 5.016 34.25 3.498 1 97.75 269 ARG B C 1
ATOM 4871 O O . ARG B 1 269 ? 6.012 34.188 4.223 1 97.75 269 ARG B O 1
ATOM 4878 N N . GLU B 1 270 ? 3.77 34.188 3.967 1 97.5 270 GLU B N 1
ATOM 4879 C CA . GLU B 1 270 ? 3.543 34 5.398 1 97.5 270 GLU B CA 1
ATOM 4880 C C . GLU B 1 270 ? 4.133 32.688 5.891 1 97.5 270 GLU B C 1
ATOM 4882 O O . GLU B 1 270 ? 4.586 32.594 7.031 1 97.5 270 GLU B O 1
ATOM 4887 N N . VAL B 1 271 ? 4.18 31.688 5.023 1 97.88 271 VAL B N 1
ATOM 4888 C CA . VAL B 1 271 ? 4.645 30.344 5.391 1 97.88 271 VAL B CA 1
ATOM 4889 C C . VAL B 1 271 ? 6.129 30.219 5.07 1 97.88 271 VAL B C 1
ATOM 4891 O O . VAL B 1 271 ? 6.914 29.766 5.91 1 97.88 271 VAL B O 1
ATOM 4894 N N . PHE B 1 272 ? 6.559 30.703 3.947 1 98.25 272 PHE B N 1
ATOM 4895 C CA . PHE B 1 272 ? 7.895 30.406 3.451 1 98.25 272 PHE B CA 1
ATOM 4896 C C . PHE B 1 272 ? 8.844 31.578 3.703 1 98.25 272 PHE B C 1
ATOM 4898 O O . PHE B 1 272 ? 10.062 31.422 3.652 1 98.25 272 PHE B O 1
ATOM 4905 N N . GLY B 1 273 ? 8.273 32.781 3.863 1 97.88 273 GLY B N 1
ATOM 4906 C CA . GLY B 1 273 ? 9.094 33.938 4.141 1 97.88 273 GLY B CA 1
ATOM 4907 C C . GLY B 1 273 ? 9.344 34.812 2.916 1 97.88 273 GLY B C 1
ATOM 4908 O O . GLY B 1 273 ? 8.906 34.469 1.816 1 97.88 273 GLY B O 1
ATOM 4909 N N . ASN B 1 274 ? 10.102 35.875 3.172 1 96.94 274 ASN B N 1
ATOM 4910 C CA . ASN B 1 274 ? 10.344 36.844 2.117 1 96.94 274 ASN B CA 1
ATOM 4911 C C . ASN B 1 274 ? 11.555 36.469 1.264 1 96.94 274 ASN B C 1
ATOM 4913 O O . ASN B 1 274 ? 11.641 36.844 0.098 1 96.94 274 ASN B O 1
ATOM 4917 N N . GLU B 1 275 ? 12.43 35.719 1.805 1 97.44 275 GLU B N 1
ATOM 4918 C CA . GLU B 1 275 ? 13.656 35.375 1.095 1 97.44 275 GLU B CA 1
ATOM 4919 C C . GLU B 1 275 ? 13.477 34.062 0.334 1 97.44 275 GLU B C 1
ATOM 4921 O O . GLU B 1 275 ? 13.602 32.969 0.913 1 97.44 275 GLU B O 1
ATOM 4926 N N . LYS B 1 276 ? 13.461 34.062 -0.897 1 95.69 276 LYS B N 1
ATOM 4927 C CA . LYS B 1 276 ? 13.164 32.938 -1.765 1 95.69 276 LYS B CA 1
ATOM 4928 C C . LYS B 1 276 ? 14.258 31.875 -1.675 1 95.69 276 LYS B C 1
ATOM 4930 O O . LYS B 1 276 ? 14.008 30.688 -1.888 1 95.69 276 LYS B O 1
ATOM 4935 N N . LYS B 1 277 ? 15.461 32.281 -1.323 1 96.31 277 LYS B N 1
ATOM 4936 C CA . LYS B 1 277 ? 16.578 31.344 -1.26 1 96.31 277 LYS B CA 1
ATOM 4937 C C . LYS B 1 277 ? 16.328 30.281 -0.189 1 96.31 277 LYS B C 1
ATOM 4939 O O . LYS B 1 277 ? 16.891 29.188 -0.253 1 96.31 277 LYS B O 1
ATOM 4944 N N . TYR B 1 278 ? 15.406 30.516 0.75 1 97.25 278 TYR B N 1
ATOM 4945 C CA . TYR B 1 278 ? 15.164 29.594 1.859 1 97.25 278 TYR B CA 1
ATOM 4946 C C . TYR B 1 278 ? 13.906 28.781 1.626 1 97.25 278 TYR B C 1
ATOM 4948 O O . TYR B 1 278 ? 13.586 27.875 2.41 1 97.25 278 TYR B O 1
ATOM 4956 N N . TRP B 1 279 ? 13.211 29.016 0.573 1 97.88 279 TRP B N 1
ATOM 4957 C CA . TRP B 1 279 ? 11.891 28.406 0.371 1 97.88 279 TRP B CA 1
ATOM 4958 C C . TRP B 1 279 ? 11.984 26.891 0.291 1 97.88 279 TRP B C 1
ATOM 4960 O O . TRP B 1 279 ? 11.102 26.188 0.769 1 97.88 279 TRP B O 1
ATOM 4970 N N . PHE B 1 280 ? 13.133 26.391 -0.208 1 98.12 280 PHE B N 1
ATOM 4971 C CA . PHE B 1 280 ? 13.211 24.953 -0.465 1 98.12 280 PHE B CA 1
ATOM 4972 C C . PHE B 1 280 ? 14.125 24.281 0.544 1 98.12 280 PHE B C 1
ATOM 4974 O O . PHE B 1 280 ? 14.523 23.125 0.351 1 98.12 280 PHE B O 1
ATOM 4981 N N . LEU B 1 281 ? 14.422 25.047 1.638 1 98.06 281 LEU B N 1
ATOM 4982 C CA . LEU B 1 281 ? 15.25 24.5 2.709 1 98.06 281 LEU B CA 1
ATOM 4983 C C . LEU B 1 281 ? 14.5 24.531 4.039 1 98.06 281 LEU B C 1
ATOM 4985 O O . LEU B 1 281 ? 13.695 25.422 4.285 1 98.06 281 LEU B O 1
ATOM 4989 N N . PRO B 1 282 ? 14.711 23.453 4.793 1 97.62 282 PRO B N 1
ATOM 4990 C CA . PRO B 1 282 ? 14.023 23.406 6.09 1 97.62 282 PRO B CA 1
ATOM 4991 C C . PRO B 1 282 ? 14.656 24.344 7.117 1 97.62 282 PRO B C 1
ATOM 4993 O O . PRO B 1 282 ? 15.102 23.891 8.172 1 97.62 282 PRO B O 1
ATOM 4996 N N . ILE B 1 283 ? 14.703 25.609 6.719 1 97.31 283 ILE B N 1
ATOM 4997 C CA . ILE B 1 283 ? 15.133 26.703 7.582 1 97.31 283 ILE B CA 1
ATOM 4998 C C . ILE B 1 283 ? 13.945 27.578 7.934 1 97.31 283 ILE B C 1
ATOM 5000 O O . ILE B 1 283 ? 13.156 27.953 7.059 1 97.31 283 ILE B O 1
ATOM 5004 N N . PHE B 1 284 ? 13.844 27.828 9.219 1 96.62 284 PHE B N 1
ATOM 5005 C CA . PHE B 1 284 ? 12.703 28.625 9.641 1 96.62 284 PHE B CA 1
ATOM 5006 C C . PHE B 1 284 ? 12.781 30.031 9.039 1 96.62 284 PHE B C 1
ATOM 5008 O O . PHE B 1 284 ? 13.773 30.734 9.234 1 96.62 284 PHE B O 1
ATOM 5015 N N . SER B 1 285 ? 11.812 30.391 8.258 1 97.19 285 SER B N 1
ATOM 5016 C CA . SER B 1 285 ? 11.781 31.688 7.602 1 97.19 285 SER B CA 1
ATOM 5017 C C . SER B 1 285 ? 10.367 32.25 7.59 1 97.19 285 SER B C 1
ATOM 5019 O O . SER B 1 285 ? 10.102 33.25 6.922 1 97.19 285 SER B O 1
ATOM 5021 N N . SER B 1 286 ? 9.398 31.594 8.281 1 96.5 286 SER B N 1
ATOM 5022 C CA . SER B 1 286 ? 8.016 32.062 8.305 1 96.5 286 SER B CA 1
ATOM 5023 C C . SER B 1 286 ? 7.895 33.438 8.938 1 96.5 286 SER B C 1
ATOM 5025 O O . SER B 1 286 ? 8.695 33.781 9.805 1 96.5 286 SER B O 1
ATOM 5027 N N . LEU B 1 287 ? 6.914 34.125 8.57 1 97.38 287 LEU B N 1
ATOM 5028 C CA . LEU B 1 287 ? 6.762 35.5 9.047 1 97.38 287 LEU B CA 1
ATOM 5029 C C . LEU B 1 287 ? 5.938 35.531 10.328 1 97.38 287 LEU B C 1
ATOM 5031 O O . LEU B 1 287 ? 5.035 34.719 10.516 1 97.38 287 LEU B O 1
ATOM 5035 N N . GLY B 1 288 ? 6.328 36.469 11.203 1 94.94 288 GLY B N 1
ATOM 5036 C CA . GLY B 1 288 ? 5.496 36.75 12.367 1 94.94 288 GLY B CA 1
ATOM 5037 C C . GLY B 1 288 ? 5.992 36.062 13.625 1 94.94 288 GLY B C 1
ATOM 5038 O O . GLY B 1 288 ? 7.051 35.438 13.617 1 94.94 288 GLY B O 1
ATOM 5039 N N . ASP B 1 289 ? 5.191 36.188 14.664 1 94.19 289 ASP B N 1
ATOM 5040 C CA . ASP B 1 289 ? 5.543 35.688 15.984 1 94.19 289 ASP B CA 1
ATOM 5041 C C . ASP B 1 289 ? 4.664 34.5 16.375 1 94.19 289 ASP B C 1
ATOM 5043 O O . ASP B 1 289 ? 4.883 33.875 17.422 1 94.19 289 ASP B O 1
ATOM 5047 N N . GLY B 1 290 ? 3.697 34.25 15.586 1 94.69 290 GLY B N 1
ATOM 5048 C CA . GLY B 1 290 ? 2.855 33.094 15.828 1 94.69 290 GLY B CA 1
ATOM 5049 C C . GLY B 1 290 ? 1.616 33.406 16.641 1 94.69 290 GLY B C 1
ATOM 5050 O O . GLY B 1 290 ? 0.766 32.531 16.859 1 94.69 290 GLY B O 1
ATOM 5051 N N . PHE B 1 291 ? 1.5 34.719 17.109 1 94.31 291 PHE B N 1
ATOM 5052 C CA . PHE B 1 291 ? 0.315 35.031 17.891 1 94.31 291 PHE B CA 1
ATOM 5053 C C . PHE B 1 291 ? -0.319 36.344 17.406 1 94.31 291 PHE B C 1
ATOM 5055 O O . PHE B 1 291 ? -1.41 36.688 17.844 1 94.31 291 PHE B O 1
ATOM 5062 N N . SER B 1 292 ? 0.287 37.094 16.531 1 92.81 292 SER B N 1
ATOM 5063 C CA . SER B 1 292 ? -0.284 38.219 15.828 1 92.81 292 SER B CA 1
ATOM 5064 C C . SER B 1 292 ? -0.16 38.062 14.32 1 92.81 292 SER B C 1
ATOM 5066 O O . SER B 1 292 ? 0.9 37.688 13.812 1 92.81 292 SER B O 1
ATOM 5068 N N . PHE B 1 293 ? -1.22 38.375 13.586 1 94.69 293 PHE B N 1
ATOM 5069 C CA . PHE B 1 293 ? -1.233 38.125 12.148 1 94.69 293 PHE B CA 1
ATOM 5070 C C . PHE B 1 293 ? -1.8 39.312 11.391 1 94.69 293 PHE B C 1
ATOM 5072 O O . PHE B 1 293 ? -2.74 39.969 11.852 1 94.69 293 PHE B O 1
ATOM 5079 N N . PRO B 1 294 ? -1.205 39.562 10.234 1 93.25 294 PRO B N 1
ATOM 5080 C CA . PRO B 1 294 ? -1.828 40.594 9.383 1 93.25 294 PRO B CA 1
ATOM 5081 C C . PRO B 1 294 ? -3.188 40.156 8.844 1 93.25 294 PRO B C 1
ATOM 5083 O O . PRO B 1 294 ? -3.4 38.969 8.586 1 93.25 294 PRO B O 1
ATOM 5086 N N . MET B 1 295 ? -4.066 41.094 8.734 1 91.19 295 MET B N 1
ATOM 5087 C CA . MET B 1 295 ? -5.402 40.781 8.227 1 91.19 295 MET B CA 1
ATOM 5088 C C . MET B 1 295 ? -5.66 41.531 6.918 1 91.19 295 MET B C 1
ATOM 5090 O O . MET B 1 295 ? -5.176 42.656 6.73 1 91.19 295 MET B O 1
ATOM 5094 N N . GLY B 1 296 ? -6.246 40.812 5.992 1 81.88 296 GLY B N 1
ATOM 5095 C CA . GLY B 1 296 ? -6.578 41.438 4.711 1 81.88 296 GLY B CA 1
ATOM 5096 C C . GLY B 1 296 ? -7.66 42.5 4.812 1 81.88 296 GLY B C 1
ATOM 5097 O O . GLY B 1 296 ? -8.383 42.562 5.809 1 81.88 296 GLY B O 1
ATOM 5098 N N . GLU B 1 297 ? -7.555 43.562 4.051 1 63.97 297 GLU B N 1
ATOM 5099 C CA . GLU B 1 297 ? -8.578 44.594 3.982 1 63.97 297 GLU B CA 1
ATOM 5100 C C . GLU B 1 297 ? -9.953 44 3.715 1 63.97 297 GLU B C 1
ATOM 5102 O O . GLU B 1 297 ? -10.125 43.219 2.771 1 63.97 297 GLU B O 1
ATOM 5107 N N . VAL B 1 298 ? -10.477 43.469 4.664 1 54.34 298 VAL B N 1
ATOM 5108 C CA . VAL B 1 298 ? -11.867 43.062 4.473 1 54.34 298 VAL B CA 1
ATOM 5109 C C . VAL B 1 298 ? -12.578 44.094 3.598 1 54.34 298 VAL B C 1
ATOM 5111 O O . VAL B 1 298 ? -12.625 45.281 3.928 1 54.34 298 VAL B O 1
ATOM 5114 N N . THR B 1 299 ? -12.5 44.094 2.348 1 42.88 299 THR B N 1
ATOM 5115 C CA . THR B 1 299 ? -13.602 44.844 1.774 1 42.88 299 THR B CA 1
ATOM 5116 C C . THR B 1 299 ? -14.906 44.562 2.518 1 42.88 299 THR B C 1
ATOM 5118 O O . THR B 1 299 ? -15.469 43.5 2.402 1 42.88 299 THR B O 1
ATOM 5121 N N . MET B 1 300 ? -14.898 44.719 3.76 1 38.53 300 MET B N 1
ATOM 5122 C CA . MET B 1 300 ? -16.156 44.719 4.508 1 38.53 300 MET B CA 1
ATOM 5123 C C . MET B 1 300 ? -17.297 45.281 3.674 1 38.53 300 MET B C 1
ATOM 5125 O O . MET B 1 300 ? -17.312 46.5 3.398 1 38.53 300 MET B O 1
ATOM 5129 N N . ASP B 1 301 ? -17.719 44.781 2.688 1 38.94 301 ASP B N 1
ATOM 5130 C CA . ASP B 1 301 ? -19.094 45.094 2.336 1 38.94 301 ASP B CA 1
ATOM 5131 C C . ASP B 1 301 ? -20.016 44.969 3.555 1 38.94 301 ASP B C 1
ATOM 5133 O O . ASP B 1 301 ? -21.234 44.844 3.414 1 38.94 301 ASP B O 1
ATOM 5137 N N . ILE B 1 302 ? -19.516 44.844 4.707 1 38.66 302 ILE B N 1
ATOM 5138 C CA . ILE B 1 302 ? -20.359 44.875 5.895 1 38.66 302 ILE B CA 1
ATOM 5139 C C . ILE B 1 302 ? -21.016 46.219 6.031 1 38.66 302 ILE B C 1
ATOM 5141 O O . ILE B 1 302 ? -21.969 46.406 6.785 1 38.66 302 ILE B O 1
ATOM 5145 N N . GLU B 1 303 ? -20.438 47.281 5.676 1 37.44 303 GLU B N 1
ATOM 5146 C CA . GLU B 1 303 ? -21.188 48.5 5.762 1 37.44 303 GLU B CA 1
ATOM 5147 C C . GLU B 1 303 ? -22.516 48.406 5.008 1 37.44 303 GLU B C 1
ATOM 5149 O O . GLU B 1 303 ? -23.5 49.062 5.367 1 37.44 303 GLU B O 1
ATOM 5154 N N . LYS B 1 304 ? -22.547 47.688 3.926 1 38.25 304 LYS B N 1
ATOM 5155 C CA . LYS B 1 304 ? -23.812 47.562 3.217 1 38.25 304 LYS B CA 1
ATOM 5156 C C . LYS B 1 304 ? -24.766 46.625 3.969 1 38.25 304 LYS B C 1
ATOM 5158 O O . LYS B 1 304 ? -25.969 46.875 4.031 1 38.25 304 LYS B O 1
ATOM 5163 N N . ASN B 1 305 ? -24.297 45.5 4.609 1 39.88 305 ASN B N 1
ATOM 5164 C CA . ASN B 1 305 ? -25.25 44.625 5.277 1 39.88 305 ASN B CA 1
ATOM 5165 C C . ASN B 1 305 ? -25.594 45.156 6.668 1 39.88 305 ASN B C 1
ATOM 5167 O O . ASN B 1 305 ? -26.688 44.875 7.18 1 39.88 305 ASN B O 1
ATOM 5171 N N . ALA B 1 306 ? -24.828 45.844 7.43 1 39.28 306 ALA B N 1
ATOM 5172 C CA . ALA B 1 306 ? -25.234 46.531 8.648 1 39.28 306 ALA B CA 1
ATOM 5173 C C . ALA B 1 306 ? -26.172 47.688 8.328 1 39.28 306 ALA B C 1
ATOM 5175 O O . ALA B 1 306 ? -27.094 47.969 9.094 1 39.28 306 ALA B O 1
ATOM 5176 N N . ALA B 1 307 ? -26.031 48.406 7.297 1 39.59 307 ALA B N 1
ATOM 5177 C CA . ALA B 1 307 ? -26.984 49.406 6.852 1 39.59 307 ALA B CA 1
ATOM 5178 C C . ALA B 1 307 ? -28.312 48.75 6.441 1 39.59 307 ALA B C 1
ATOM 5180 O O . ALA B 1 307 ? -29.375 49.344 6.668 1 39.59 307 ALA B O 1
ATOM 5181 N N . ILE B 1 308 ? -28.281 47.562 5.914 1 41.47 308 ILE B N 1
ATOM 5182 C CA . ILE B 1 308 ? -29.531 46.844 5.617 1 41.47 308 ILE B CA 1
ATOM 5183 C C . ILE B 1 308 ? -30.172 46.375 6.914 1 41.47 308 ILE B C 1
ATOM 5185 O O . ILE B 1 308 ? -31.391 46.438 7.066 1 41.47 308 ILE B O 1
ATOM 5189 N N . ALA B 1 309 ? -29.359 45.938 7.914 1 40.69 309 ALA B N 1
ATOM 5190 C CA . ALA B 1 309 ? -29.938 45.469 9.172 1 40.69 309 ALA B CA 1
ATOM 5191 C C . ALA B 1 309 ? -30.391 46.656 10.023 1 40.69 309 ALA B C 1
ATOM 5193 O O . ALA B 1 309 ? -31.266 46.5 10.883 1 40.69 309 ALA B O 1
ATOM 5194 N N . ALA B 1 310 ? -29.672 47.75 9.977 1 34.88 310 ALA B N 1
ATOM 5195 C CA . ALA B 1 310 ? -30.141 48.875 10.75 1 34.88 310 ALA B CA 1
ATOM 5196 C C . ALA B 1 310 ? -31.391 49.5 10.125 1 34.88 310 ALA B C 1
ATOM 5198 O O . ALA B 1 310 ? -31.844 50.562 10.555 1 34.88 310 ALA B O 1
ATOM 5199 N N . LYS B 1 311 ? -31.734 48.875 8.961 1 37.94 311 LYS B N 1
ATOM 5200 C CA . LYS B 1 311 ? -33.031 49.406 8.547 1 37.94 311 LYS B CA 1
ATOM 5201 C C . LYS B 1 311 ? -34.125 49.062 9.562 1 37.94 311 LYS B C 1
ATOM 5203 O O . LYS B 1 311 ? -34.25 47.875 9.945 1 37.94 311 LYS B O 1
ATOM 5208 N N . PRO B 1 312 ? -34.625 50 10.328 1 32.38 312 PRO B N 1
ATOM 5209 C CA . PRO B 1 312 ? -35.719 49.75 11.289 1 32.38 312 PRO B CA 1
ATOM 5210 C C . PRO B 1 312 ? -36.812 48.844 10.742 1 32.38 312 PRO B C 1
ATOM 5212 O O . PRO B 1 312 ? -37.031 48.781 9.531 1 32.38 312 PRO B O 1
ATOM 5215 N N . PRO B 1 313 ? -37.031 47.625 11.328 1 34.72 313 PRO B N 1
ATOM 5216 C CA . PRO B 1 313 ? -38.219 46.875 10.828 1 34.72 313 PRO B CA 1
ATOM 5217 C C . PRO B 1 313 ? -39.375 47.812 10.484 1 34.72 313 PRO B C 1
ATOM 5219 O O . PRO B 1 313 ? -39.719 48.688 11.266 1 34.72 313 PRO B O 1
ATOM 5222 N N . SER B 1 314 ? -39.531 48.312 9.375 1 32.19 314 SER B N 1
ATOM 5223 C CA . SER B 1 314 ? -40.75 49 9.008 1 32.19 314 SER B CA 1
ATOM 5224 C C . SER B 1 314 ? -41.969 48.312 9.578 1 32.19 314 SER B C 1
ATOM 5226 O O . SER B 1 314 ? -41.969 47.094 9.727 1 32.19 314 SER B O 1
ATOM 5228 N N . GLU B 1 315 ? -42.969 49 10.281 1 32.06 315 GLU B N 1
ATOM 5229 C CA . GLU B 1 315 ? -44.25 48.781 10.93 1 32.06 315 GLU B CA 1
ATOM 5230 C C . GLU B 1 315 ? -45.125 47.844 10.094 1 32.06 315 GLU B C 1
ATOM 5232 O O . GLU B 1 315 ? -46.25 47.531 10.477 1 32.06 315 GLU B O 1
ATOM 5237 N N . SER B 1 316 ? -44.812 47.594 8.859 1 32.09 316 SER B N 1
ATOM 5238 C CA . SER B 1 316 ? -45.906 47.125 8.047 1 32.09 316 SER B CA 1
ATOM 5239 C C . SER B 1 316 ? -46.344 45.719 8.445 1 32.09 316 SER B C 1
ATOM 5241 O O . SER B 1 316 ? -47.5 45.312 8.227 1 32.09 316 SER B O 1
ATOM 5243 N N . ASN B 1 317 ? -45.406 44.875 8.867 1 29.47 317 ASN B N 1
ATOM 5244 C CA . ASN B 1 317 ? -45.938 43.5 8.883 1 29.47 317 ASN B CA 1
ATOM 5245 C C . ASN B 1 317 ? -46.688 43.219 10.18 1 29.47 317 ASN B C 1
ATOM 5247 O O . ASN B 1 317 ? -46.906 42.062 10.523 1 29.47 317 ASN B O 1
ATOM 5251 N N . SER B 1 318 ? -47.031 44.219 11.039 1 30.05 318 SER B N 1
ATOM 5252 C CA . SER B 1 318 ? -47.844 43.938 12.211 1 30.05 318 SER B CA 1
ATOM 5253 C C . SER B 1 318 ? -49.156 43.25 11.82 1 30.05 318 SER B C 1
ATOM 5255 O O . SER B 1 318 ? -49.844 42.688 12.672 1 30.05 318 SER B O 1
ATOM 5257 N N . GLN B 1 319 ? -49.75 43.625 10.711 1 29.91 319 GLN B N 1
ATOM 5258 C CA . GLN B 1 319 ? -51.156 43.375 10.531 1 29.91 319 GLN B CA 1
ATOM 5259 C C . GLN B 1 319 ? -51.438 41.906 10.344 1 29.91 319 GLN B C 1
ATOM 5261 O O . GLN B 1 319 ? -52.562 41.438 10.508 1 29.91 319 GLN B O 1
ATOM 5266 N N . LEU B 1 320 ? -50.469 41.219 9.758 1 28.3 320 LEU B N 1
ATOM 5267 C CA . LEU B 1 320 ? -51.031 39.969 9.242 1 28.3 320 LEU B CA 1
ATOM 5268 C C . LEU B 1 320 ? -51.125 38.906 10.344 1 28.3 320 LEU B C 1
ATOM 5270 O O . LEU B 1 320 ? -51.562 37.781 10.109 1 28.3 320 LEU B O 1
ATOM 5274 N N . LEU B 1 321 ? -50.5 39.188 11.531 1 26.88 321 LEU B N 1
ATOM 5275 C CA . LEU B 1 321 ? -50.5 38.094 12.492 1 26.88 321 LEU B CA 1
ATOM 5276 C C . LEU B 1 321 ? -51.875 37.906 13.094 1 26.88 321 LEU B C 1
ATOM 5278 O O . LEU B 1 321 ? -52.094 37.031 13.945 1 26.88 321 LEU B O 1
ATOM 5282 N N . GLU B 1 322 ? -52.875 38.812 12.883 1 27.14 322 GLU B N 1
ATOM 5283 C CA . GLU B 1 322 ? -54.094 38.656 13.68 1 27.14 322 GLU B CA 1
ATOM 5284 C C . GLU B 1 322 ? -54.75 37.312 13.398 1 27.14 322 GLU B C 1
ATOM 5286 O O . GLU B 1 322 ? -55.438 36.75 14.266 1 27.14 322 GLU B O 1
ATOM 5291 N N . VAL B 1 323 ? -54.844 36.938 12.211 1 25.97 323 VAL B N 1
ATOM 5292 C CA . VAL B 1 323 ? -56.031 36.125 11.93 1 25.97 323 VAL B CA 1
ATOM 5293 C C . VAL B 1 323 ? -55.875 34.719 12.531 1 25.97 323 VAL B C 1
ATOM 5295 O O . VAL B 1 323 ? -56.844 34.094 12.914 1 25.97 323 VAL B O 1
ATOM 5298 N N . LYS B 1 324 ? -54.688 34.125 12.289 1 28.23 324 LYS B N 1
ATOM 5299 C CA . LYS B 1 324 ? -54.969 32.688 12.312 1 28.23 324 LYS B CA 1
ATOM 5300 C C . LYS B 1 324 ? -55.031 32.156 13.75 1 28.23 324 LYS B C 1
ATOM 5302 O O . LYS B 1 324 ? -55 30.969 13.977 1 28.23 324 LYS B O 1
ATOM 5307 N N . THR B 1 325 ? -55.125 33.125 14.758 1 24.14 325 THR B N 1
ATOM 5308 C CA . THR B 1 325 ? -55.188 32.594 16.109 1 24.14 325 THR B CA 1
ATOM 5309 C C . THR B 1 325 ? -56.406 31.719 16.281 1 24.14 325 THR B C 1
ATOM 5311 O O . THR B 1 325 ? -56.656 31.172 17.359 1 24.14 325 THR B O 1
ATOM 5314 N N . THR B 1 326 ? -57.594 31.953 15.477 1 24.05 326 THR B N 1
ATOM 5315 C CA . THR B 1 326 ? -58.812 31.453 16.078 1 24.05 326 THR B CA 1
ATOM 5316 C C . THR B 1 326 ? -58.75 29.953 16.281 1 24.05 326 THR B C 1
ATOM 5318 O O . THR B 1 326 ? -59.406 29.406 17.188 1 24.05 326 THR B O 1
ATOM 5321 N N . GLN B 1 327 ? -58.5 29.219 15.266 1 21.5 327 GLN B N 1
ATOM 5322 C CA . GLN B 1 327 ? -59.312 28.016 15.297 1 21.5 327 GLN B CA 1
ATOM 5323 C C . GLN B 1 327 ? -58.844 27.062 16.391 1 21.5 327 GLN B C 1
ATOM 5325 O O . GLN B 1 327 ? -59.656 26.344 16.984 1 21.5 327 GLN B O 1
ATOM 5330 N N . LYS B 1 328 ? -57.594 26.453 16.25 1 21.7 328 LYS B N 1
ATOM 5331 C CA . LYS B 1 328 ? -57.594 25.219 17.031 1 21.7 328 LYS B CA 1
ATOM 5332 C C . LYS B 1 328 ? -57.438 25.5 18.516 1 21.7 328 LYS B C 1
ATOM 5334 O O . LYS B 1 328 ? -56.406 26.031 18.938 1 21.7 328 LYS B O 1
ATOM 5339 N N . SER B 1 329 ? -58.5 26.062 19.156 1 18.95 329 SER B N 1
ATOM 5340 C CA . SER B 1 329 ? -58.719 25.766 20.578 1 18.95 329 SER B CA 1
ATOM 5341 C C . SER B 1 329 ? -58.469 24.281 20.875 1 18.95 329 SER B C 1
ATOM 5343 O O . SER B 1 329 ? -58.906 23.406 20.109 1 18.95 329 SER B O 1
#

Radius of gyration: 36.36 Å; Cα contacts (8 Å, |Δi|>4): 829; chains: 2; bounding box: 117×105×88 Å

Nearest PDB structures (foldseek):
  6bmm-assembly1_B  TM=9.560E-01  e=6.717E-25  Homo sapiens
  6bml-assembly1_A  TM=9.402E-01  e=7.455E-25  Homo sapiens
  7khm-assembly1_B  TM=9.450E-01  e=5.141E-24  Homo sapiens
  6bms-assembly2_D  TM=9.117E-01  e=3.711E-22  Danio rerio
  6bms-assembly1_A  TM=8.917E-01  e=3.664E-20  Danio rerio

Solvent-accessible surface area (backbone atoms only — not comparable to full-atom values): 35612 Å² total; per-residue (Å²): 133,55,74,64,56,52,54,51,50,51,52,51,51,49,51,50,51,52,50,50,51,30,51,50,51,52,52,50,15,50,50,46,36,50,50,49,51,50,51,52,50,50,52,47,45,41,50,52,46,41,42,35,64,70,59,45,77,55,64,69,58,33,52,50,50,50,51,55,48,50,53,34,48,50,52,19,51,51,13,44,49,49,27,47,66,45,69,78,49,58,74,59,74,88,37,40,64,50,72,66,57,48,50,53,53,75,70,54,84,50,66,68,59,45,51,51,50,49,50,61,70,43,64,87,66,76,60,85,60,86,86,43,73,37,86,87,70,54,28,47,47,45,49,64,38,40,71,37,77,70,78,66,44,49,24,25,35,39,28,48,77,36,50,76,51,66,39,59,36,20,59,81,26,40,52,19,43,54,50,16,38,50,30,43,24,52,40,21,48,53,50,19,51,53,28,43,53,52,45,49,31,46,76,70,64,75,35,78,92,52,87,45,51,60,56,36,48,51,46,21,24,51,25,45,25,48,22,50,52,33,41,52,51,42,52,54,50,51,52,28,38,40,45,42,47,40,60,47,53,56,74,65,48,82,62,94,74,64,57,48,34,62,43,51,71,54,20,41,26,43,44,39,20,88,54,70,89,39,57,89,42,78,55,92,42,46,57,73,80,44,52,63,76,75,63,33,81,65,79,61,63,48,66,59,51,52,54,56,62,67,45,69,83,70,78,72,77,70,68,74,75,66,64,83,74,66,68,94,119,132,55,74,64,56,51,53,51,51,52,52,50,52,50,52,50,51,50,49,49,52,32,51,49,51,52,52,50,13,50,50,45,37,51,50,50,50,51,52,51,50,51,51,48,45,41,50,52,46,41,42,36,63,69,59,45,78,54,64,69,59,34,54,50,52,51,52,54,49,49,54,35,47,52,52,18,50,50,12,43,50,50,28,48,68,46,69,78,48,56,75,59,74,87,37,40,65,53,73,68,56,48,51,53,54,73,70,53,83,51,66,70,57,46,50,52,51,49,49,62,73,41,64,88,65,77,58,85,59,85,86,43,74,40,85,85,72,54,29,47,48,46,50,63,37,39,71,37,76,70,78,68,43,49,23,25,34,38,28,48,77,38,51,75,51,66,37,58,36,22,60,81,26,40,50,20,43,54,49,17,38,51,30,43,24,52,40,21,48,52,51,17,50,54,29,44,53,53,45,50,32,47,74,70,63,76,34,78,91,53,86,47,49,61,56,37,46,50,47,20,25,52,25,43,24,49,22,50,52,34,41,54,51,40,52,54,50,50,51,27,39,39,44,44,47,41,61,47,52,58,73,63,49,82,62,93,74,65,59,47,33,61,44,51,70,55,21,42,27,44,46,37,20,89,55,70,89,40,57,90,41,79,54,93,42,48,58,74,81,44,50,64,76,76,63,34,80,64,78,60,63,49,66,60,53,50,56,58,64,65,43,69,81,70,77,71,72,67,67,72,69,66,64,79,71,64,69,88,117

Secondary structure (DSSP, 8-state):
--HHHHHHHHHHHHHHHHHHHHHHHHHHHHHHHHHHHHHHHHHHHIIIIIIIIII---HHHHHHHHHHHHHHHHHHHHHHHHHHHSPPPPPPGGGSPPHHHHHHHHH---HHHHHHHHHHHHTTTT--S--EEETTTTEEEPTT-EEETTTTEEETT--EEETTTTEEESTTTHHHHHHHHHHHHHHHHHHHHHHHHHHHHHHTTSS---TTHHHHHHHHHHHHHHHHHHHHHHHHHHHHHHHT--HHHHHH---S--TT---HHHHHHHHH-S-GGGTTTT-----S-SS---------THHHHHHHHTS---GGGGGGGGGGGSS--/--HHHHHHHHHHHHHHHHHHHHHHHHHHHHHHHHHHHHHHHHHHHIIIIIIIIII---HHHHHHHHHHHHHHHHHHHHHHHHHHHSPPPPPPGGGSPPHHHHHHHHH---HHHHHHHHHHHHTTTT--S--EEETTTTEEEPTT-EEETTTTEEETT--EEETTTTEEESTTTHHHHHHHHHHHHHHHHHHHHHHHHHHHHHHTTSS---TTHHHHHHHHHHHHHHHHHHHHHHHHHHHHHHHT--HHHHHH---S--TT---HHHHHHHHH-S-GGGTTTT-----S-SS---------THHHHHHHHTS---GGGGGGGGGGGSS--